Protein AF-A0A5C3R2Y9-F1 (afdb_monomer_lite)

Organism: NCBI:txid1884261

Foldseek 3Di:
DADDDQFKKKKKKKADLLCLLQVQLCCVPVVVHGLLVVPDDADPVSQVVRPGDIDIDIGTHPDDDDHDPSMRMDMDMDRGDDDDDDDDDDDLLCLLLCLQFVLLLLQLFLPADQPLSLVVLLVLLLVLLVLLVCVVVVVDDDDDDPPSVVSLVSNLSSLVSLVLVLQQQPAAQDPVRHGDDAAEDPDPDQDFWAAQQWRNHTAPWKWWWDQVLQCVPDVDPDRDDPQSTHIHHLLCLLLVKFFPLNQTGMYTHDDSVVSVVSSVSSVVSSVVVLVPPPPPSCVVVCVSPVPPVPQSFRSNHLSVLLNVCCVVFVPDWDWQDQDPVPPPDDIDIDGPSQWQAQPVVRGIHGQLRLLVQQLFHSSRLSVQRPPDPNSVSVVVRSVVSNVCVVPPPDGSCLSSPDRPDDRRSSRNNSSVSLQSNQEHDTNAPSMDHGSSHDHPDPDPHDDDPVPPRPDDDPPPPPPPPDPDDDDDDDDDDDDDDDDDDDDDDDDPPPVVVVVVVVVVVVVVVVPPPDDDDDDDDDDDDDDD

Radius of gyration: 27.97 Å; chains: 1; bounding box: 88×75×66 Å

InterPro domains:
  IPR003347 JmjC domain [PF02373] (6-86)
  IPR003347 JmjC domain [PS51184] (1-106)

Secondary structure (DSSP, 8-state):
--EESTT-EEEEEEE-GGGHHHHHHHIIIII-S-GGG---PPPHHHHHT-SS-EEEEEE-TT----PPTT--EEEEEESS-EE--------GGGHHHIIIIIHHHHHHHTPPPSS-HHHHHH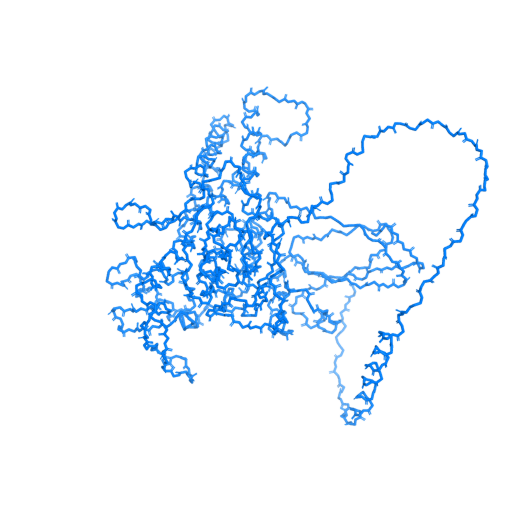HHHHHHHHHHHHHHTT---SS-PPPHHHHHHHHHHHHHHHHHHHHHTPPPBPTTSSBP--EEP--SSPPS--B-TTT--B--SEEEEESHHHHTT---SSPPPTTTSEEE-HHHHHTT-B-TT--PEEEESS-HHHHHHHHHHHHHHHHHHHHHS-S-HHHHHHHHHHS--TT---HHHHHHHHHHHHHHHTT-EEEE---TTSTT---EEEEGGGEEEETTTTEEEEHHHHHHHH---HHHHHHHHSS-TT-HHHHHHHHHHHHHTTT----GGGTS--TTS----HHHHHHHHHHH--EE--S-SSSBPPTT-EESS-----PPPTT--TT-PPP---------PPP--------------------HHHHHHHHHHHHHHHHHHHTS----------------

Structure (mmCIF, N/CA/C/O backbone):
data_AF-A0A5C3R2Y9-F1
#
_entry.id   AF-A0A5C3R2Y9-F1
#
loop_
_atom_site.group_PDB
_atom_site.id
_atom_site.type_symbol
_atom_site.label_atom_id
_atom_site.label_alt_id
_atom_site.label_comp_id
_atom_site.label_asym_id
_atom_site.label_entity_id
_atom_site.label_seq_id
_atom_site.pdbx_PDB_ins_code
_atom_site.Cartn_x
_atom_site.Cartn_y
_atom_site.Cartn_z
_atom_site.occupancy
_atom_site.B_iso_or_equiv
_atom_site.auth_seq_id
_atom_site.auth_comp_id
_atom_site.auth_asym_id
_atom_site.auth_atom_id
_atom_site.pdbx_PDB_model_num
ATOM 1 N N . MET A 1 1 ? -30.801 -4.956 11.508 1.00 92.75 1 MET A N 1
ATOM 2 C CA . MET A 1 1 ? -31.879 -4.554 10.577 1.00 92.75 1 MET A CA 1
ATOM 3 C C . MET A 1 1 ? -32.874 -3.706 11.344 1.00 92.75 1 MET A C 1
ATOM 5 O O . MET A 1 1 ? -33.264 -4.119 12.429 1.00 92.75 1 MET A O 1
ATOM 9 N N . VAL A 1 2 ? -33.223 -2.524 10.831 1.00 96.44 2 VAL A N 1
ATOM 10 C CA . VAL A 1 2 ? -34.064 -1.551 11.561 1.00 96.44 2 VAL A CA 1
ATOM 11 C C . VAL A 1 2 ? -35.502 -1.498 11.051 1.00 96.44 2 VAL A C 1
ATOM 13 O O . VAL A 1 2 ? -36.382 -1.053 11.775 1.00 96.44 2 VAL A O 1
ATOM 16 N N . HIS A 1 3 ? -35.755 -1.986 9.836 1.00 95.38 3 HIS A N 1
ATOM 17 C CA . HIS A 1 3 ? -37.102 -2.111 9.291 1.00 95.38 3 HIS A CA 1
ATOM 18 C C . HIS A 1 3 ? -37.173 -3.253 8.274 1.00 95.38 3 HIS A C 1
ATOM 20 O O . HIS A 1 3 ? -36.178 -3.564 7.610 1.00 95.38 3 HIS A O 1
ATOM 26 N N . THR A 1 4 ? -38.354 -3.855 8.149 1.00 95.50 4 THR A N 1
ATOM 27 C CA . THR A 1 4 ? -38.672 -4.827 7.106 1.00 95.50 4 THR A CA 1
ATOM 28 C C . THR A 1 4 ? -40.167 -4.836 6.792 1.00 95.50 4 THR A C 1
ATOM 30 O O . THR A 1 4 ? -40.994 -4.721 7.696 1.00 95.50 4 THR A O 1
ATOM 33 N N . GLU A 1 5 ? -40.501 -5.026 5.518 1.00 95.00 5 GLU A N 1
ATOM 34 C CA . GLU A 1 5 ? -41.835 -5.401 5.053 1.00 95.00 5 GLU A CA 1
ATOM 35 C C . GLU A 1 5 ? -41.946 -6.919 4.899 1.00 95.00 5 GLU A C 1
ATOM 37 O O . GLU A 1 5 ? -40.954 -7.581 4.615 1.00 95.00 5 GLU A O 1
ATOM 42 N N . GLN A 1 6 ? -43.156 -7.469 5.054 1.00 89.06 6 GLN A N 1
ATOM 43 C CA . GLN A 1 6 ? -43.477 -8.874 4.738 1.00 89.06 6 GLN A CA 1
ATOM 44 C C . GLN A 1 6 ? -42.532 -9.920 5.369 1.00 89.06 6 GLN A C 1
ATOM 46 O O . GLN A 1 6 ? -42.359 -11.014 4.838 1.00 89.06 6 GLN A O 1
ATOM 51 N N . ALA A 1 7 ? -41.959 -9.602 6.537 1.00 89.19 7 ALA A N 1
ATOM 52 C CA . ALA A 1 7 ? -40.946 -10.417 7.211 1.00 89.19 7 ALA A CA 1
ATOM 53 C C . ALA A 1 7 ? -39.693 -10.689 6.354 1.00 89.19 7 ALA A C 1
ATOM 55 O O . ALA A 1 7 ? -39.070 -11.746 6.469 1.00 89.19 7 ALA A O 1
ATOM 56 N N . GLY A 1 8 ? -39.317 -9.722 5.520 1.00 95.00 8 GLY A N 1
ATOM 57 C CA . GLY A 1 8 ? -38.067 -9.721 4.786 1.00 95.00 8 GLY A CA 1
ATOM 58 C C . GLY A 1 8 ? -36.844 -9.917 5.683 1.00 95.00 8 GLY A C 1
ATOM 59 O O . GLY A 1 8 ? -36.790 -9.535 6.856 1.00 95.00 8 GLY A O 1
ATOM 60 N N . SER A 1 9 ? -35.838 -10.559 5.109 1.00 96.25 9 SER A N 1
ATOM 61 C CA . SER A 1 9 ? -34.624 -10.960 5.806 1.00 96.25 9 SER A CA 1
ATOM 62 C C . SER A 1 9 ? -33.403 -10.770 4.915 1.00 96.25 9 SER A C 1
ATOM 64 O O . SER A 1 9 ? -33.483 -10.306 3.771 1.00 96.25 9 SER A O 1
ATOM 66 N N . SER A 1 10 ? -32.219 -11.043 5.453 1.00 96.50 10 SER A N 1
ATOM 67 C CA . SER A 1 10 ? -30.992 -10.986 4.665 1.00 96.50 10 SER A CA 1
ATOM 68 C C . SER A 1 10 ? -30.064 -12.137 4.979 1.00 96.50 10 SER A C 1
ATOM 70 O O . SER A 1 10 ? -29.660 -12.313 6.122 1.00 96.50 10 SER A O 1
ATOM 72 N N . SER A 1 11 ? -29.681 -12.879 3.953 1.00 95.88 11 SER A N 1
ATOM 73 C CA . SER A 1 11 ? -28.699 -13.948 4.032 1.00 95.88 11 SER A CA 1
ATOM 74 C C . SER A 1 11 ? -27.294 -13.371 3.909 1.00 95.88 11 SER A C 1
ATOM 76 O O . SER A 1 11 ? -26.939 -12.787 2.885 1.00 95.88 11 SER A O 1
ATOM 78 N N . TRP A 1 12 ? -26.503 -13.533 4.962 1.00 96.62 12 TRP A N 1
ATOM 79 C CA . TRP A 1 12 ? -25.105 -13.133 5.038 1.00 96.62 12 TRP A CA 1
ATOM 80 C C . TRP A 1 12 ? -24.207 -14.348 4.856 1.00 96.62 12 TRP A C 1
ATOM 82 O O . TRP A 1 12 ? -24.377 -15.352 5.545 1.00 96.62 12 TRP A O 1
ATOM 92 N N . PHE A 1 13 ? -23.226 -14.222 3.970 1.00 96.12 13 PHE A N 1
ATOM 93 C CA . PHE A 1 13 ? -22.142 -15.179 3.777 1.00 96.12 13 PHE A CA 1
ATOM 94 C C . PHE A 1 13 ? -20.841 -14.481 4.133 1.00 96.12 13 PHE A C 1
ATOM 96 O O . PHE A 1 13 ? -20.568 -13.412 3.592 1.00 96.12 13 PHE A O 1
ATOM 103 N N . MET A 1 14 ? -20.065 -15.036 5.058 1.00 96.19 14 MET A N 1
ATOM 104 C CA . MET A 1 14 ? -18.898 -14.368 5.634 1.00 96.19 14 MET A CA 1
ATOM 105 C C . MET A 1 14 ? -17.716 -15.321 5.757 1.00 96.19 14 MET A C 1
ATOM 107 O O . MET A 1 14 ? -17.894 -16.519 5.959 1.00 96.19 14 MET A O 1
ATOM 111 N N . THR A 1 15 ? -16.499 -14.796 5.693 1.00 95.25 15 THR A N 1
ATOM 112 C CA . THR A 1 15 ? -15.282 -15.555 6.010 1.00 95.25 15 THR A CA 1
ATOM 113 C C . THR A 1 15 ? -14.798 -15.229 7.418 1.00 95.25 15 THR A C 1
ATOM 115 O O . THR A 1 15 ? -15.079 -14.152 7.946 1.00 95.25 15 THR A O 1
ATOM 118 N N . SER A 1 16 ? -13.998 -16.105 8.026 1.00 92.62 16 SER A N 1
ATOM 119 C CA . SER A 1 16 ? -13.211 -15.692 9.195 1.00 92.62 16 SER A CA 1
ATOM 120 C C . SER A 1 16 ? -12.124 -14.682 8.787 1.00 92.62 16 SER A C 1
ATOM 122 O O . SER A 1 16 ? -11.743 -14.612 7.610 1.00 92.62 16 SER A O 1
ATOM 124 N N . THR A 1 17 ? -11.589 -13.917 9.743 1.00 89.06 17 THR A N 1
ATOM 125 C CA . THR A 1 17 ? -10.471 -12.984 9.503 1.00 89.06 17 THR A CA 1
ATOM 126 C C . THR A 1 17 ? -9.225 -13.719 8.994 1.00 89.06 17 THR A C 1
ATOM 128 O O . THR A 1 17 ? -8.525 -13.234 8.102 1.00 89.06 17 THR A O 1
ATOM 131 N N . GLU A 1 18 ? -8.965 -14.923 9.502 1.00 86.19 18 GLU A N 1
ATOM 132 C CA . GLU A 1 18 ? -7.837 -15.782 9.119 1.00 86.19 18 GLU A CA 1
ATOM 133 C C . GLU A 1 18 ? -7.965 -16.291 7.677 1.00 86.19 18 GLU A C 1
ATOM 135 O O . GLU A 1 18 ? -6.965 -16.554 7.007 1.00 86.19 18 GLU A O 1
ATOM 140 N N . SER A 1 19 ? -9.197 -16.396 7.177 1.00 90.12 19 SER A N 1
ATOM 141 C CA . SER A 1 19 ? -9.489 -16.869 5.823 1.00 90.12 19 SER A CA 1
ATOM 142 C C . SER A 1 19 ? -9.381 -15.768 4.759 1.00 90.12 19 SER A C 1
ATOM 144 O O . SER A 1 19 ? -9.436 -16.081 3.574 1.00 90.12 19 SER A O 1
ATOM 146 N N . SER A 1 20 ? -9.165 -14.503 5.145 1.00 87.50 20 SER A N 1
ATOM 147 C CA . SER A 1 20 ? -9.066 -13.351 4.225 1.00 87.50 20 SER A CA 1
ATOM 148 C C . SER A 1 20 ? -8.053 -13.560 3.089 1.00 87.50 20 SER A C 1
ATOM 150 O O . SER A 1 20 ? -8.364 -13.341 1.921 1.00 87.50 20 SER A O 1
ATOM 152 N N . ALA A 1 21 ? -6.860 -14.076 3.403 1.00 82.44 21 ALA A N 1
ATOM 153 C CA . ALA A 1 21 ? -5.825 -14.408 2.415 1.00 82.44 21 ALA A CA 1
ATOM 154 C C . ALA A 1 21 ? -6.307 -15.423 1.376 1.00 82.44 21 ALA A C 1
ATOM 156 O O . ALA A 1 21 ? -6.102 -15.253 0.172 1.00 82.44 21 ALA A O 1
ATOM 157 N N . HIS A 1 22 ? -6.925 -16.494 1.875 1.00 87.50 22 HIS A N 1
ATOM 158 C CA . HIS A 1 22 ? -7.423 -17.594 1.066 1.00 87.50 22 HIS A CA 1
ATOM 159 C C . HIS A 1 22 ? -8.583 -17.131 0.187 1.00 87.50 22 HIS A C 1
ATOM 161 O O . HIS A 1 22 ? -8.636 -17.508 -0.980 1.00 87.50 22 HIS A O 1
ATOM 167 N N . ALA A 1 23 ? -9.447 -16.252 0.702 1.00 91.31 23 ALA A N 1
ATOM 168 C CA . ALA A 1 23 ? -10.510 -15.621 -0.065 1.00 91.31 23 ALA A CA 1
ATOM 169 C C . ALA A 1 23 ? -9.950 -14.766 -1.210 1.00 91.31 23 ALA A C 1
ATOM 171 O O . ALA A 1 23 ? -10.300 -15.001 -2.366 1.00 91.31 23 ALA A O 1
ATOM 172 N N . SER A 1 24 ? -9.011 -13.853 -0.940 1.00 89.19 24 SER A N 1
ATOM 173 C CA . SER A 1 24 ? -8.390 -13.032 -1.992 1.00 89.19 24 SER A CA 1
ATOM 174 C C . SER A 1 24 ? -7.684 -13.881 -3.056 1.00 89.19 24 SER A C 1
ATOM 176 O O . SER A 1 24 ? -7.775 -13.593 -4.251 1.00 89.19 24 SER A O 1
ATOM 178 N N . GLU A 1 25 ? -7.002 -14.955 -2.650 1.00 86.94 25 GLU A N 1
ATOM 179 C CA . GLU A 1 25 ? -6.348 -15.890 -3.568 1.00 86.94 25 GLU A CA 1
ATOM 180 C C . GLU A 1 25 ? -7.354 -16.715 -4.386 1.00 86.94 25 GLU A C 1
ATOM 182 O O . GLU A 1 25 ? -7.151 -16.907 -5.588 1.00 86.94 25 GLU A O 1
ATOM 187 N N . TYR A 1 26 ? -8.445 -17.168 -3.768 1.00 91.75 26 TYR A N 1
ATOM 188 C CA . TYR A 1 26 ? -9.530 -17.890 -4.429 1.00 91.75 26 TYR A CA 1
ATOM 189 C C . TYR A 1 26 ? -10.209 -17.023 -5.489 1.00 91.75 26 TYR A C 1
ATOM 191 O O . TYR A 1 26 ? -10.329 -17.450 -6.639 1.00 91.75 26 TYR A O 1
ATOM 199 N N . PHE A 1 27 ? -10.531 -15.770 -5.156 1.00 92.19 27 PHE A N 1
ATOM 200 C CA . PHE A 1 27 ? -11.038 -14.799 -6.122 1.00 92.19 27 PHE A CA 1
ATOM 201 C C . PHE A 1 27 ? -10.054 -14.606 -7.278 1.00 92.19 27 PHE A C 1
ATOM 203 O O . PHE A 1 27 ? -10.425 -14.758 -8.443 1.00 92.19 27 PHE A O 1
ATOM 210 N N . ALA A 1 28 ? -8.778 -14.352 -6.972 1.00 86.38 28 ALA A N 1
ATOM 211 C CA . ALA A 1 28 ? -7.774 -14.068 -7.992 1.00 86.38 28 ALA A CA 1
ATOM 212 C C . ALA A 1 28 ? -7.513 -15.259 -8.931 1.00 86.38 28 ALA A C 1
ATOM 214 O O . ALA A 1 28 ? -7.360 -15.070 -10.141 1.00 86.38 28 ALA A O 1
ATOM 215 N N . LYS A 1 29 ? -7.435 -16.482 -8.389 1.00 87.56 29 LYS A N 1
ATOM 216 C CA . LYS A 1 29 ? -7.019 -17.681 -9.134 1.00 87.56 29 LYS A CA 1
ATOM 217 C C . LYS A 1 29 ? -8.178 -18.486 -9.706 1.00 87.56 29 LYS A C 1
ATOM 219 O O . LYS A 1 29 ? -8.086 -18.897 -10.861 1.00 87.56 29 LYS A O 1
ATOM 224 N N . GLN A 1 30 ? -9.212 -18.738 -8.905 1.00 91.25 30 GLN A N 1
ATOM 225 C CA . GLN A 1 30 ? -10.328 -19.608 -9.283 1.00 91.25 30 GLN A CA 1
ATOM 226 C C . GLN A 1 30 ? -11.414 -18.806 -9.986 1.00 91.25 30 GLN A C 1
ATOM 228 O O . GLN A 1 30 ? -11.724 -19.084 -11.142 1.00 91.25 30 GLN A O 1
ATOM 233 N N . LEU A 1 31 ? -11.904 -17.743 -9.343 1.00 91.19 31 LEU A N 1
ATOM 234 C CA . LEU A 1 31 ? -12.972 -16.918 -9.915 1.00 91.19 31 LEU A CA 1
ATOM 235 C C . LEU A 1 31 ? -12.459 -15.972 -11.005 1.00 91.19 31 LEU A C 1
ATOM 237 O O . LEU A 1 31 ? -13.233 -15.463 -11.806 1.00 91.19 31 LEU A O 1
ATOM 241 N N . ARG A 1 32 ? -11.141 -15.740 -11.072 1.00 89.62 32 ARG A N 1
ATOM 242 C CA . ARG A 1 32 ? -10.525 -14.743 -11.960 1.00 89.62 32 ARG A CA 1
ATOM 243 C C . ARG A 1 32 ? -11.159 -13.362 -11.752 1.00 89.62 32 ARG A C 1
ATOM 245 O O . ARG A 1 32 ? -11.389 -12.637 -12.717 1.00 89.62 32 ARG A O 1
ATOM 252 N N . HIS A 1 33 ? -11.386 -12.981 -10.503 1.00 90.06 33 HIS A N 1
ATOM 253 C CA . HIS A 1 33 ? -11.830 -11.654 -10.086 1.00 90.06 33 HIS A CA 1
ATOM 254 C C . HIS A 1 33 ? -10.875 -11.094 -9.030 1.00 90.06 33 HIS A C 1
ATOM 256 O O . HIS A 1 33 ? -10.140 -11.829 -8.379 1.00 90.06 33 HIS A O 1
ATOM 262 N N . VAL A 1 34 ? -10.847 -9.775 -8.873 1.00 89.38 34 VAL A N 1
ATOM 263 C CA . VAL A 1 34 ? -10.167 -9.145 -7.737 1.00 89.38 34 VAL A CA 1
ATOM 264 C C . VAL A 1 34 ? -11.232 -8.886 -6.685 1.00 89.38 34 VAL A C 1
ATOM 266 O O . VAL A 1 34 ? -12.177 -8.153 -6.964 1.00 89.38 34 VAL A O 1
ATOM 269 N N . LEU A 1 35 ? -11.084 -9.496 -5.509 1.00 91.56 35 LEU A N 1
ATOM 270 C CA . LEU A 1 35 ? -12.049 -9.389 -4.412 1.00 91.56 35 LEU A CA 1
ATOM 271 C C . LEU A 1 35 ? -12.369 -7.922 -4.077 1.00 91.56 35 LEU A C 1
ATOM 273 O O . LEU A 1 35 ? -13.528 -7.524 -4.079 1.00 91.56 35 LEU A O 1
ATOM 277 N N . ASP A 1 36 ? -11.333 -7.103 -3.909 1.00 90.56 36 ASP A N 1
ATOM 278 C CA . ASP A 1 36 ? -11.426 -5.683 -3.546 1.00 90.56 36 ASP A CA 1
ATOM 279 C C . ASP A 1 36 ? -12.051 -4.765 -4.598 1.00 90.56 36 ASP A C 1
ATOM 281 O O . ASP A 1 36 ? -12.245 -3.578 -4.347 1.00 90.56 36 ASP A O 1
ATOM 285 N N . HIS A 1 37 ? -12.335 -5.269 -5.800 1.00 90.00 37 HIS A N 1
ATOM 286 C CA . HIS A 1 37 ? -13.114 -4.497 -6.768 1.00 90.00 37 HIS A CA 1
ATOM 287 C C . HIS A 1 37 ? -14.608 -4.544 -6.466 1.00 90.00 37 HIS A C 1
ATOM 289 O O . HIS A 1 37 ? -15.321 -3.696 -6.991 1.00 90.00 37 HIS A O 1
ATOM 295 N N . GLU A 1 38 ? -15.065 -5.501 -5.650 1.00 89.50 38 GLU A N 1
ATOM 296 C CA . GLU A 1 38 ? -16.471 -5.652 -5.247 1.00 89.50 38 GLU A CA 1
ATOM 297 C C . GLU A 1 38 ? -17.432 -5.725 -6.453 1.00 89.50 38 GLU A C 1
ATOM 299 O O . GLU A 1 38 ? -18.594 -5.345 -6.383 1.00 89.50 38 GLU A O 1
ATOM 304 N N . THR A 1 39 ? -16.941 -6.223 -7.595 1.00 88.56 39 THR A N 1
ATOM 305 C CA . THR A 1 39 ? -17.695 -6.316 -8.859 1.00 88.56 39 THR A CA 1
ATOM 306 C C . THR A 1 39 ? -18.207 -7.717 -9.172 1.00 88.56 39 THR A C 1
ATOM 308 O O . THR A 1 39 ? -18.727 -7.948 -10.262 1.00 88.56 39 THR A O 1
ATOM 311 N N . HIS A 1 40 ? -18.017 -8.676 -8.268 1.00 91.12 40 HIS A N 1
ATOM 312 C CA . HIS A 1 40 ? -18.387 -10.065 -8.497 1.00 91.12 40 HIS A CA 1
ATOM 313 C C . HIS A 1 40 ? -19.256 -10.581 -7.360 1.00 91.12 40 HIS A C 1
ATOM 315 O O . HIS A 1 40 ? -18.851 -10.544 -6.200 1.00 91.12 40 HIS A O 1
ATOM 321 N N . PHE A 1 41 ? -20.427 -11.088 -7.729 1.00 91.94 41 PHE A N 1
ATOM 322 C CA . PHE A 1 41 ? -21.320 -11.792 -6.828 1.00 91.94 41 PHE A CA 1
ATOM 323 C C . PHE A 1 41 ? -21.021 -13.291 -6.900 1.00 91.94 41 PHE A C 1
ATOM 325 O O . PHE A 1 41 ? -21.138 -13.900 -7.964 1.00 91.94 41 PHE A O 1
ATOM 332 N N . VAL A 1 42 ? -20.622 -13.875 -5.774 1.00 92.81 42 VAL A N 1
ATOM 333 C CA . VAL A 1 42 ? -20.225 -15.281 -5.672 1.00 92.81 42 VAL A CA 1
ATOM 334 C C . VAL A 1 42 ? -21.469 -16.160 -5.648 1.00 92.81 42 VAL A C 1
ATOM 336 O O . VAL A 1 42 ? -22.384 -15.929 -4.851 1.00 92.81 42 VAL A O 1
ATOM 339 N N . SER A 1 43 ? -21.511 -17.179 -6.507 1.00 92.12 43 SER A N 1
ATOM 340 C CA . SER A 1 43 ? -22.625 -18.126 -6.520 1.00 92.12 43 SER A CA 1
ATOM 341 C C . SER A 1 43 ? -22.580 -19.062 -5.300 1.00 92.12 43 SER A C 1
ATOM 343 O O . SER A 1 43 ? -21.503 -19.314 -4.754 1.00 92.12 43 SER A O 1
ATOM 345 N N . PRO A 1 44 ? -23.713 -19.654 -4.879 1.00 89.12 44 PRO A N 1
ATOM 346 C CA . PRO A 1 44 ? -23.706 -20.675 -3.830 1.00 89.12 44 PRO A CA 1
ATOM 347 C C . PRO A 1 44 ? -22.766 -21.852 -4.130 1.00 89.12 44 PRO A C 1
ATOM 349 O O . PRO A 1 44 ? -22.114 -22.355 -3.222 1.00 89.12 44 PRO A O 1
ATOM 352 N N . GLN A 1 45 ? -22.648 -22.250 -5.402 1.00 92.56 45 GLN A N 1
ATOM 353 C CA . GLN A 1 45 ? -21.743 -23.319 -5.827 1.00 92.56 45 GLN A CA 1
ATOM 354 C C . GLN A 1 45 ? -20.270 -22.918 -5.659 1.00 92.56 45 GLN A C 1
ATOM 356 O O . GLN A 1 45 ? -19.450 -23.733 -5.248 1.00 92.56 45 GLN A O 1
ATOM 361 N N . ASP A 1 46 ? -19.919 -21.664 -5.947 1.00 94.81 46 ASP A N 1
ATOM 362 C CA . ASP A 1 46 ? -18.561 -21.158 -5.726 1.00 94.81 46 ASP A CA 1
ATOM 363 C C . ASP A 1 46 ? -18.231 -21.078 -4.230 1.00 94.81 46 ASP A C 1
ATOM 365 O O . ASP A 1 46 ? -17.143 -21.474 -3.817 1.00 94.81 46 ASP A O 1
ATOM 369 N N . LEU A 1 47 ? -19.188 -20.642 -3.401 1.00 91.81 47 LEU A N 1
ATOM 370 C CA . LEU A 1 47 ? -19.037 -20.657 -1.942 1.00 91.81 47 LEU A CA 1
ATOM 371 C C . LEU A 1 47 ? -18.838 -22.083 -1.406 1.00 91.81 47 LEU A C 1
ATOM 373 O O . LEU A 1 47 ? -17.991 -22.289 -0.543 1.00 91.81 47 LEU A O 1
ATOM 377 N N . GLU A 1 48 ? -19.567 -23.070 -1.934 1.00 92.00 48 GLU A N 1
ATOM 378 C CA . GLU A 1 48 ? -19.406 -24.488 -1.578 1.00 92.00 48 GLU A CA 1
ATOM 379 C C . GLU A 1 48 ? -18.047 -25.054 -2.028 1.00 92.00 48 GLU A C 1
ATOM 381 O O . GLU A 1 48 ? -17.443 -25.869 -1.333 1.00 92.00 48 GLU A O 1
ATOM 386 N N . ASN A 1 49 ? -17.528 -24.585 -3.166 1.00 94.06 49 ASN A N 1
ATOM 387 C CA . ASN A 1 49 ? -16.227 -24.984 -3.704 1.00 94.06 49 ASN A CA 1
ATOM 388 C C . ASN A 1 49 ? -15.033 -24.285 -3.027 1.00 94.06 49 ASN A C 1
ATOM 390 O O . ASN A 1 49 ? -13.878 -24.598 -3.346 1.00 94.06 49 ASN A O 1
ATOM 394 N N . ALA A 1 50 ? -15.269 -23.319 -2.138 1.00 93.25 50 ALA A N 1
ATOM 395 C CA . ALA A 1 50 ? -14.204 -22.641 -1.417 1.00 93.25 50 ALA A CA 1
ATOM 396 C C . ALA A 1 50 ? -13.487 -23.624 -0.476 1.00 93.25 50 ALA A C 1
ATOM 398 O O . ALA A 1 50 ? -14.097 -24.325 0.327 1.00 93.25 50 ALA A O 1
ATOM 399 N N . ALA A 1 51 ? -12.154 -23.652 -0.528 1.00 92.56 51 ALA A N 1
ATOM 400 C CA . ALA A 1 51 ? -11.337 -24.529 0.318 1.00 92.56 51 ALA A CA 1
ATOM 401 C C . ALA A 1 51 ? -11.143 -23.989 1.755 1.00 92.56 51 ALA A C 1
ATOM 403 O O . ALA A 1 51 ? -10.153 -24.311 2.411 1.00 92.56 51 ALA A O 1
ATOM 404 N N . PHE A 1 52 ? -12.046 -23.128 2.228 1.00 92.94 52 PHE A N 1
ATOM 405 C CA . PHE A 1 52 ? -12.019 -22.499 3.548 1.00 92.94 52 PHE A CA 1
ATOM 406 C C . PHE A 1 52 ? -13.453 -22.279 4.061 1.00 92.94 52 PHE A C 1
ATOM 408 O O . PHE A 1 52 ? -14.379 -22.216 3.253 1.00 92.94 52 PHE A O 1
ATOM 415 N N . PRO A 1 53 ? -13.661 -22.165 5.387 1.00 93.75 53 PRO A N 1
ATOM 416 C CA . PRO A 1 53 ? -15.000 -22.039 5.952 1.00 93.75 53 PRO A CA 1
ATOM 417 C C . PRO A 1 53 ? -15.728 -20.768 5.495 1.00 93.75 53 PRO A C 1
ATOM 419 O O . PRO A 1 53 ? -15.189 -19.662 5.591 1.00 93.75 53 PRO A O 1
ATOM 422 N N . ILE A 1 54 ? -16.984 -20.942 5.076 1.00 95.69 54 ILE A N 1
ATOM 423 C CA . ILE A 1 54 ? -17.957 -19.868 4.868 1.00 95.69 54 ILE A CA 1
ATOM 424 C C . ILE A 1 54 ? -19.002 -19.957 5.981 1.00 95.69 54 ILE A C 1
ATOM 426 O O . ILE A 1 54 ? -19.622 -20.998 6.189 1.00 95.69 54 ILE A O 1
ATOM 430 N N . TYR A 1 55 ? -19.196 -18.857 6.697 1.00 95.31 55 TYR A N 1
ATOM 431 C CA . TYR A 1 55 ? -20.204 -18.709 7.737 1.00 95.31 55 TYR A CA 1
ATOM 432 C C . TYR A 1 55 ? -21.477 -18.134 7.128 1.00 95.31 55 TYR A C 1
ATOM 434 O O . TYR A 1 55 ? -21.417 -17.185 6.347 1.00 95.31 55 TYR A O 1
ATOM 442 N N . TYR A 1 56 ? -22.621 -18.695 7.508 1.00 95.31 56 TYR A N 1
ATOM 443 C CA . TYR A 1 56 ? -23.937 -18.258 7.059 1.00 95.31 56 TYR A CA 1
ATOM 444 C C . TYR A 1 56 ? -24.759 -17.726 8.233 1.00 95.31 56 TYR A C 1
ATOM 446 O O . TYR A 1 56 ? -24.788 -18.349 9.296 1.00 95.31 56 TYR A O 1
ATOM 454 N N . TYR A 1 57 ? -25.456 -16.608 8.034 1.00 96.31 57 TYR A N 1
ATOM 455 C CA . TYR A 1 57 ? -26.430 -16.099 8.997 1.00 96.31 57 TYR A CA 1
ATOM 456 C C . TYR A 1 57 ? -27.611 -15.422 8.298 1.00 96.31 57 TYR A C 1
ATOM 458 O O . TYR A 1 57 ? -27.423 -14.643 7.365 1.00 96.31 57 TYR A O 1
ATOM 466 N N . GLU A 1 58 ? -28.831 -15.688 8.763 1.00 96.81 58 GLU A N 1
ATOM 467 C CA . GLU A 1 58 ? -30.032 -14.982 8.310 1.00 96.81 58 GLU A CA 1
ATOM 468 C C . GLU A 1 58 ? -30.345 -13.837 9.282 1.00 96.81 58 GLU A C 1
ATOM 470 O O . GLU A 1 58 ? -30.774 -14.072 10.406 1.00 96.81 58 GLU A O 1
ATOM 475 N N . GLN A 1 59 ? -30.148 -12.597 8.836 1.00 97.31 59 GLN A N 1
ATOM 476 C CA . GLN A 1 59 ? -30.496 -11.394 9.584 1.00 97.31 59 GLN A CA 1
ATOM 477 C C . GLN A 1 59 ? -31.993 -11.101 9.496 1.00 97.31 59 GLN A C 1
ATOM 479 O O . GLN A 1 59 ? -32.525 -10.937 8.395 1.00 97.31 59 GLN A O 1
ATOM 484 N N . ARG A 1 60 ? -32.638 -10.920 10.645 1.00 95.94 60 ARG A N 1
ATOM 485 C CA . ARG A 1 60 ? -34.036 -10.504 10.795 1.00 95.94 60 ARG A CA 1
ATOM 486 C C . ARG A 1 60 ? -34.141 -9.144 11.486 1.00 95.94 60 ARG A C 1
ATOM 488 O O . ARG A 1 60 ? -33.143 -8.554 11.912 1.00 95.94 60 ARG A O 1
ATOM 495 N N . LEU A 1 61 ? -35.362 -8.611 11.563 1.00 96.56 61 LEU A N 1
ATOM 496 C CA . LEU A 1 61 ? -35.646 -7.356 12.262 1.00 96.56 61 LEU A CA 1
ATOM 497 C C . LEU A 1 61 ? -35.159 -7.422 13.716 1.00 96.56 61 LEU A C 1
ATOM 499 O O . LEU A 1 61 ? -35.465 -8.371 14.429 1.00 96.56 61 LEU A O 1
ATOM 503 N N . GLY A 1 62 ? -34.422 -6.399 14.150 1.00 96.19 62 GLY A N 1
ATOM 504 C CA . GLY A 1 62 ? -33.822 -6.346 15.486 1.00 96.19 62 GLY A CA 1
ATOM 505 C C . GLY A 1 62 ? -32.408 -6.928 15.568 1.00 96.19 62 GLY A C 1
ATOM 506 O O . GLY A 1 62 ? -31.661 -6.543 16.464 1.00 96.19 62 GLY A O 1
ATOM 507 N N . ASP A 1 63 ? -31.980 -7.752 14.604 1.00 97.38 63 ASP A N 1
ATOM 508 C CA . ASP A 1 63 ? -30.644 -8.350 14.649 1.00 97.38 63 ASP A CA 1
ATOM 509 C C . ASP A 1 63 ? -29.545 -7.321 14.362 1.00 97.38 63 ASP A C 1
ATOM 511 O O . ASP A 1 63 ? -29.593 -6.563 13.378 1.00 97.38 63 ASP A O 1
ATOM 515 N N . CYS A 1 64 ? -28.499 -7.360 15.186 1.00 95.94 64 CYS A N 1
ATOM 516 C CA . CYS A 1 64 ? -27.248 -6.641 14.981 1.00 95.94 64 CYS A CA 1
ATOM 517 C C . CYS A 1 64 ? -26.171 -7.618 14.499 1.00 95.94 64 CYS A C 1
ATOM 519 O O . CYS A 1 64 ? -25.940 -8.646 15.130 1.00 95.94 64 CYS A O 1
ATOM 521 N N . ILE A 1 65 ? -25.507 -7.288 13.389 1.00 95.81 65 ILE A N 1
ATOM 522 C CA . ILE A 1 65 ? -24.394 -8.077 12.853 1.00 95.81 65 ILE A CA 1
ATOM 523 C C . ILE A 1 65 ? -23.111 -7.287 13.050 1.00 95.81 65 ILE A C 1
ATOM 525 O O . ILE A 1 65 ? -23.021 -6.129 12.646 1.00 95.81 65 ILE A O 1
ATOM 529 N N . ILE A 1 66 ? -22.121 -7.936 13.657 1.00 94.88 66 ILE A N 1
ATOM 530 C CA . ILE A 1 66 ? -20.774 -7.400 13.827 1.00 94.88 66 ILE A CA 1
ATOM 531 C C . ILE A 1 66 ? -19.863 -8.161 12.875 1.00 94.88 66 ILE A C 1
ATOM 533 O O . ILE A 1 66 ? -19.715 -9.375 12.993 1.00 94.88 66 ILE A O 1
ATOM 537 N N . ILE A 1 67 ? -19.257 -7.436 11.940 1.00 93.81 67 ILE A N 1
ATOM 538 C CA . ILE A 1 67 ? -18.331 -7.999 10.957 1.00 93.81 67 ILE A CA 1
ATOM 539 C C . ILE A 1 67 ? -16.908 -7.781 11.481 1.00 93.81 67 ILE A C 1
ATOM 541 O O . ILE A 1 67 ? -16.507 -6.627 11.659 1.00 93.81 67 ILE A O 1
ATOM 545 N N . PRO A 1 68 ? -16.140 -8.849 11.756 1.00 91.25 68 PRO A N 1
ATOM 546 C CA . PRO A 1 68 ? -14.754 -8.714 12.187 1.00 91.25 68 PRO A CA 1
ATOM 547 C C . PRO A 1 68 ? -13.880 -8.048 11.113 1.00 91.25 68 PRO A C 1
ATOM 549 O O . PRO A 1 68 ? -14.174 -8.166 9.917 1.00 91.25 68 PRO A O 1
ATOM 552 N N . PRO A 1 69 ? -12.757 -7.412 11.497 1.00 88.75 69 PRO A N 1
ATOM 553 C CA . PRO A 1 69 ? -11.809 -6.863 10.537 1.00 88.75 69 PRO A CA 1
ATOM 554 C C . PRO A 1 69 ? -11.407 -7.895 9.478 1.00 88.75 69 PRO A C 1
ATOM 556 O O . PRO A 1 69 ? -11.085 -9.041 9.802 1.00 88.75 69 PRO A O 1
ATOM 559 N N . ARG A 1 70 ? -11.388 -7.470 8.208 1.00 88.56 70 ARG A N 1
ATOM 560 C CA . ARG A 1 70 ? -10.957 -8.268 7.041 1.00 88.56 70 ARG A CA 1
ATOM 561 C C . ARG A 1 70 ? -11.817 -9.499 6.732 1.00 88.56 70 ARG A C 1
ATOM 563 O O . ARG A 1 70 ? -11.446 -10.299 5.877 1.00 88.56 70 ARG A O 1
ATOM 570 N N . SER A 1 71 ? -12.955 -9.661 7.405 1.00 92.69 71 SER A N 1
ATOM 571 C CA . SER A 1 71 ? -13.956 -10.652 7.019 1.00 92.69 71 SER A CA 1
ATOM 572 C C . SER A 1 71 ? -14.591 -10.236 5.691 1.00 92.69 71 SER A C 1
ATOM 574 O O . SER A 1 71 ? -15.225 -9.181 5.579 1.00 92.69 71 SER A O 1
ATOM 576 N N . CYS A 1 72 ? -14.396 -11.059 4.664 1.00 93.19 72 CYS A N 1
ATOM 577 C CA . CYS A 1 72 ? -15.049 -10.877 3.377 1.00 93.19 72 CYS A CA 1
ATOM 578 C C . CYS A 1 72 ? -16.512 -11.280 3.537 1.00 93.19 72 CYS A C 1
ATOM 580 O O . CYS A 1 72 ? -16.790 -12.317 4.143 1.00 93.19 72 CYS A O 1
ATOM 582 N N . HIS A 1 73 ? -17.438 -10.487 3.004 1.00 94.50 73 HIS A N 1
ATOM 583 C CA . HIS A 1 73 ? -18.859 -10.748 3.180 1.00 94.50 73 HIS A CA 1
ATOM 584 C C . HIS A 1 73 ? -19.680 -10.430 1.932 1.00 94.50 73 HIS A C 1
ATOM 586 O O . HIS A 1 73 ? -19.357 -9.526 1.167 1.00 94.50 73 HIS A O 1
ATOM 592 N N . GLN A 1 74 ? -20.761 -11.185 1.752 1.00 94.88 74 GLN A N 1
ATOM 593 C CA . GLN A 1 74 ? -21.773 -10.984 0.721 1.00 94.88 74 GLN A CA 1
ATOM 594 C C . GLN A 1 74 ? -23.157 -11.077 1.356 1.00 94.88 74 GLN A C 1
ATOM 596 O O . GLN A 1 74 ? -23.378 -11.887 2.259 1.00 94.88 74 GLN A O 1
ATOM 601 N N . VAL A 1 75 ? -24.090 -10.256 0.874 1.00 93.94 75 VAL A N 1
ATOM 602 C CA . VAL A 1 75 ? -25.442 -10.161 1.429 1.00 93.94 75 VAL A CA 1
ATOM 603 C C . VAL A 1 75 ? -26.477 -10.308 0.329 1.00 93.94 75 VAL A C 1
ATOM 605 O O . VAL A 1 75 ? -26.365 -9.676 -0.719 1.00 93.94 75 VAL A O 1
ATOM 608 N N . VAL A 1 76 ? -27.502 -11.112 0.593 1.00 93.25 76 VAL A N 1
ATOM 609 C CA . VAL A 1 76 ? -28.661 -11.303 -0.284 1.00 93.25 76 VAL A CA 1
ATOM 610 C C . VAL A 1 76 ? -29.918 -10.952 0.497 1.00 93.25 76 VAL A C 1
ATOM 612 O O . VAL A 1 76 ? -30.120 -11.471 1.590 1.00 93.25 76 VAL A O 1
ATOM 615 N N . ASN A 1 77 ? -30.746 -10.048 -0.025 1.00 93.00 77 ASN A N 1
ATOM 616 C CA . ASN A 1 77 ? -32.014 -9.679 0.608 1.00 93.00 77 ASN A CA 1
ATOM 617 C C . ASN A 1 77 ? -33.142 -10.588 0.101 1.00 93.00 77 ASN A C 1
ATOM 619 O O . ASN A 1 77 ? -33.190 -10.911 -1.086 1.00 93.00 77 ASN A O 1
ATOM 623 N N . HIS A 1 78 ? -34.061 -10.962 0.989 1.00 92.12 78 HIS A N 1
ATOM 624 C CA . HIS A 1 78 ? -35.209 -11.819 0.696 1.00 92.12 78 HIS A CA 1
ATOM 625 C C . HIS A 1 78 ? -36.494 -11.225 1.285 1.00 92.12 78 HIS A C 1
ATOM 627 O O . HIS A 1 78 ? -36.440 -10.513 2.282 1.00 92.12 78 HIS A O 1
ATOM 633 N N . GLY A 1 79 ? -37.650 -11.567 0.707 1.00 88.06 79 GLY A N 1
ATOM 634 C CA . GLY A 1 79 ? -38.951 -11.393 1.368 1.00 88.06 79 GLY A CA 1
ATOM 635 C C . GLY A 1 79 ? -39.488 -9.960 1.473 1.00 88.06 79 GLY A C 1
ATOM 636 O O . GLY A 1 79 ? -40.278 -9.700 2.367 1.00 88.06 79 GLY A O 1
ATOM 637 N N . GLY A 1 80 ? -39.083 -9.048 0.583 1.00 89.25 80 GLY A N 1
ATOM 638 C CA . GLY A 1 80 ? -39.610 -7.676 0.516 1.00 89.25 80 GLY A CA 1
ATOM 639 C C . GLY A 1 80 ? -38.557 -6.602 0.789 1.00 89.25 80 GLY A C 1
ATOM 640 O O . GLY A 1 80 ? -37.351 -6.853 0.696 1.00 89.25 80 GLY A O 1
ATOM 641 N N . ILE A 1 81 ? -39.011 -5.385 1.105 1.00 92.75 81 ILE A N 1
ATOM 642 C CA . ILE A 1 81 ? -38.126 -4.261 1.426 1.00 92.75 81 ILE A CA 1
ATOM 643 C C . ILE A 1 81 ? -37.516 -4.469 2.818 1.00 92.75 81 ILE A C 1
ATOM 645 O O . ILE A 1 81 ? -38.195 -4.823 3.784 1.00 92.75 81 ILE A O 1
ATOM 649 N N . THR A 1 82 ? -36.210 -4.223 2.934 1.00 94.75 82 THR A N 1
ATOM 650 C CA . THR A 1 82 ? -35.491 -4.211 4.215 1.00 94.75 82 THR A CA 1
ATOM 651 C C . THR A 1 82 ? -34.672 -2.931 4.324 1.00 94.75 82 THR A C 1
ATOM 653 O O . THR A 1 82 ? -34.104 -2.472 3.334 1.00 94.75 82 THR A O 1
ATOM 656 N N . ILE A 1 83 ? -34.583 -2.360 5.527 1.00 95.44 83 ILE A N 1
ATOM 657 C CA . ILE A 1 83 ? -33.736 -1.194 5.810 1.00 95.44 83 ILE A CA 1
ATOM 658 C C . ILE A 1 83 ? -32.727 -1.570 6.893 1.00 95.44 83 ILE A C 1
ATOM 660 O O . ILE A 1 83 ? -33.057 -2.152 7.937 1.00 95.44 83 ILE A O 1
ATOM 664 N N . LYS A 1 84 ? -31.463 -1.230 6.644 1.00 95.12 84 LYS A N 1
ATOM 665 C CA . LYS A 1 84 ? -30.328 -1.504 7.526 1.00 95.12 84 LYS A CA 1
ATOM 666 C C . LYS A 1 84 ? -29.583 -0.206 7.798 1.00 95.12 84 LYS A C 1
ATOM 668 O O . LYS A 1 84 ? -29.429 0.618 6.906 1.00 95.12 84 LYS A O 1
ATOM 673 N N . MET A 1 85 ? -29.099 -0.065 9.026 1.00 95.75 85 MET A N 1
ATOM 674 C CA . MET A 1 85 ? -28.175 0.991 9.419 1.00 95.75 85 MET A CA 1
ATOM 675 C C . MET A 1 85 ? -26.819 0.351 9.701 1.00 95.75 85 MET A C 1
ATOM 677 O O . MET A 1 85 ? -26.756 -0.666 10.395 1.00 95.75 85 MET A O 1
ATOM 681 N N . SER A 1 86 ? -25.756 0.930 9.152 1.00 94.56 86 SER A N 1
ATOM 682 C CA . SER A 1 86 ? -24.387 0.432 9.286 1.00 94.56 86 SER A CA 1
ATOM 683 C C . SER A 1 86 ? -23.412 1.587 9.463 1.00 94.56 86 SER A C 1
ATOM 685 O O . SER A 1 86 ? -23.552 2.619 8.811 1.00 94.56 86 SER A O 1
ATOM 687 N N . TRP A 1 87 ? -22.401 1.389 10.301 1.00 94.62 87 TRP A N 1
ATOM 688 C CA . TRP A 1 87 ? -21.279 2.307 10.464 1.00 94.62 87 TRP A CA 1
ATOM 689 C C . TRP A 1 87 ? -19.996 1.514 10.710 1.00 94.62 87 TRP A C 1
ATOM 691 O O . TRP A 1 87 ? -20.028 0.409 11.255 1.00 94.62 87 TRP A O 1
ATOM 701 N N . SER A 1 88 ? -18.865 2.090 10.315 1.00 91.38 88 SER A N 1
ATOM 702 C CA . SER A 1 88 ? -17.546 1.482 10.490 1.00 91.38 88 SER A CA 1
ATOM 703 C C . SER A 1 88 ? -16.876 1.984 11.765 1.00 91.38 88 SER A C 1
ATOM 705 O O . SER A 1 88 ? -17.092 3.118 12.194 1.00 91.38 88 SER A O 1
ATOM 707 N N . ARG A 1 89 ? -16.021 1.149 12.358 1.00 91.44 89 ARG A N 1
ATOM 708 C CA . ARG A 1 89 ? -15.133 1.524 13.464 1.00 91.44 89 ARG A CA 1
ATOM 709 C C . ARG A 1 89 ? -13.722 1.060 13.133 1.00 91.44 89 ARG A C 1
ATOM 711 O O . ARG A 1 89 ? -13.546 -0.076 12.707 1.00 91.44 89 ARG A O 1
ATOM 718 N N . LEU A 1 90 ? -12.745 1.932 13.350 1.00 90.75 90 LEU A N 1
ATOM 719 C CA . LEU A 1 90 ? -11.323 1.627 13.231 1.00 90.75 90 LEU A CA 1
ATOM 720 C C . LEU A 1 90 ? -10.677 1.886 14.592 1.00 90.75 90 LEU A C 1
ATOM 722 O O . LEU A 1 90 ? -10.707 3.016 15.076 1.00 90.75 90 LEU A O 1
ATOM 726 N N . LEU A 1 91 ? -10.150 0.845 15.234 1.00 91.12 91 LEU A N 1
ATOM 727 C CA . LEU A 1 91 ? -9.474 0.958 16.526 1.00 91.12 91 LEU A CA 1
ATOM 728 C C . LEU A 1 91 ? -7.954 1.061 16.325 1.00 91.12 91 LEU A C 1
ATOM 730 O O . LEU A 1 91 ? -7.422 0.637 15.300 1.00 91.12 91 LEU A O 1
ATOM 734 N N . VAL A 1 92 ? -7.226 1.569 17.327 1.00 90.94 92 VAL A N 1
ATOM 735 C CA . VAL A 1 92 ? -5.752 1.696 17.273 1.00 90.94 92 VAL A CA 1
ATOM 736 C C . VAL A 1 92 ? -5.083 0.345 16.981 1.00 90.94 92 VAL A C 1
ATOM 738 O O . VAL A 1 92 ? -4.157 0.259 16.176 1.00 90.94 92 VAL A O 1
ATOM 741 N N . GLN A 1 93 ? -5.607 -0.729 17.571 1.00 88.00 93 GLN A N 1
ATOM 742 C CA . GLN A 1 93 ? -5.146 -2.106 17.363 1.00 88.00 93 GLN A CA 1
ATOM 743 C C . GLN A 1 93 ? -5.383 -2.657 15.943 1.00 88.00 93 GLN A C 1
ATOM 745 O O . GLN A 1 93 ? -4.735 -3.631 15.562 1.00 88.00 93 GLN A O 1
ATOM 750 N N . ASP A 1 94 ? -6.265 -2.035 15.151 1.00 88.88 94 ASP A N 1
ATOM 751 C CA . ASP A 1 94 ? -6.562 -2.436 13.768 1.00 88.88 94 ASP A CA 1
ATOM 752 C C . ASP A 1 94 ? -5.624 -1.757 12.750 1.00 88.88 94 ASP A C 1
ATOM 754 O O . ASP A 1 94 ? -5.440 -2.250 11.632 1.00 88.88 94 ASP A O 1
ATOM 758 N N . LEU A 1 95 ? -4.977 -0.648 13.136 1.00 92.12 95 LEU A N 1
ATOM 759 C CA . LEU A 1 95 ? -4.074 0.124 12.274 1.00 92.12 95 LEU A CA 1
ATOM 760 C C . LEU A 1 95 ? -2.906 -0.686 11.681 1.00 92.12 95 LEU A C 1
ATOM 762 O O . LEU A 1 95 ? -2.573 -0.442 10.519 1.00 92.12 95 LEU A O 1
ATOM 766 N N . PRO A 1 96 ? -2.287 -1.664 12.377 1.00 89.50 96 PRO A N 1
ATOM 767 C CA . PRO A 1 96 ? -1.261 -2.507 11.767 1.00 89.50 96 PRO A CA 1
ATOM 768 C C . PRO A 1 96 ? -1.777 -3.283 10.553 1.00 89.50 96 PRO A C 1
ATOM 770 O O . PRO A 1 96 ? -1.110 -3.331 9.520 1.00 89.50 96 PRO A O 1
ATOM 773 N N . ALA A 1 97 ? -2.972 -3.872 10.646 1.00 85.56 97 ALA A N 1
ATOM 774 C CA . ALA A 1 97 ? -3.557 -4.612 9.534 1.00 85.56 97 ALA A CA 1
ATOM 775 C C . ALA A 1 97 ? -3.899 -3.672 8.370 1.00 85.56 97 ALA A C 1
ATOM 777 O O . ALA A 1 97 ? -3.584 -3.979 7.217 1.00 85.56 97 ALA A O 1
ATOM 778 N N . ALA A 1 98 ? -4.453 -2.496 8.679 1.00 90.88 98 ALA A N 1
ATOM 779 C CA . ALA A 1 98 ? -4.744 -1.474 7.683 1.00 90.88 98 ALA A CA 1
ATOM 780 C C . ALA A 1 98 ? -3.474 -1.004 6.946 1.00 90.88 98 ALA A C 1
ATOM 782 O O . ALA A 1 98 ? -3.463 -0.951 5.718 1.00 90.88 98 ALA A O 1
ATOM 783 N N . LEU A 1 99 ? -2.385 -0.726 7.674 1.00 91.00 99 LEU A N 1
ATOM 784 C CA . LEU A 1 99 ? -1.131 -0.218 7.107 1.00 91.00 99 LEU A CA 1
ATOM 785 C C . LEU A 1 99 ? -0.358 -1.281 6.313 1.00 91.00 99 LEU A C 1
ATOM 787 O O . LEU A 1 99 ? 0.183 -0.981 5.250 1.00 91.00 99 LEU A O 1
ATOM 791 N N . TYR A 1 100 ? -0.265 -2.511 6.828 1.00 86.25 100 TYR A N 1
ATOM 792 C CA . TYR A 1 100 ? 0.624 -3.537 6.267 1.00 86.25 100 TYR A CA 1
ATOM 793 C C . TYR A 1 100 ? -0.047 -4.503 5.294 1.00 86.25 100 TYR A C 1
ATOM 795 O O . TYR A 1 100 ? 0.653 -5.091 4.468 1.00 86.25 100 TYR A O 1
ATOM 803 N N . SER A 1 101 ? -1.366 -4.684 5.393 1.00 83.62 101 SER A N 1
ATOM 804 C CA . SER A 1 101 ? -2.109 -5.646 4.568 1.00 83.62 101 SER A CA 1
ATOM 805 C C . SER A 1 101 ? -3.015 -4.938 3.564 1.00 83.62 101 SER A C 1
ATOM 807 O O . SER A 1 101 ? -2.841 -5.105 2.358 1.00 83.62 101 SER A O 1
ATOM 809 N N . GLU A 1 102 ? -3.938 -4.108 4.054 1.00 88.62 102 GLU A N 1
ATOM 810 C CA . GLU A 1 102 ? -5.023 -3.559 3.230 1.00 88.62 102 GLU A CA 1
ATOM 811 C C . GLU A 1 102 ? -4.552 -2.413 2.331 1.00 88.62 102 GLU A C 1
ATOM 813 O O . GLU A 1 102 ? -4.731 -2.466 1.115 1.00 88.62 102 GLU A O 1
ATOM 818 N N . LEU A 1 103 ? -3.865 -1.407 2.883 1.00 91.81 103 LEU A N 1
ATOM 819 C CA . LEU A 1 103 ? -3.392 -0.259 2.105 1.00 91.81 103 LEU A CA 1
ATOM 820 C C . LEU A 1 103 ? -2.482 -0.668 0.920 1.00 91.81 103 LEU A C 1
ATOM 822 O O . LEU A 1 103 ? -2.732 -0.217 -0.204 1.00 91.81 103 LEU A O 1
ATOM 826 N N . PRO A 1 104 ? -1.478 -1.558 1.092 1.00 90.31 104 PRO A N 1
ATOM 827 C CA . PRO A 1 104 ? -0.681 -2.075 -0.019 1.00 90.31 104 PRO A CA 1
ATOM 828 C C . PRO A 1 104 ? -1.507 -2.781 -1.096 1.00 90.31 104 PRO A C 1
ATOM 830 O O . PRO A 1 104 ? -1.223 -2.624 -2.286 1.00 90.31 104 PRO A O 1
ATOM 833 N N . LEU A 1 105 ? -2.511 -3.563 -0.690 1.00 89.44 105 LEU A N 1
ATOM 834 C CA . LEU A 1 105 ? -3.398 -4.265 -1.609 1.00 89.44 105 LEU A CA 1
ATOM 835 C C . LEU A 1 105 ? -4.239 -3.265 -2.405 1.00 89.44 105 LEU A C 1
ATOM 837 O O . LEU A 1 105 ? -4.261 -3.332 -3.634 1.00 89.44 105 LEU A O 1
ATOM 841 N N . TYR A 1 106 ? -4.835 -2.283 -1.728 1.00 93.19 106 TYR A N 1
ATOM 842 C CA . TYR A 1 106 ? -5.667 -1.247 -2.337 1.00 93.19 106 TYR A CA 1
ATOM 843 C C . TYR A 1 106 ? -4.884 -0.453 -3.382 1.00 93.19 106 TYR A C 1
ATOM 845 O O . TYR A 1 106 ? -5.323 -0.318 -4.525 1.00 93.19 106 TYR A O 1
ATOM 853 N N . GLN A 1 107 ? -3.663 -0.034 -3.049 1.00 94.31 107 GLN A N 1
ATOM 854 C CA . GLN A 1 107 ? -2.753 0.626 -3.987 1.00 94.31 107 GLN A CA 1
ATOM 855 C C . GLN A 1 107 ? -2.418 -0.260 -5.192 1.00 94.31 107 GLN A C 1
ATOM 857 O O . GLN A 1 107 ? -2.369 0.215 -6.333 1.00 94.31 107 GLN A O 1
ATOM 862 N N . ARG A 1 108 ? -2.201 -1.563 -4.967 1.00 93.81 108 ARG A N 1
ATOM 863 C CA . ARG A 1 108 ? -1.870 -2.514 -6.030 1.00 93.81 108 ARG A CA 1
ATOM 864 C C . ARG A 1 108 ? -3.030 -2.693 -7.007 1.00 93.81 108 ARG A C 1
ATOM 866 O O . ARG A 1 108 ? -2.782 -2.674 -8.215 1.00 93.81 108 ARG A O 1
ATOM 873 N N . VAL A 1 109 ? -4.258 -2.839 -6.510 1.00 93.38 109 VAL A N 1
ATOM 874 C CA . VAL A 1 109 ? -5.453 -3.100 -7.333 1.00 93.38 109 VAL A CA 1
ATOM 875 C C . VAL A 1 109 ? -6.207 -1.839 -7.766 1.00 93.38 109 VAL A C 1
ATOM 877 O O . VAL A 1 109 ? -7.126 -1.944 -8.581 1.00 93.38 109 VAL A O 1
ATOM 880 N N . CYS A 1 110 ? -5.783 -0.668 -7.287 1.00 95.19 110 CYS A N 1
ATOM 881 C CA . CYS A 1 110 ? -6.412 0.641 -7.492 1.00 95.19 110 CYS A CA 1
ATOM 882 C C . CYS A 1 110 ? -7.807 0.759 -6.860 1.00 95.19 110 CYS A C 1
ATOM 884 O O . CYS A 1 110 ? -8.749 1.249 -7.481 1.00 95.19 110 CYS A O 1
ATOM 886 N N . ARG A 1 111 ? -7.935 0.296 -5.615 1.00 92.81 111 ARG A N 1
ATOM 887 C CA . ARG A 1 111 ? -9.077 0.615 -4.757 1.00 92.81 111 ARG A CA 1
ATOM 888 C C . ARG A 1 111 ? -8.782 1.933 -4.044 1.00 92.81 111 ARG A C 1
ATOM 890 O O . ARG A 1 111 ? -7.738 2.060 -3.408 1.00 92.81 111 ARG A O 1
ATOM 897 N N . ARG A 1 112 ? -9.698 2.900 -4.157 1.00 92.31 112 ARG A N 1
ATOM 898 C CA . ARG A 1 112 ? -9.559 4.208 -3.505 1.00 92.31 112 ARG A CA 1
ATOM 899 C C . ARG A 1 112 ? -9.480 4.030 -1.990 1.00 92.31 112 ARG A C 1
ATOM 901 O O . ARG A 1 112 ? -10.265 3.283 -1.407 1.00 92.31 112 ARG A O 1
ATOM 908 N N . GLU A 1 113 ? -8.542 4.728 -1.368 1.00 92.62 113 GLU A N 1
ATOM 909 C CA . GLU A 1 113 ? -8.418 4.764 0.082 1.00 92.62 113 GLU A CA 1
ATOM 910 C C . GLU A 1 113 ? -9.475 5.696 0.680 1.00 92.62 113 GLU A C 1
ATOM 912 O O . GLU A 1 113 ? -9.676 6.809 0.199 1.00 92.62 113 GLU A O 1
ATOM 917 N N . THR A 1 114 ? -10.162 5.235 1.725 1.00 89.19 114 THR A N 1
ATOM 918 C CA . THR A 1 114 ? -11.243 6.000 2.370 1.00 89.19 114 THR A CA 1
ATOM 919 C C . THR A 1 114 ? -10.785 6.714 3.638 1.00 89.19 114 THR A C 1
ATOM 921 O O . THR A 1 114 ? -11.243 7.816 3.902 1.00 89.19 114 THR A O 1
ATOM 924 N N . TYR A 1 115 ? -9.893 6.102 4.423 1.00 89.25 115 TYR A N 1
ATOM 925 C CA . TYR A 1 115 ? -9.604 6.543 5.794 1.00 89.25 115 TYR A CA 1
ATOM 926 C C . TYR A 1 115 ? -8.233 7.201 5.988 1.00 89.25 115 TYR A C 1
ATOM 928 O O . TYR A 1 115 ? -7.890 7.474 7.129 1.00 89.25 115 TYR A O 1
ATOM 936 N N . ALA A 1 116 ? -7.446 7.433 4.930 1.00 93.50 116 ALA A N 1
ATOM 937 C CA . ALA A 1 116 ? -6.120 8.066 5.015 1.00 93.50 116 ALA A CA 1
ATOM 938 C C . ALA A 1 116 ? -5.266 7.504 6.178 1.00 93.50 116 ALA A C 1
ATOM 940 O O . ALA A 1 116 ? -4.917 8.205 7.129 1.00 93.50 116 ALA A O 1
ATOM 941 N N . ILE A 1 117 ? -4.970 6.201 6.144 1.00 95.25 117 ILE A N 1
ATOM 942 C CA . ILE A 1 117 ? -4.474 5.414 7.287 1.00 95.25 117 ILE A CA 1
ATOM 943 C C . ILE A 1 117 ? -3.204 6.013 7.899 1.00 95.25 117 ILE A C 1
ATOM 945 O O . ILE A 1 117 ? -3.059 6.052 9.121 1.00 95.25 117 ILE A O 1
ATOM 949 N N . LYS A 1 118 ? -2.289 6.518 7.066 1.00 95.38 118 LYS A N 1
ATOM 950 C CA . LYS A 1 118 ? -1.052 7.172 7.522 1.00 95.38 118 LYS A CA 1
ATOM 951 C C . LYS A 1 118 ? -1.332 8.470 8.293 1.00 95.38 118 LYS A C 1
ATOM 953 O O . LYS A 1 118 ? -0.701 8.712 9.323 1.00 95.38 118 LYS A O 1
ATOM 958 N N . SER A 1 119 ? -2.307 9.256 7.841 1.00 93.69 119 SER A N 1
ATOM 959 C CA . SER A 1 119 ? -2.771 10.472 8.518 1.00 93.69 119 SER A CA 1
ATOM 960 C C . SER A 1 119 ? -3.482 10.137 9.833 1.00 93.69 119 SER A C 1
ATOM 962 O O . SER A 1 119 ? -3.154 10.722 10.861 1.00 93.69 119 SER A O 1
ATOM 964 N N . VAL A 1 120 ? -4.348 9.115 9.854 1.00 95.69 120 VAL A N 1
ATOM 965 C CA . VAL A 1 120 ? -4.989 8.623 11.091 1.00 95.69 120 VAL A CA 1
ATOM 966 C C . VAL A 1 120 ? -3.955 8.174 12.124 1.00 95.69 120 VAL A C 1
ATOM 968 O O . VAL A 1 120 ? -4.098 8.498 13.302 1.00 95.69 120 VAL A O 1
ATOM 971 N N . ILE A 1 121 ? -2.892 7.476 11.706 1.00 96.88 121 ILE A N 1
ATOM 972 C CA . ILE A 1 121 ? -1.784 7.093 12.597 1.00 96.88 121 ILE A CA 1
ATOM 973 C C . ILE A 1 121 ? -1.118 8.335 13.206 1.00 96.88 121 ILE A C 1
ATOM 975 O O . ILE A 1 121 ? -0.900 8.364 14.416 1.00 96.88 121 ILE A O 1
ATOM 979 N N . ARG A 1 122 ? -0.796 9.356 12.396 1.00 95.50 122 ARG A N 1
ATOM 980 C CA . ARG A 1 122 ? -0.161 10.600 12.872 1.00 95.50 122 ARG A CA 1
ATOM 981 C C . ARG A 1 122 ? -1.054 11.349 13.860 1.00 95.50 122 ARG A C 1
ATOM 983 O O . ARG A 1 122 ? -0.587 11.725 14.932 1.00 95.50 122 ARG A O 1
ATOM 990 N N . GLU A 1 123 ? -2.321 11.560 13.526 1.00 95.44 123 GLU A N 1
ATOM 991 C CA . GLU A 1 123 ? -3.218 12.323 14.400 1.00 95.44 123 GLU A CA 1
ATOM 992 C C . GLU A 1 123 ? -3.518 11.555 15.694 1.00 95.44 123 GLU A C 1
ATOM 994 O O . GLU A 1 123 ? -3.419 12.122 16.781 1.00 95.44 123 GLU A O 1
ATOM 999 N N . SER A 1 124 ? -3.706 10.233 15.615 1.00 96.62 124 SER A N 1
ATOM 1000 C CA . SER A 1 124 ? -3.834 9.384 16.809 1.00 96.62 124 SER A CA 1
ATOM 1001 C C . SER A 1 124 ? -2.578 9.441 17.686 1.00 96.62 124 SER A C 1
ATOM 1003 O O . SER A 1 124 ? -2.686 9.508 18.910 1.00 96.62 124 SER A O 1
ATOM 1005 N N . LEU A 1 125 ? -1.375 9.438 17.091 1.00 97.31 125 LEU A N 1
ATOM 1006 C CA . LEU A 1 125 ? -0.108 9.585 17.819 1.00 97.31 125 LEU A CA 1
ATOM 1007 C C . LEU A 1 125 ? -0.088 10.896 18.615 1.00 97.31 125 LEU A C 1
ATOM 1009 O O . LEU A 1 125 ? 0.235 10.884 19.806 1.00 97.31 125 LEU A O 1
ATOM 1013 N N . LYS A 1 126 ? -0.448 12.015 17.976 1.00 96.44 126 LYS A N 1
ATOM 1014 C CA . LYS A 1 126 ? -0.488 13.344 18.604 1.00 96.44 126 LYS A CA 1
ATOM 1015 C C . LYS A 1 126 ? -1.491 13.382 19.754 1.00 96.44 126 LYS A C 1
ATOM 1017 O O . LYS A 1 126 ? -1.126 13.768 20.863 1.00 96.44 126 LYS A O 1
ATOM 1022 N N . GLU A 1 127 ? -2.714 12.912 19.523 1.00 95.94 127 GLU A N 1
ATOM 1023 C CA . GLU A 1 127 ? -3.758 12.852 20.549 1.00 95.94 127 GLU A CA 1
ATOM 1024 C C . GLU A 1 127 ? -3.340 12.007 21.755 1.00 95.94 127 GLU A C 1
ATOM 1026 O O . GLU A 1 127 ? -3.470 12.449 22.896 1.00 95.94 127 GLU A O 1
ATOM 1031 N N . ARG A 1 128 ? -2.801 10.800 21.529 1.00 95.12 128 ARG A N 1
ATOM 1032 C CA . ARG A 1 128 ? -2.359 9.916 22.621 1.00 95.12 128 ARG A CA 1
ATOM 1033 C C . ARG A 1 128 ? -1.145 10.463 23.362 1.00 95.12 128 ARG A C 1
ATOM 1035 O O . ARG A 1 128 ? -1.061 10.292 24.576 1.00 95.12 128 ARG A O 1
ATOM 1042 N N . THR A 1 129 ? -0.253 11.167 22.666 1.00 95.88 129 THR A N 1
ATOM 1043 C CA . THR A 1 129 ? 0.868 11.887 23.290 1.00 95.88 129 THR A CA 1
ATOM 1044 C C . THR A 1 129 ? 0.354 12.947 24.260 1.00 95.88 129 THR A C 1
ATOM 1046 O O . THR A 1 129 ? 0.766 12.958 25.418 1.00 95.88 129 THR A O 1
ATOM 1049 N N . ILE A 1 130 ? -0.582 13.793 23.815 1.00 95.19 130 ILE A N 1
ATOM 1050 C CA . ILE A 1 130 ? -1.181 14.846 24.647 1.00 95.19 130 ILE A CA 1
ATOM 1051 C C . ILE A 1 130 ? -1.930 14.229 25.832 1.00 95.19 130 ILE A C 1
ATOM 1053 O O . ILE A 1 130 ? -1.691 14.620 26.971 1.00 95.19 130 ILE A O 1
ATOM 1057 N N . ALA A 1 131 ? -2.778 13.227 25.586 1.00 93.12 131 ALA A N 1
ATOM 1058 C CA . ALA A 1 131 ? -3.559 12.573 26.632 1.00 93.12 131 ALA A CA 1
ATOM 1059 C C . ALA A 1 131 ? -2.666 11.975 27.731 1.00 93.12 131 ALA A C 1
ATOM 1061 O O . ALA A 1 131 ? -2.894 12.224 28.914 1.00 93.12 131 ALA A O 1
ATOM 1062 N N . LEU A 1 132 ? -1.618 11.232 27.357 1.00 91.56 132 LEU A N 1
ATOM 1063 C CA . LEU A 1 132 ? -0.698 10.634 28.325 1.00 91.56 132 LEU A CA 1
ATOM 1064 C C . LEU A 1 132 ? 0.110 11.699 29.081 1.00 91.56 132 LEU A C 1
ATOM 1066 O O . LEU A 1 132 ? 0.305 11.580 30.290 1.00 91.56 132 LEU A O 1
ATOM 1070 N N . GLN A 1 133 ? 0.518 12.771 28.401 1.00 92.81 133 GLN A N 1
ATOM 1071 C CA . GLN A 1 133 ? 1.209 13.891 29.033 1.00 92.81 133 GLN A CA 1
ATOM 1072 C C . GLN A 1 133 ? 0.324 14.615 30.062 1.00 92.81 133 GLN A C 1
ATOM 1074 O O . GLN A 1 133 ? 0.784 14.899 31.169 1.00 92.81 133 GLN A O 1
ATOM 1079 N N . SER A 1 134 ? -0.950 14.874 29.749 1.00 91.19 134 SER A N 1
ATOM 1080 C CA . SER A 1 134 ? -1.903 15.501 30.678 1.00 91.19 134 SER A CA 1
ATOM 1081 C C . SER A 1 134 ? -2.146 14.651 31.927 1.00 91.19 134 SER A C 1
ATOM 1083 O O . SER A 1 134 ? -2.299 15.195 33.024 1.00 91.19 134 SER A O 1
ATOM 1085 N N . VAL A 1 135 ? -2.125 13.319 31.787 1.00 88.06 135 VAL A N 1
ATOM 1086 C CA . VAL A 1 135 ? -2.199 12.389 32.922 1.00 88.06 135 VAL A CA 1
ATOM 1087 C C . VAL A 1 135 ? -1.023 12.600 33.879 1.00 88.06 135 VAL A C 1
ATOM 1089 O O . VAL A 1 135 ? -1.243 12.694 35.085 1.00 88.06 135 VAL A O 1
ATOM 1092 N N . HIS A 1 136 ? 0.207 12.732 33.372 1.00 85.81 136 HIS A N 1
ATOM 1093 C CA . HIS A 1 136 ? 1.390 12.965 34.215 1.00 85.81 136 HIS A CA 1
ATOM 1094 C C . HIS A 1 136 ? 1.442 14.356 34.841 1.00 85.81 136 HIS A C 1
ATOM 1096 O O . HIS A 1 136 ? 2.029 14.522 35.905 1.00 85.81 136 HIS A O 1
ATOM 1102 N N . GLN A 1 137 ? 0.824 15.349 34.206 1.00 87.94 137 GLN A N 1
ATOM 1103 C CA . GLN A 1 137 ? 0.753 16.717 34.725 1.00 87.94 137 GLN A CA 1
ATOM 1104 C C . GLN A 1 137 ? -0.346 16.908 35.785 1.00 87.94 137 GLN A C 1
ATOM 1106 O O . GLN A 1 137 ? -0.511 18.015 36.292 1.00 87.94 137 GLN A O 1
ATOM 1111 N N . GLY A 1 138 ? -1.108 15.860 36.124 1.00 80.62 138 GLY A N 1
ATOM 1112 C CA . GLY A 1 138 ? -2.197 15.941 37.103 1.00 80.62 138 GLY A CA 1
ATOM 1113 C C . GLY A 1 138 ? -3.384 16.793 36.641 1.00 80.62 138 GLY A C 1
ATOM 1114 O O . GLY A 1 138 ? -4.204 17.194 37.459 1.00 80.62 138 GLY A O 1
ATOM 1115 N N . GLN A 1 139 ? -3.494 17.068 35.338 1.00 76.44 139 GLN A N 1
ATOM 1116 C CA . GLN A 1 139 ? -4.515 17.943 34.747 1.00 76.44 139 GLN A CA 1
ATOM 1117 C C . GLN A 1 139 ? -5.812 17.194 34.377 1.00 76.44 139 GLN A C 1
ATOM 1119 O O . GLN A 1 139 ? -6.550 17.622 33.492 1.00 76.44 139 GLN A O 1
ATOM 1124 N N . GLN A 1 140 ? -6.099 16.048 35.003 1.00 66.19 140 GLN A N 1
ATOM 1125 C CA . GLN A 1 140 ? -7.237 15.214 34.605 1.00 66.19 140 GLN A CA 1
ATOM 1126 C C . GLN A 1 140 ? -8.584 15.793 35.054 1.00 66.19 140 GLN A C 1
ATOM 1128 O O . GLN A 1 140 ? -8.799 16.070 36.232 1.00 66.19 140 GLN A O 1
ATOM 1133 N N . SER A 1 141 ? -9.519 15.879 34.105 1.00 53.31 141 SER A N 1
ATOM 1134 C CA . SER A 1 141 ? -10.953 16.022 34.368 1.00 53.31 141 SER A CA 1
ATOM 1135 C C . SER A 1 141 ? -11.599 14.640 34.553 1.00 53.31 141 SER A C 1
ATOM 1137 O O . SER A 1 141 ? -11.177 13.656 33.948 1.00 53.31 141 SER A O 1
ATOM 1139 N N . THR A 1 142 ? -12.622 14.557 35.401 1.00 51.47 142 THR A N 1
ATOM 1140 C CA . THR A 1 142 ? -13.210 13.352 36.016 1.00 51.47 142 THR A CA 1
ATOM 1141 C C . THR A 1 142 ? -14.055 12.453 35.090 1.00 51.47 142 THR A C 1
ATOM 1143 O O . THR A 1 142 ? -15.029 11.858 35.546 1.00 51.47 142 THR A O 1
ATOM 1146 N N . THR A 1 143 ? -13.732 12.311 33.800 1.00 52.62 143 THR A N 1
ATOM 1147 C CA . THR A 1 143 ? -14.547 11.510 32.858 1.00 52.62 143 THR A CA 1
ATOM 1148 C C . THR A 1 143 ? -13.727 10.588 31.955 1.00 52.62 143 THR A C 1
ATOM 1150 O O . THR A 1 143 ? -12.897 11.058 31.188 1.00 52.62 143 THR A O 1
ATOM 1153 N N . SER A 1 144 ? -14.019 9.282 32.037 1.00 56.72 144 SER A N 1
ATOM 1154 C CA . SER A 1 144 ? -13.834 8.204 31.037 1.00 56.72 144 SER A CA 1
ATOM 1155 C C . SER A 1 144 ? -12.529 8.104 30.224 1.00 56.72 144 SER A C 1
ATOM 1157 O O . SER A 1 144 ? -12.535 7.464 29.171 1.00 56.72 144 SER A O 1
ATOM 1159 N N . VAL A 1 145 ? -11.417 8.702 30.656 1.00 57.94 145 VAL A N 1
ATOM 1160 C CA . VAL A 1 145 ? -10.120 8.518 29.984 1.00 57.94 145 VAL A CA 1
ATOM 1161 C C . VAL A 1 145 ? -9.610 7.093 30.262 1.00 57.94 145 VAL A C 1
ATOM 1163 O O . VAL A 1 145 ? -9.690 6.644 31.410 1.00 57.94 145 VAL A O 1
ATOM 1166 N N . PRO A 1 146 ? -9.096 6.358 29.252 1.00 65.00 146 PRO A N 1
ATOM 1167 C CA . PRO A 1 146 ? -8.431 5.078 29.480 1.00 65.00 146 PRO A CA 1
ATOM 1168 C C . PRO A 1 146 ? -7.330 5.216 30.540 1.00 65.00 146 PRO A C 1
ATOM 1170 O O . PRO A 1 146 ? -6.683 6.259 30.636 1.00 65.00 146 PRO A O 1
ATOM 1173 N N . ASN A 1 147 ? -7.093 4.161 31.325 1.00 81.94 147 ASN A N 1
ATOM 1174 C CA . ASN A 1 147 ? -5.976 4.135 32.274 1.00 81.94 147 ASN A CA 1
ATOM 1175 C C . ASN A 1 147 ? -4.662 4.510 31.551 1.00 81.94 147 ASN A C 1
ATOM 1177 O O . ASN A 1 147 ? -4.455 4.141 30.393 1.00 81.94 147 ASN A O 1
ATOM 1181 N N . SER A 1 148 ? -3.763 5.212 32.244 1.00 84.44 148 SER A N 1
ATOM 1182 C CA . SER A 1 148 ? -2.455 5.645 31.741 1.00 84.44 148 SER A CA 1
ATOM 1183 C C . SER A 1 148 ? -1.648 4.514 31.097 1.00 84.44 148 SER A C 1
ATOM 1185 O O . SER A 1 148 ? -0.945 4.757 30.121 1.00 84.44 148 SER A O 1
ATOM 1187 N N . HIS A 1 149 ? -1.799 3.280 31.588 1.00 85.31 149 HIS A N 1
ATOM 1188 C CA . HIS A 1 149 ? -1.198 2.088 30.989 1.00 85.31 149 HIS A CA 1
ATOM 1189 C C . HIS A 1 149 ? -1.721 1.813 29.572 1.00 85.31 149 HIS A C 1
ATOM 1191 O O . HIS A 1 149 ? -0.934 1.654 28.647 1.00 85.31 149 HIS A O 1
ATOM 1197 N N . THR A 1 150 ? -3.044 1.818 29.380 1.00 87.38 150 THR A N 1
ATOM 1198 C CA . THR A 1 150 ? -3.673 1.602 28.068 1.00 87.38 150 THR A CA 1
ATOM 1199 C C . THR A 1 150 ? -3.272 2.695 27.082 1.00 87.38 150 THR A C 1
ATOM 1201 O O . THR A 1 150 ? -2.933 2.402 25.940 1.00 87.38 150 THR A O 1
ATOM 1204 N N . LEU A 1 151 ? -3.238 3.955 27.532 1.00 89.81 151 LEU A N 1
ATOM 1205 C CA . LEU A 1 151 ? -2.750 5.067 26.711 1.00 89.81 151 LEU A CA 1
ATOM 1206 C C . LEU A 1 151 ? -1.288 4.872 26.294 1.00 89.81 151 LEU A C 1
ATOM 1208 O O . LEU A 1 151 ? -0.942 5.152 25.148 1.00 89.81 151 LEU A O 1
ATOM 1212 N N . ALA A 1 152 ? -0.433 4.392 27.201 1.00 90.19 152 ALA A N 1
ATOM 1213 C CA . ALA A 1 152 ? 0.962 4.105 26.892 1.00 90.19 152 ALA A CA 1
ATOM 1214 C C . ALA A 1 152 ? 1.097 2.959 25.875 1.00 90.19 152 ALA A C 1
ATOM 1216 O O . ALA A 1 152 ? 1.852 3.104 24.918 1.00 90.19 152 ALA A O 1
ATOM 1217 N N . GLU A 1 153 ? 0.345 1.865 26.020 1.00 87.81 153 GLU A N 1
ATOM 1218 C CA . GLU A 1 153 ? 0.342 0.742 25.067 1.00 87.81 153 GLU A CA 1
ATOM 1219 C C . GLU A 1 153 ? -0.121 1.170 23.665 1.00 87.81 153 GLU A C 1
ATOM 1221 O O . GLU A 1 153 ? 0.530 0.857 22.664 1.00 87.81 153 GLU A O 1
ATOM 1226 N N . GLU A 1 154 ? -1.211 1.939 23.579 1.00 91.50 154 GLU A N 1
ATOM 1227 C CA . GLU A 1 154 ? -1.689 2.506 22.314 1.00 91.50 154 GLU A CA 1
ATOM 1228 C C . GLU A 1 154 ? -0.644 3.441 21.693 1.00 91.50 154 GLU A C 1
ATOM 1230 O O . GLU A 1 154 ? -0.335 3.332 20.503 1.00 91.50 154 GLU A O 1
ATOM 1235 N N . LEU A 1 155 ? -0.055 4.334 22.497 1.00 93.19 155 LEU A N 1
ATOM 1236 C CA . LEU A 1 155 ? 0.961 5.275 22.034 1.00 93.19 155 LEU A CA 1
ATOM 1237 C C . LEU A 1 155 ? 2.217 4.555 21.530 1.00 93.19 155 LEU A C 1
ATOM 1239 O O . LEU A 1 155 ? 2.791 4.960 20.523 1.00 93.19 155 LEU A O 1
ATOM 1243 N N . GLN A 1 156 ? 2.628 3.461 22.171 1.00 90.06 156 GLN A N 1
ATOM 1244 C CA . GLN A 1 156 ? 3.738 2.633 21.699 1.00 90.06 156 GLN A CA 1
ATOM 1245 C C . GLN A 1 156 ? 3.483 2.027 20.325 1.00 90.06 156 GLN A C 1
ATOM 1247 O O . GLN A 1 156 ? 4.368 2.060 19.463 1.00 90.06 156 GLN A O 1
ATOM 1252 N N . LEU A 1 157 ? 2.281 1.489 20.107 1.00 88.62 157 LEU A N 1
ATOM 1253 C CA . LEU A 1 157 ? 1.900 0.956 18.805 1.00 88.62 157 LEU A CA 1
ATOM 1254 C C . LEU A 1 157 ? 1.923 2.061 17.744 1.00 88.62 157 LEU A C 1
ATOM 1256 O O . LEU A 1 157 ? 2.490 1.876 16.667 1.00 88.62 157 LEU A O 1
ATOM 1260 N N . LEU A 1 158 ? 1.371 3.230 18.063 1.00 94.56 158 LEU A N 1
ATOM 1261 C CA . LEU A 1 158 ? 1.344 4.384 17.166 1.00 94.56 158 LEU A CA 1
ATOM 1262 C C . LEU A 1 158 ? 2.750 4.900 16.838 1.00 94.56 158 LEU A C 1
ATOM 1264 O O . LEU A 1 158 ? 3.033 5.162 15.672 1.00 94.56 158 LEU A O 1
ATOM 1268 N N . VAL A 1 159 ? 3.655 4.975 17.821 1.00 92.56 159 VAL A N 1
ATOM 1269 C CA . VAL A 1 159 ? 5.075 5.316 17.618 1.00 92.56 159 VAL A CA 1
ATOM 1270 C C . VAL A 1 159 ? 5.705 4.371 16.601 1.00 92.56 159 VAL A C 1
ATOM 1272 O O . VAL A 1 159 ? 6.351 4.818 15.653 1.00 92.56 159 VAL A O 1
ATOM 1275 N N . PHE A 1 160 ? 5.479 3.068 16.757 1.00 88.25 160 PHE A N 1
ATOM 1276 C CA . PHE A 1 160 ? 6.013 2.052 15.857 1.00 88.25 160 PHE A CA 1
ATOM 1277 C C . PHE A 1 160 ? 5.456 2.170 14.423 1.00 88.25 160 PHE A C 1
ATOM 1279 O O . PHE A 1 160 ? 6.207 2.118 13.440 1.00 88.25 160 PHE A O 1
ATOM 1286 N N . LEU A 1 161 ? 4.143 2.362 14.276 1.00 90.94 161 LEU A N 1
ATOM 1287 C CA . LEU A 1 161 ? 3.499 2.530 12.968 1.00 90.94 161 LEU A CA 1
ATOM 1288 C C . LEU A 1 161 ? 3.916 3.841 12.288 1.00 90.94 161 LEU A C 1
ATOM 1290 O O . LEU A 1 161 ? 4.151 3.875 11.076 1.00 90.94 161 LEU A O 1
ATOM 1294 N N . HIS A 1 162 ? 4.066 4.915 13.061 1.00 93.25 162 HIS A N 1
ATOM 1295 C CA . HIS A 1 162 ? 4.508 6.200 12.545 1.00 93.25 162 HIS A CA 1
ATOM 1296 C C . HIS A 1 162 ? 5.979 6.152 12.115 1.00 93.25 162 HIS A C 1
ATOM 1298 O O . HIS A 1 162 ? 6.299 6.582 11.012 1.00 93.25 162 HIS A O 1
ATOM 1304 N N . GLN A 1 163 ? 6.865 5.523 12.896 1.00 89.88 163 GLN A N 1
ATOM 1305 C CA . GLN A 1 163 ? 8.251 5.250 12.482 1.00 89.88 163 GLN A CA 1
ATOM 1306 C C . GLN A 1 163 ? 8.324 4.510 11.147 1.00 89.88 163 GLN A C 1
ATOM 1308 O O . GLN A 1 163 ? 9.125 4.861 10.281 1.00 89.88 163 GLN A O 1
ATOM 1313 N N . THR A 1 164 ? 7.469 3.504 10.970 1.00 87.94 164 THR A N 1
ATOM 1314 C CA . THR A 1 164 ? 7.372 2.754 9.715 1.00 87.94 164 THR A CA 1
ATOM 1315 C C . THR A 1 164 ? 6.931 3.656 8.565 1.00 87.94 164 THR A C 1
ATOM 1317 O O . THR A 1 164 ? 7.553 3.643 7.503 1.00 87.94 164 THR A O 1
ATOM 1320 N N . THR A 1 165 ? 5.922 4.497 8.794 1.00 91.69 165 THR A N 1
ATOM 1321 C CA . THR A 1 165 ? 5.463 5.491 7.816 1.00 91.69 165 THR A CA 1
ATOM 1322 C C . THR A 1 165 ? 6.599 6.437 7.418 1.00 91.69 165 THR A C 1
ATOM 1324 O O . THR A 1 165 ? 6.891 6.571 6.234 1.00 91.69 165 THR A O 1
ATOM 1327 N N . LEU A 1 166 ? 7.321 7.018 8.382 1.00 90.19 166 LEU A N 1
ATOM 1328 C CA . LEU A 1 166 ? 8.456 7.905 8.100 1.00 90.19 166 LEU A CA 1
ATOM 1329 C C . LEU A 1 166 ? 9.588 7.200 7.342 1.00 90.19 166 LEU A C 1
ATOM 1331 O O . LEU A 1 166 ? 10.246 7.818 6.508 1.00 90.19 166 LEU A O 1
ATOM 1335 N N . GLN A 1 167 ? 9.812 5.912 7.606 1.00 87.94 167 GLN A N 1
ATOM 1336 C CA . GLN A 1 167 ? 10.817 5.123 6.899 1.00 87.94 167 GLN A CA 1
ATOM 1337 C C . GLN A 1 167 ? 10.436 4.884 5.429 1.00 87.94 167 GLN A C 1
ATOM 1339 O O . GLN A 1 167 ? 11.317 4.950 4.571 1.00 87.94 167 GLN A O 1
ATOM 1344 N N . GLU A 1 168 ? 9.159 4.632 5.118 1.00 88.69 168 GLU A N 1
ATOM 1345 C CA . GLU A 1 168 ? 8.685 4.489 3.731 1.00 88.69 168 GLU A CA 1
ATOM 1346 C C . GLU A 1 168 ? 8.778 5.799 2.934 1.00 88.69 168 GLU A C 1
ATOM 1348 O O . GLU A 1 168 ? 9.117 5.779 1.748 1.00 88.69 168 GLU A O 1
ATOM 1353 N N . GLU A 1 169 ? 8.471 6.919 3.591 1.00 89.12 169 GLU A N 1
ATOM 1354 C CA . GLU A 1 169 ? 8.411 8.273 3.020 1.00 89.12 169 GLU A CA 1
ATOM 1355 C C . GLU A 1 169 ? 9.789 8.959 2.987 1.00 89.12 169 GLU A C 1
ATOM 1357 O O . GLU A 1 169 ? 9.917 10.103 2.548 1.00 89.12 169 GLU A O 1
ATOM 1362 N N . ARG A 1 170 ? 10.841 8.283 3.469 1.00 85.75 170 ARG A N 1
ATOM 1363 C CA . ARG A 1 170 ? 12.175 8.865 3.634 1.00 85.75 170 ARG A CA 1
ATOM 1364 C C . ARG A 1 170 ? 12.771 9.286 2.283 1.00 85.75 170 ARG A C 1
ATOM 1366 O O . ARG A 1 170 ? 13.012 8.416 1.441 1.00 85.75 170 ARG A O 1
ATOM 1373 N N . PRO A 1 171 ? 13.124 10.569 2.089 1.00 78.12 171 PRO A N 1
ATOM 1374 C CA . PRO A 1 171 ? 13.778 11.021 0.864 1.00 78.12 171 PRO A CA 1
ATOM 1375 C C . PRO A 1 171 ? 15.153 10.380 0.651 1.00 78.12 171 PRO A C 1
ATOM 1377 O O . PRO A 1 171 ? 15.822 9.938 1.594 1.00 78.12 171 PRO A O 1
ATOM 1380 N N . LEU A 1 172 ? 15.585 10.340 -0.611 1.00 75.06 172 LEU A N 1
ATOM 1381 C CA . LEU A 1 172 ? 16.925 9.883 -0.973 1.00 75.06 172 LEU A CA 1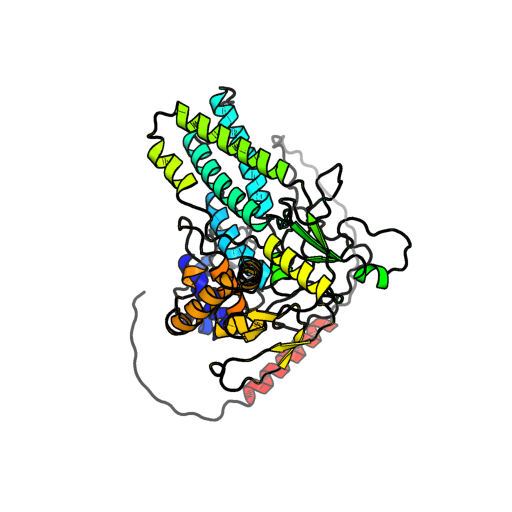
ATOM 1382 C C . LEU A 1 172 ? 17.977 10.826 -0.379 1.00 75.06 172 LEU A C 1
ATOM 1384 O O . LEU A 1 172 ? 17.860 12.042 -0.489 1.00 75.06 172 LEU A O 1
ATOM 1388 N N . MET A 1 173 ? 19.030 10.255 0.202 1.00 67.62 173 MET A N 1
ATOM 1389 C CA . MET A 1 173 ? 20.234 10.997 0.575 1.00 67.62 173 MET A CA 1
ATOM 1390 C C . MET A 1 173 ? 21.242 10.856 -0.565 1.00 67.62 173 MET A C 1
ATOM 1392 O O . MET A 1 173 ? 21.548 9.737 -0.976 1.00 67.62 173 MET A O 1
ATOM 1396 N N . ILE A 1 174 ? 21.735 11.969 -1.103 1.00 62.31 174 ILE A N 1
ATOM 1397 C CA . ILE A 1 174 ? 22.797 11.964 -2.114 1.00 62.31 174 ILE A CA 1
ATOM 1398 C C . ILE A 1 174 ? 24.176 11.864 -1.448 1.00 62.31 174 ILE A C 1
ATOM 1400 O O . ILE A 1 174 ? 24.324 12.087 -0.246 1.00 62.31 174 ILE A O 1
ATOM 1404 N N . SER A 1 175 ? 25.204 11.538 -2.236 1.00 50.25 175 SER A N 1
ATOM 1405 C CA . SER A 1 175 ? 26.577 11.261 -1.774 1.00 50.25 175 SER A CA 1
ATOM 1406 C C . SER A 1 175 ? 27.221 12.379 -0.943 1.00 50.25 175 SER A C 1
ATOM 1408 O O . SER A 1 175 ? 28.141 12.121 -0.174 1.00 50.25 175 SER A O 1
ATOM 1410 N N . THR A 1 176 ? 26.719 13.610 -1.047 1.00 50.38 176 THR A N 1
ATOM 1411 C CA . THR A 1 176 ? 27.167 14.770 -0.261 1.00 50.38 176 THR A CA 1
ATOM 1412 C C . THR A 1 176 ? 26.587 14.818 1.157 1.00 50.38 176 THR A C 1
ATOM 1414 O O . THR A 1 176 ? 26.815 15.790 1.873 1.00 50.38 176 THR A O 1
ATOM 1417 N N . GLY A 1 177 ? 25.798 13.817 1.562 1.00 52.88 177 GLY A N 1
ATOM 1418 C CA . GLY A 1 177 ? 25.067 13.821 2.832 1.00 52.88 177 GLY A CA 1
ATOM 1419 C C . GLY A 1 177 ? 23.871 14.777 2.844 1.00 52.88 177 GLY A C 1
ATOM 1420 O O . GLY A 1 177 ? 23.249 14.963 3.887 1.00 52.88 177 GLY A O 1
ATOM 1421 N N . LYS A 1 178 ? 23.534 15.381 1.697 1.00 50.66 178 LYS A N 1
ATOM 1422 C CA . LYS A 1 178 ? 22.340 16.213 1.514 1.00 50.66 178 LYS A CA 1
ATOM 1423 C C . LYS A 1 178 ? 21.170 15.362 1.029 1.00 50.66 178 LYS A C 1
ATOM 1425 O O . LYS A 1 178 ? 21.364 14.302 0.438 1.00 50.66 178 LYS A O 1
ATOM 1430 N N . MET A 1 179 ? 19.950 15.828 1.260 1.00 57.84 179 MET A N 1
ATOM 1431 C CA . MET A 1 179 ? 18.764 15.218 0.661 1.00 57.84 179 MET A CA 1
ATOM 1432 C C . MET A 1 179 ? 18.764 15.492 -0.849 1.00 57.84 179 MET A C 1
ATOM 1434 O O . MET A 1 179 ? 19.192 16.562 -1.288 1.00 57.84 179 MET A O 1
ATOM 1438 N N . ALA A 1 180 ? 18.327 14.518 -1.646 1.00 58.69 180 ALA A N 1
ATOM 1439 C CA . ALA A 1 180 ? 18.051 14.720 -3.063 1.00 58.69 180 ALA A CA 1
ATOM 1440 C C . ALA A 1 180 ? 17.054 15.880 -3.222 1.00 58.69 180 ALA A C 1
ATOM 1442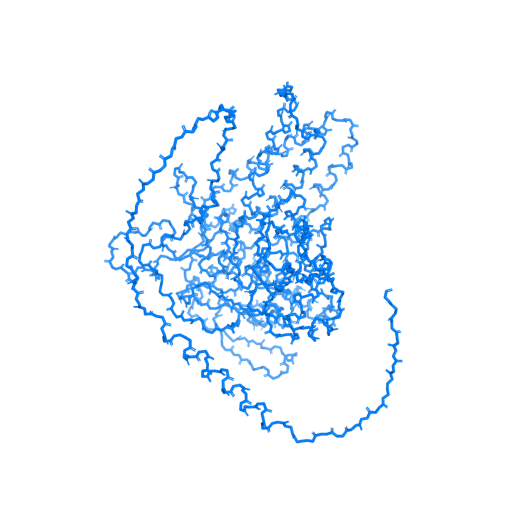 O O . ALA A 1 180 ? 16.221 16.061 -2.333 1.00 58.69 180 ALA A O 1
ATOM 1443 N N . PRO A 1 181 ? 17.129 16.667 -4.309 1.00 55.72 181 PRO A N 1
ATOM 1444 C CA . PRO A 1 181 ? 16.206 17.773 -4.511 1.00 55.72 181 PRO A CA 1
ATOM 1445 C C . PRO A 1 181 ? 14.769 17.243 -4.523 1.00 55.72 181 PRO A C 1
ATOM 1447 O O . PRO A 1 181 ? 14.396 16.460 -5.394 1.00 55.72 181 PRO A O 1
ATOM 1450 N N . PHE A 1 182 ? 13.996 17.665 -3.530 1.00 62.41 182 PHE A N 1
ATOM 1451 C CA . PHE A 1 182 ? 12.548 17.547 -3.472 1.00 62.41 182 PHE A CA 1
ATOM 1452 C C . PHE A 1 182 ? 11.994 18.964 -3.389 1.00 62.41 182 PHE A C 1
ATOM 1454 O O . PHE A 1 182 ? 12.642 19.855 -2.834 1.00 62.41 182 PHE A O 1
ATOM 1461 N N . ILE A 1 183 ? 10.806 19.172 -3.937 1.00 63.25 183 ILE A N 1
ATOM 1462 C CA . ILE A 1 183 ? 10.096 20.434 -3.755 1.00 63.25 183 ILE A CA 1
ATOM 1463 C C . ILE A 1 183 ? 9.168 20.235 -2.562 1.00 63.25 183 ILE A C 1
ATOM 1465 O O . ILE A 1 183 ? 8.322 19.336 -2.572 1.00 63.25 183 ILE A O 1
ATOM 1469 N N . GLN A 1 184 ? 9.394 21.018 -1.509 1.00 66.69 184 GLN A N 1
ATOM 1470 C CA . GLN A 1 184 ? 8.447 21.120 -0.410 1.00 66.69 184 GLN A CA 1
ATOM 1471 C C . GLN A 1 184 ? 7.385 22.137 -0.800 1.00 66.69 184 GLN A C 1
ATOM 1473 O O . GLN A 1 184 ? 7.720 23.211 -1.293 1.00 66.69 184 GLN A O 1
ATOM 1478 N N . ILE A 1 185 ? 6.124 21.809 -0.563 1.00 64.50 185 ILE A N 1
ATOM 1479 C CA . ILE A 1 185 ? 5.048 22.775 -0.742 1.00 64.50 185 ILE A CA 1
ATOM 1480 C C . ILE A 1 185 ? 5.125 23.809 0.385 1.00 64.50 185 ILE A C 1
ATOM 1482 O O . ILE A 1 185 ? 5.147 23.469 1.569 1.00 64.50 185 ILE A O 1
ATOM 1486 N N . GLU A 1 186 ? 5.193 25.079 0.001 1.00 60.62 186 GLU A N 1
ATOM 1487 C CA . GLU A 1 186 ? 5.070 26.221 0.902 1.00 60.62 186 GLU A CA 1
ATOM 1488 C C . GLU A 1 186 ? 3.578 26.558 1.022 1.00 60.62 186 GLU A C 1
ATOM 1490 O O . GLU A 1 186 ? 3.057 27.367 0.264 1.00 60.62 186 GLU A O 1
ATOM 1495 N N . ALA A 1 187 ? 2.863 25.871 1.915 1.00 58.62 187 ALA A N 1
ATOM 1496 C CA . ALA A 1 187 ? 1.466 26.176 2.215 1.00 58.62 187 ALA A CA 1
ATOM 1497 C C . ALA A 1 187 ? 1.343 26.730 3.641 1.00 58.62 187 ALA A C 1
ATOM 1499 O O . ALA A 1 187 ? 1.936 26.184 4.574 1.00 58.62 187 ALA A O 1
ATOM 1500 N N . GLU A 1 188 ? 0.587 27.820 3.794 1.00 54.16 188 GLU A N 1
ATOM 1501 C CA . GLU A 1 188 ? 0.270 28.429 5.096 1.00 54.16 188 GLU A CA 1
ATOM 1502 C C . GLU A 1 188 ? -0.705 27.558 5.909 1.00 54.16 188 GLU A C 1
ATOM 1504 O O . GLU A 1 188 ? -0.651 27.550 7.139 1.00 54.16 188 GLU A O 1
ATOM 1509 N N . GLU A 1 189 ? -1.535 26.764 5.223 1.00 59.97 189 GLU A N 1
ATOM 1510 C CA . GLU A 1 189 ? -2.500 25.821 5.797 1.00 59.97 189 GLU A CA 1
ATOM 1511 C C . GLU A 1 189 ? -2.230 24.394 5.288 1.00 59.97 189 GLU A C 1
ATOM 1513 O O . GLU A 1 189 ? -1.737 24.205 4.172 1.00 59.97 189 GLU A O 1
ATOM 1518 N N . GLU A 1 190 ? -2.518 23.366 6.100 1.00 58.78 190 GLU A N 1
ATOM 1519 C CA . GLU A 1 190 ? -2.361 21.980 5.639 1.00 58.78 190 GLU A CA 1
ATOM 1520 C C . GLU A 1 190 ? -3.365 21.708 4.499 1.00 58.78 190 GLU A C 1
ATOM 1522 O O . GLU A 1 190 ? -4.567 21.870 4.716 1.00 58.78 190 GLU A O 1
ATOM 1527 N N . PRO A 1 191 ? -2.914 21.290 3.300 1.00 64.25 191 PRO A N 1
ATOM 1528 C CA . PRO A 1 191 ? -3.811 21.102 2.166 1.00 64.25 191 PRO A CA 1
ATOM 1529 C C . PRO A 1 191 ? -4.843 20.007 2.454 1.00 64.25 191 PRO A C 1
ATOM 1531 O O . PRO A 1 191 ? -4.500 18.944 2.985 1.00 64.25 191 PRO A O 1
ATOM 1534 N N . GLU A 1 192 ? -6.100 20.256 2.070 1.00 64.88 192 GLU A N 1
ATOM 1535 C CA . GLU A 1 192 ? -7.143 19.229 2.083 1.00 64.88 192 GLU A CA 1
ATOM 1536 C C . GLU A 1 192 ? -6.715 18.065 1.174 1.00 64.88 192 GLU A C 1
ATOM 1538 O O . GLU A 1 192 ? -6.189 18.277 0.084 1.00 64.88 192 GLU A O 1
ATOM 1543 N N . GLY A 1 193 ? -6.872 16.839 1.686 1.00 77.06 193 GLY A N 1
ATOM 1544 C CA . GLY A 1 193 ? -6.254 15.590 1.215 1.00 77.06 193 GLY A CA 1
ATOM 1545 C C . GLY A 1 193 ? -5.808 15.517 -0.254 1.00 77.06 193 GLY A C 1
ATOM 1546 O O . GLY A 1 193 ? -6.608 15.647 -1.177 1.00 77.06 193 GLY A O 1
ATOM 1547 N N . LEU A 1 194 ? -4.534 15.174 -0.468 1.00 87.94 194 LEU A N 1
ATOM 1548 C CA . LEU A 1 194 ? -3.980 14.891 -1.791 1.00 87.94 194 LEU A CA 1
ATOM 1549 C C . LEU A 1 194 ? -4.095 13.392 -2.098 1.00 87.94 194 LEU A C 1
ATOM 1551 O O . LEU A 1 194 ? -3.709 12.555 -1.286 1.00 87.94 194 LEU A O 1
ATOM 1555 N N . PHE A 1 195 ? -4.566 13.032 -3.291 1.00 92.31 195 PHE A N 1
ATOM 1556 C CA . PHE A 1 195 ? -4.744 11.633 -3.691 1.00 92.31 195 PHE A CA 1
ATOM 1557 C C . PHE A 1 195 ? -3.904 11.282 -4.916 1.00 92.31 195 PHE A C 1
ATOM 1559 O O . PHE A 1 195 ? -3.650 12.103 -5.792 1.00 92.31 195 PHE A O 1
ATOM 1566 N N . CYS A 1 196 ? -3.493 10.021 -5.006 1.00 95.38 196 CYS A N 1
ATOM 1567 C CA . CYS A 1 196 ? -2.851 9.502 -6.203 1.00 95.38 196 CYS A CA 1
ATOM 1568 C C . CYS A 1 196 ? -3.868 9.346 -7.341 1.00 95.38 196 CYS A C 1
ATOM 1570 O O . CYS A 1 196 ? -4.768 8.511 -7.250 1.00 95.38 196 CYS A O 1
ATOM 1572 N N . ASP A 1 197 ? -3.643 10.029 -8.461 1.00 94.38 197 ASP A N 1
ATOM 1573 C CA . ASP A 1 197 ? -4.516 9.991 -9.644 1.00 94.38 197 ASP A CA 1
ATOM 1574 C C . ASP A 1 197 ? -4.574 8.611 -10.328 1.00 94.38 197 ASP A C 1
ATOM 1576 O O . ASP A 1 197 ? -5.486 8.325 -11.105 1.00 94.38 197 ASP A O 1
ATOM 1580 N N . PHE A 1 198 ? -3.614 7.724 -10.042 1.00 95.56 198 PHE A N 1
ATOM 1581 C CA . PHE A 1 198 ? -3.608 6.363 -10.581 1.00 95.56 198 PHE A CA 1
ATOM 1582 C C . PHE A 1 198 ? -4.428 5.386 -9.730 1.00 95.56 198 PHE A C 1
ATOM 1584 O O . PHE A 1 198 ? -5.307 4.695 -10.247 1.00 95.56 198 PHE A O 1
ATOM 1591 N N . CYS A 1 199 ? -4.100 5.267 -8.438 1.00 95.75 199 CYS A N 1
ATOM 1592 C CA . CYS A 1 199 ? -4.659 4.226 -7.565 1.00 95.75 199 CYS A CA 1
ATOM 1593 C C . CYS A 1 199 ? -5.708 4.726 -6.569 1.00 95.75 199 CYS A C 1
ATOM 1595 O O . CYS A 1 199 ? -6.401 3.901 -5.983 1.00 95.75 199 CYS A O 1
ATOM 1597 N N . GLY A 1 200 ? -5.821 6.040 -6.363 1.00 94.44 200 GLY A N 1
ATOM 1598 C CA . GLY A 1 200 ? -6.731 6.630 -5.383 1.00 94.44 200 GLY A CA 1
ATOM 1599 C C . GLY A 1 200 ? -6.276 6.534 -3.931 1.00 94.44 200 GLY A C 1
ATOM 1600 O O . GLY A 1 200 ? -7.094 6.754 -3.043 1.00 94.44 200 GLY A O 1
ATOM 1601 N N . ALA A 1 201 ? -5.021 6.164 -3.670 1.00 94.69 201 ALA A N 1
ATOM 1602 C CA . ALA A 1 201 ? -4.473 6.192 -2.317 1.00 94.69 201 ALA A CA 1
ATOM 1603 C C . ALA A 1 201 ? -4.263 7.628 -1.831 1.00 94.69 201 ALA A C 1
ATOM 1605 O O . ALA A 1 201 ? -3.918 8.498 -2.636 1.00 94.69 201 ALA A O 1
ATOM 1606 N N . ASP A 1 202 ? -4.420 7.834 -0.528 1.00 94.62 202 ASP A N 1
ATOM 1607 C CA . ASP A 1 202 ? -4.062 9.076 0.147 1.00 94.62 202 ASP A CA 1
ATOM 1608 C C . ASP A 1 202 ? -2.544 9.287 0.059 1.00 94.62 202 ASP A C 1
ATOM 1610 O O . ASP A 1 202 ? -1.736 8.369 0.264 1.00 94.62 202 ASP A O 1
ATOM 1614 N N . ILE A 1 203 ? -2.143 10.500 -0.305 1.00 93.38 203 ILE A N 1
ATOM 1615 C CA . ILE A 1 203 ? -0.753 10.934 -0.293 1.00 93.38 203 ILE A CA 1
ATOM 1616 C C . ILE A 1 203 ? -0.508 11.594 1.058 1.00 93.38 203 ILE A C 1
ATOM 1618 O O . ILE A 1 203 ? -0.800 12.766 1.270 1.00 93.38 203 ILE A O 1
ATOM 1622 N N . PHE A 1 204 ? 0.091 10.821 1.961 1.00 93.31 204 PHE A N 1
ATOM 1623 C CA . PHE A 1 204 ? 0.436 11.305 3.291 1.00 93.31 204 PHE A CA 1
ATOM 1624 C C . PHE A 1 204 ? 1.487 12.416 3.258 1.00 93.31 204 PHE A C 1
ATOM 1626 O O . PHE A 1 204 ? 1.304 13.449 3.892 1.00 93.31 204 PHE A O 1
ATOM 1633 N N . ASN A 1 205 ? 2.614 12.211 2.567 1.00 91.81 205 ASN A N 1
ATOM 1634 C CA . ASN A 1 205 ? 3.675 13.215 2.523 1.00 91.81 205 ASN A CA 1
ATOM 1635 C C . ASN A 1 205 ? 4.422 13.248 1.191 1.00 91.81 205 ASN A C 1
ATOM 1637 O O . ASN A 1 205 ? 4.480 14.295 0.556 1.00 91.81 205 ASN A O 1
ATOM 1641 N N . ALA A 1 206 ? 5.014 12.131 0.773 1.00 93.00 206 ALA A N 1
ATOM 1642 C CA . ALA A 1 206 ? 5.840 12.073 -0.418 1.00 93.00 206 ALA A CA 1
ATOM 1643 C C . ALA A 1 206 ? 5.051 11.607 -1.639 1.00 93.00 206 ALA A C 1
ATOM 1645 O O . ALA A 1 206 ? 4.222 10.700 -1.558 1.00 93.00 206 ALA A O 1
ATOM 1646 N N . PHE A 1 207 ? 5.345 12.196 -2.795 1.00 94.69 207 PHE A N 1
ATOM 1647 C CA . PHE A 1 207 ? 4.711 11.848 -4.065 1.00 94.69 207 PHE A CA 1
ATOM 1648 C C . PHE A 1 207 ? 5.567 12.259 -5.261 1.00 94.69 207 PHE A C 1
ATOM 1650 O O . PHE A 1 207 ? 6.670 12.783 -5.109 1.00 94.69 207 PHE A O 1
ATOM 1657 N N . PHE A 1 208 ? 5.066 11.967 -6.458 1.00 94.56 208 PHE A N 1
ATOM 1658 C CA . PHE A 1 208 ? 5.654 12.380 -7.722 1.00 94.56 208 PHE A CA 1
ATOM 1659 C C . PHE A 1 208 ? 4.644 13.201 -8.515 1.00 94.56 208 PHE A C 1
ATOM 1661 O O . PHE A 1 208 ? 3.495 12.780 -8.647 1.00 94.56 208 PHE A O 1
ATOM 1668 N N . GLU A 1 209 ? 5.080 14.331 -9.065 1.00 92.44 209 GLU A N 1
ATOM 1669 C CA . GLU A 1 209 ? 4.219 15.302 -9.741 1.00 92.44 209 GLU A CA 1
ATOM 1670 C C . GLU A 1 209 ? 4.674 15.592 -11.175 1.00 92.44 209 GLU A C 1
ATOM 1672 O O . GLU A 1 209 ? 5.868 15.727 -11.443 1.00 92.44 209 GLU A O 1
ATOM 1677 N N . CYS A 1 210 ? 3.732 15.733 -12.107 1.00 91.50 210 CYS A N 1
ATOM 1678 C CA . CYS A 1 210 ? 3.997 16.273 -13.439 1.00 91.50 210 CYS A CA 1
ATOM 1679 C C . CYS A 1 210 ? 2.984 17.354 -13.823 1.00 91.50 210 CYS A C 1
ATOM 1681 O O . CYS A 1 210 ? 1.794 17.077 -13.963 1.00 91.50 210 CYS A O 1
ATOM 1683 N N . GLN A 1 211 ? 3.487 18.561 -14.074 1.00 87.00 211 GLN A N 1
ATOM 1684 C CA . GLN A 1 211 ? 2.699 19.712 -14.530 1.00 87.00 211 GLN A CA 1
ATOM 1685 C C . GLN A 1 211 ? 2.616 19.783 -16.066 1.00 87.00 211 GLN A C 1
ATOM 1687 O O . GLN A 1 211 ? 1.603 20.180 -16.638 1.00 87.00 211 GLN A O 1
ATOM 1692 N N . SER A 1 212 ? 3.659 19.322 -16.765 1.00 85.56 212 SER A N 1
ATOM 1693 C CA . SER A 1 212 ? 3.771 19.457 -18.225 1.00 85.56 212 SER A CA 1
ATOM 1694 C C . SER A 1 212 ? 2.698 18.690 -19.000 1.00 85.56 212 SER A C 1
ATOM 1696 O O . SER A 1 212 ? 2.284 19.131 -20.066 1.00 85.56 212 SER A O 1
ATOM 1698 N N . CYS A 1 213 ? 2.244 17.545 -18.484 1.00 84.56 213 CYS A N 1
ATOM 1699 C CA . CYS A 1 213 ? 1.218 16.734 -19.146 1.00 84.56 213 CYS A CA 1
ATOM 1700 C C . CYS A 1 213 ? -0.207 17.285 -18.992 1.00 84.56 213 CYS A C 1
ATOM 1702 O O . CYS A 1 213 ? -1.115 16.751 -19.620 1.00 84.56 213 CYS A O 1
ATOM 1704 N N . ILE A 1 214 ? -0.411 18.325 -18.180 1.00 73.38 214 ILE A N 1
ATOM 1705 C CA . ILE A 1 214 ? -1.711 18.993 -18.018 1.00 73.38 214 ILE A CA 1
ATOM 1706 C C . ILE A 1 214 ? -1.755 20.307 -18.789 1.00 73.38 214 ILE A C 1
ATOM 1708 O O . ILE A 1 214 ? -2.749 20.577 -19.456 1.00 73.38 214 ILE A O 1
ATOM 1712 N N . ALA A 1 215 ? -0.647 21.053 -18.815 1.00 57.16 215 ALA A N 1
ATOM 1713 C CA . ALA A 1 215 ? -0.513 22.274 -19.615 1.00 57.16 215 ALA A CA 1
ATOM 1714 C C . ALA A 1 215 ? -0.731 22.052 -21.128 1.00 57.16 215 ALA A C 1
ATOM 1716 O O . ALA A 1 215 ? -1.057 22.981 -21.858 1.00 57.16 215 ALA A O 1
ATOM 1717 N N . SER A 1 216 ? -0.590 20.817 -21.626 1.00 53.25 216 SER A N 1
ATOM 1718 C CA . SER A 1 216 ? -0.920 20.471 -23.016 1.00 53.25 216 SER A CA 1
ATOM 1719 C C . SER A 1 216 ? -2.425 20.397 -23.314 1.00 53.25 216 SER A C 1
ATOM 1721 O O . SER A 1 216 ? -2.787 20.183 -24.472 1.00 53.25 216 SER A O 1
ATOM 1723 N N . HIS A 1 217 ? -3.294 20.519 -22.304 1.00 51.78 217 HIS A N 1
ATOM 1724 C CA . HIS A 1 217 ? -4.743 20.347 -22.439 1.00 51.78 217 HIS A CA 1
ATOM 1725 C C . HIS A 1 217 ? -5.567 21.620 -22.217 1.00 51.78 217 HIS A C 1
ATOM 1727 O O . HIS A 1 217 ? -6.569 21.763 -22.912 1.00 51.78 217 HIS A O 1
ATOM 1733 N N . ASP A 1 218 ? -5.132 22.543 -21.355 1.00 51.53 218 ASP A N 1
ATOM 1734 C CA . ASP A 1 218 ? -5.769 23.851 -21.160 1.00 51.53 218 ASP A CA 1
ATOM 1735 C C . ASP A 1 218 ? -4.712 24.960 -21.247 1.00 51.53 218 ASP A C 1
ATOM 1737 O O . ASP A 1 218 ? -3.801 25.063 -20.4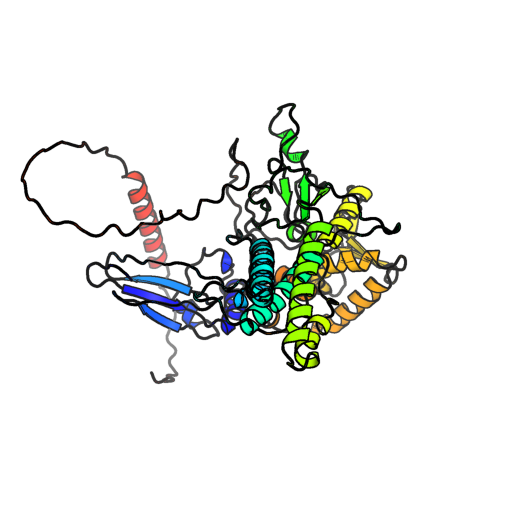29 1.00 51.53 218 ASP A O 1
ATOM 1741 N N . SER A 1 219 ? -4.811 25.777 -22.294 1.00 47.12 219 SER A N 1
ATOM 1742 C CA . SER A 1 219 ? -3.899 26.880 -22.603 1.00 47.12 219 SER A CA 1
ATOM 1743 C C . SER A 1 219 ? -4.207 28.122 -21.758 1.00 47.12 219 SER A C 1
ATOM 1745 O O . SER A 1 219 ? -4.561 29.170 -22.301 1.00 47.12 219 SER A O 1
ATOM 1747 N N . THR A 1 220 ? -4.122 28.012 -20.436 1.00 54.06 220 THR A N 1
ATOM 1748 C CA . THR A 1 220 ? -4.159 29.169 -19.530 1.00 54.06 220 THR A CA 1
ATOM 1749 C C . THR A 1 220 ? -2.750 29.431 -19.007 1.00 54.06 220 THR A C 1
ATOM 1751 O O . THR A 1 220 ? -2.120 28.524 -18.477 1.00 54.06 220 THR A O 1
ATOM 1754 N N . GLU A 1 221 ? -2.245 30.658 -19.168 1.00 52.84 221 GLU A N 1
ATOM 1755 C CA . GLU A 1 221 ? -0.868 31.088 -18.835 1.00 52.84 221 GLU A CA 1
ATOM 1756 C C . GLU A 1 221 ? -0.528 31.074 -17.326 1.00 52.84 221 GLU A C 1
ATOM 1758 O O . GLU A 1 221 ? 0.529 31.550 -16.916 1.00 52.84 221 GLU A O 1
ATOM 1763 N N . THR A 1 222 ? -1.413 30.550 -16.481 1.00 57.34 222 THR A N 1
ATOM 1764 C CA . THR A 1 222 ? -1.216 30.423 -15.036 1.00 57.34 222 THR A CA 1
ATOM 1765 C C . THR A 1 222 ? -0.595 29.074 -14.685 1.00 57.34 222 THR A C 1
ATOM 1767 O O . THR A 1 222 ? -1.107 28.031 -15.088 1.00 57.34 222 THR A O 1
ATOM 1770 N N . GLU A 1 223 ? 0.494 29.099 -13.911 1.00 57.59 223 GLU A N 1
ATOM 1771 C CA . GLU A 1 223 ? 1.093 27.900 -13.313 1.00 57.59 223 GLU A CA 1
ATOM 1772 C C . GLU A 1 223 ? 0.032 27.123 -12.506 1.00 57.59 223 GLU A C 1
ATOM 1774 O O . GLU A 1 223 ? -0.692 27.743 -11.719 1.00 57.59 223 GLU A O 1
ATOM 1779 N N . PRO A 1 224 ? -0.091 25.796 -12.697 1.00 59.50 224 PRO A N 1
ATOM 1780 C CA . PRO A 1 224 ? -1.121 24.997 -12.043 1.00 59.50 224 PRO A CA 1
ATOM 1781 C C . PRO A 1 224 ? -0.939 24.978 -10.522 1.00 59.50 224 PRO A C 1
ATOM 1783 O O . PRO A 1 224 ? 0.174 24.821 -10.012 1.00 59.50 224 PRO A O 1
ATOM 1786 N N . SER A 1 225 ? -2.049 25.112 -9.799 1.00 63.56 225 SER A N 1
ATOM 1787 C CA . SER A 1 225 ? -2.084 25.058 -8.338 1.00 63.56 225 SER A CA 1
ATOM 1788 C C . SER A 1 225 ? -1.874 23.626 -7.812 1.00 63.56 225 SER A C 1
ATOM 1790 O O . SER A 1 225 ? -1.893 22.639 -8.559 1.00 63.56 225 SER A O 1
ATOM 1792 N N . LEU A 1 226 ? -1.626 23.481 -6.505 1.00 63.12 226 LEU A N 1
ATOM 1793 C CA . LEU A 1 226 ? -1.429 22.169 -5.886 1.00 63.12 226 LEU A CA 1
ATOM 1794 C C . LEU A 1 226 ? -2.647 21.260 -6.129 1.00 63.12 226 LEU A C 1
ATOM 1796 O O . LEU A 1 226 ? -3.773 21.619 -5.806 1.00 63.12 226 LEU A O 1
ATOM 1800 N N . GLY A 1 227 ? -2.415 20.057 -6.660 1.00 60.38 227 GLY A N 1
ATOM 1801 C CA . GLY A 1 227 ? -3.483 19.097 -6.979 1.00 60.38 227 GLY A CA 1
ATOM 1802 C C . GLY A 1 227 ? -4.101 19.269 -8.372 1.00 60.38 227 GLY A C 1
ATOM 1803 O O . GLY A 1 227 ? -4.825 18.383 -8.837 1.00 60.38 227 GLY A O 1
ATOM 1804 N N . GLU A 1 228 ? -3.765 20.343 -9.092 1.00 72.81 228 GLU A N 1
ATOM 1805 C CA . GLU A 1 228 ? -4.116 20.477 -10.509 1.00 72.81 228 GLU A CA 1
ATOM 1806 C C . GLU A 1 228 ? -3.186 19.642 -11.390 1.00 72.81 228 GLU A C 1
ATOM 1808 O O . GLU A 1 228 ? -3.650 19.099 -12.391 1.00 72.81 228 GLU A O 1
ATOM 1813 N N . ALA A 1 229 ? -1.928 19.457 -10.968 1.00 84.50 229 ALA A N 1
ATOM 1814 C CA . ALA A 1 229 ? -0.922 18.587 -11.576 1.00 84.50 229 ALA A CA 1
ATOM 1815 C C . ALA A 1 229 ? -1.265 17.081 -11.479 1.00 84.50 229 ALA A C 1
ATOM 1817 O O . ALA A 1 229 ? -2.101 16.668 -10.678 1.00 84.50 229 ALA A O 1
ATOM 1818 N N . TYR A 1 230 ? -0.597 16.238 -12.280 1.00 91.38 230 TYR A N 1
ATOM 1819 C CA . TYR A 1 230 ? -0.727 14.787 -12.158 1.00 91.38 230 TYR A CA 1
ATOM 1820 C C . TYR A 1 230 ? 0.122 14.320 -10.986 1.00 91.38 230 TYR A C 1
ATOM 1822 O O . TYR A 1 230 ? 1.343 14.481 -11.018 1.00 91.38 230 TYR A O 1
ATOM 1830 N N . CYS A 1 231 ? -0.506 13.671 -10.013 1.00 93.12 231 CYS A N 1
ATOM 1831 C CA . CYS A 1 231 ? 0.086 13.246 -8.755 1.00 93.12 231 CYS A CA 1
ATOM 1832 C C . CYS A 1 231 ? 0.040 11.722 -8.613 1.00 93.12 231 CYS A C 1
ATOM 1834 O O . CYS A 1 231 ? -1.005 11.072 -8.698 1.00 93.12 231 CYS A O 1
ATOM 1836 N N . VAL A 1 232 ? 1.196 11.109 -8.364 1.00 96.12 232 VAL A N 1
ATOM 1837 C CA . VAL A 1 232 ? 1.329 9.657 -8.209 1.00 96.12 232 VAL A CA 1
ATOM 1838 C C . VAL A 1 232 ? 2.040 9.330 -6.901 1.00 96.12 232 VAL A C 1
ATOM 1840 O O . VAL A 1 232 ? 3.108 9.867 -6.608 1.00 96.12 232 VAL A O 1
ATOM 1843 N N . CYS A 1 233 ? 1.467 8.420 -6.106 1.00 96.50 233 CYS A N 1
ATOM 1844 C CA . CYS A 1 233 ? 2.091 7.992 -4.856 1.00 96.50 233 CYS A CA 1
ATOM 1845 C C . CYS A 1 233 ? 3.392 7.206 -5.122 1.00 96.50 233 CYS A C 1
ATOM 1847 O O . CYS A 1 233 ? 3.529 6.563 -6.172 1.00 96.50 233 CYS A O 1
ATOM 1849 N N . PRO A 1 234 ? 4.334 7.160 -4.161 1.00 96.00 234 PRO A N 1
ATOM 1850 C CA . PRO A 1 234 ? 5.626 6.509 -4.354 1.00 96.00 234 PRO A CA 1
ATOM 1851 C C . PRO A 1 234 ? 5.514 5.039 -4.754 1.00 96.00 234 PRO A C 1
ATOM 1853 O O . PRO A 1 234 ? 6.274 4.570 -5.597 1.00 96.00 234 PRO A O 1
ATOM 1856 N N . ARG A 1 235 ? 4.527 4.322 -4.202 1.00 95.31 235 ARG A N 1
ATOM 1857 C CA . ARG A 1 235 ? 4.269 2.912 -4.524 1.00 95.31 235 ARG A CA 1
ATOM 1858 C C . ARG A 1 235 ? 3.865 2.717 -5.981 1.00 95.31 235 ARG A C 1
ATOM 1860 O O . ARG A 1 235 ? 4.417 1.850 -6.644 1.00 95.31 235 ARG A O 1
ATOM 1867 N N . CYS A 1 236 ? 2.970 3.553 -6.507 1.00 97.31 236 CYS A N 1
ATOM 1868 C CA . CYS A 1 236 ? 2.629 3.496 -7.925 1.00 97.31 236 CYS A CA 1
ATOM 1869 C C . CYS A 1 236 ? 3.838 3.820 -8.808 1.00 97.31 236 CYS A C 1
ATOM 1871 O O . CYS A 1 236 ? 4.092 3.116 -9.786 1.00 97.31 236 CYS A O 1
ATOM 1873 N N . TYR A 1 237 ? 4.610 4.843 -8.436 1.00 97.50 237 TYR A N 1
ATOM 1874 C CA . TYR A 1 237 ? 5.769 5.266 -9.214 1.00 97.50 237 TYR A CA 1
ATOM 1875 C C . TYR A 1 237 ? 6.831 4.160 -9.321 1.00 97.50 237 TYR A C 1
ATOM 1877 O O . TYR A 1 237 ? 7.319 3.884 -10.417 1.00 97.50 237 TYR A O 1
ATOM 1885 N N . ILE A 1 238 ? 7.136 3.458 -8.219 1.00 96.38 238 ILE A N 1
ATOM 1886 C CA . ILE A 1 238 ? 8.095 2.336 -8.224 1.00 96.38 238 ILE A CA 1
ATOM 1887 C C . ILE A 1 238 ? 7.564 1.054 -8.873 1.00 96.38 238 ILE A C 1
ATOM 1889 O O . ILE A 1 238 ? 8.351 0.138 -9.097 1.00 96.38 238 ILE A O 1
ATOM 1893 N N . ASP A 1 239 ? 6.270 0.973 -9.177 1.00 96.94 239 ASP A N 1
ATOM 1894 C CA . ASP A 1 239 ? 5.696 -0.083 -10.021 1.00 96.94 239 ASP A CA 1
ATOM 1895 C C . ASP A 1 239 ? 5.821 0.261 -11.513 1.00 96.94 239 ASP A C 1
ATOM 1897 O O . ASP A 1 239 ? 5.447 -0.537 -12.373 1.00 96.94 239 ASP A O 1
ATOM 1901 N N . GLY A 1 240 ? 6.369 1.438 -11.830 1.00 96.38 240 GLY A N 1
ATOM 1902 C CA . GLY A 1 240 ? 6.546 1.956 -13.181 1.00 96.38 240 GLY A CA 1
ATOM 1903 C C . GLY A 1 240 ? 5.384 2.824 -13.658 1.00 96.38 240 GLY A C 1
ATOM 1904 O O . GLY A 1 240 ? 5.498 3.429 -14.723 1.00 96.38 240 GLY A O 1
ATOM 1905 N N . ARG A 1 241 ? 4.302 2.938 -12.874 1.00 96.88 241 ARG A N 1
ATOM 1906 C CA . ARG A 1 241 ? 3.128 3.754 -13.216 1.00 96.88 241 ARG A CA 1
ATOM 1907 C C . ARG A 1 241 ? 3.523 5.224 -13.228 1.00 96.88 241 ARG A C 1
ATOM 1909 O O . ARG A 1 241 ? 4.183 5.706 -12.307 1.00 96.88 241 ARG A O 1
ATOM 1916 N N . SER A 1 242 ? 3.148 5.941 -14.277 1.00 95.25 242 SER A N 1
ATOM 1917 C CA . SER A 1 242 ? 3.564 7.331 -14.458 1.00 95.25 242 SER A CA 1
ATOM 1918 C C . SER A 1 242 ? 2.644 8.065 -15.424 1.00 95.25 242 SER A C 1
ATOM 1920 O O . SER A 1 242 ? 1.825 7.440 -16.098 1.00 95.25 242 SER A O 1
ATOM 1922 N N . CYS A 1 243 ? 2.779 9.388 -15.500 1.00 93.00 243 CYS A N 1
ATOM 1923 C CA . CYS A 1 243 ? 2.202 10.155 -16.598 1.00 93.00 243 CYS A CA 1
ATOM 1924 C C . CYS A 1 243 ? 2.837 9.734 -17.947 1.00 93.00 243 CYS A C 1
ATOM 1926 O O . CYS A 1 243 ? 3.892 9.086 -17.956 1.00 93.00 243 CYS A O 1
ATOM 1928 N N . PRO A 1 244 ? 2.257 10.123 -19.097 1.00 90.06 244 PRO A N 1
ATOM 1929 C CA . PRO A 1 244 ? 2.751 9.703 -20.410 1.00 90.06 244 PRO A CA 1
ATOM 1930 C C . PRO A 1 244 ? 4.196 10.113 -20.710 1.00 90.06 244 PRO A C 1
ATOM 1932 O O . PRO A 1 244 ? 4.892 9.400 -21.426 1.00 90.06 244 PRO A O 1
ATOM 1935 N N . CYS A 1 245 ? 4.667 11.246 -20.172 1.00 89.94 245 CYS A N 1
ATOM 1936 C CA . CYS A 1 245 ? 6.035 11.712 -20.411 1.00 89.94 245 CYS A CA 1
ATOM 1937 C C . CYS A 1 245 ? 7.079 11.066 -19.484 1.00 89.94 245 CYS A C 1
ATOM 1939 O O . CYS A 1 245 ? 8.270 11.291 -19.680 1.00 89.94 245 CYS A O 1
ATOM 1941 N N . GLU A 1 246 ? 6.651 10.308 -18.467 1.00 90.62 246 GLU A N 1
ATOM 1942 C CA . GLU A 1 246 ? 7.474 9.680 -17.420 1.00 90.62 246 GLU A CA 1
ATOM 1943 C C . GLU A 1 246 ? 8.327 10.628 -16.547 1.00 90.62 246 GLU A C 1
ATOM 1945 O O . GLU A 1 246 ? 9.017 10.182 -15.626 1.00 90.62 246 GLU A O 1
ATOM 1950 N N . ARG A 1 247 ? 8.262 11.944 -16.769 1.00 88.38 247 ARG A N 1
ATOM 1951 C CA . ARG A 1 247 ? 9.071 12.960 -16.075 1.00 88.38 247 ARG A CA 1
ATOM 1952 C C . ARG A 1 247 ? 8.309 13.577 -14.905 1.00 88.38 247 ARG A C 1
ATOM 1954 O O . ARG A 1 247 ? 7.997 14.765 -14.902 1.00 88.38 247 ARG A O 1
ATOM 1961 N N . MET A 1 248 ? 7.975 12.744 -13.921 1.00 92.25 248 MET A N 1
ATOM 1962 C CA . MET A 1 248 ? 7.351 13.200 -12.675 1.00 92.25 248 MET A CA 1
ATOM 1963 C C . MET A 1 248 ? 8.419 13.516 -11.621 1.00 92.25 248 MET A C 1
ATOM 1965 O O . MET A 1 248 ? 9.222 12.642 -11.296 1.00 92.25 248 MET A O 1
ATOM 1969 N N . LYS A 1 249 ? 8.425 14.738 -11.085 1.00 91.88 249 LYS A N 1
ATOM 1970 C CA . LYS A 1 249 ? 9.387 15.215 -10.082 1.00 91.88 249 LYS A CA 1
ATOM 1971 C C . LYS A 1 249 ? 9.011 14.725 -8.679 1.00 91.88 249 LYS A C 1
ATOM 1973 O O . LYS A 1 249 ? 7.823 14.667 -8.380 1.00 91.88 249 LYS A O 1
ATOM 1978 N N . PRO A 1 250 ? 9.978 14.391 -7.810 1.00 93.38 250 PRO A N 1
ATOM 1979 C CA . PRO A 1 250 ? 9.708 14.038 -6.418 1.00 93.38 250 PRO A CA 1
ATOM 1980 C C . PRO A 1 250 ? 9.304 15.268 -5.586 1.00 93.38 250 PRO A C 1
ATOM 1982 O O . PRO A 1 250 ? 9.981 16.297 -5.608 1.00 93.38 250 PRO A O 1
ATOM 1985 N N . MET A 1 251 ? 8.239 15.127 -4.801 1.00 89.69 251 MET A N 1
ATOM 1986 C CA . MET A 1 251 ? 7.620 16.197 -4.012 1.00 89.69 251 MET A CA 1
ATOM 1987 C C . MET A 1 251 ? 7.395 15.757 -2.561 1.00 89.69 251 MET A C 1
ATOM 1989 O O . MET A 1 251 ? 7.216 14.563 -2.301 1.00 89.69 251 MET A O 1
ATOM 1993 N N . LEU A 1 252 ? 7.365 16.718 -1.632 1.00 88.38 252 LEU A N 1
ATOM 1994 C CA . LEU A 1 252 ? 6.942 16.524 -0.241 1.00 88.38 252 LEU A CA 1
ATOM 1995 C C . LEU A 1 252 ? 5.881 17.562 0.149 1.00 88.38 252 LEU A C 1
ATOM 1997 O O . LEU A 1 252 ? 6.081 18.759 -0.041 1.00 88.38 252 LEU A O 1
ATOM 2001 N N . LEU A 1 253 ? 4.788 17.108 0.760 1.00 85.69 253 LEU A N 1
ATOM 2002 C CA . LEU A 1 253 ? 3.754 17.985 1.318 1.00 85.69 253 LEU A CA 1
ATOM 2003 C C . LEU A 1 253 ? 4.250 18.745 2.551 1.00 85.69 253 LEU A C 1
ATOM 2005 O O . LEU A 1 253 ? 3.971 19.925 2.712 1.00 85.69 253 LEU A O 1
ATOM 2009 N N . ARG A 1 254 ? 4.981 18.062 3.436 1.00 83.50 254 ARG A N 1
ATOM 2010 C CA . ARG A 1 254 ? 5.394 18.560 4.751 1.00 83.50 254 ARG A CA 1
ATOM 2011 C C . ARG A 1 254 ? 6.894 18.406 4.945 1.00 83.50 254 ARG A C 1
ATOM 2013 O O . ARG A 1 254 ? 7.527 17.480 4.429 1.00 83.50 254 ARG A O 1
ATOM 2020 N N . ASN A 1 255 ? 7.445 19.278 5.783 1.00 82.94 255 ASN A N 1
ATOM 2021 C CA . ASN A 1 255 ? 8.828 19.181 6.228 1.00 82.94 255 ASN A CA 1
ATOM 2022 C C . ASN A 1 255 ? 9.037 17.890 7.051 1.00 82.94 255 ASN A C 1
ATOM 2024 O O . ASN A 1 255 ? 8.438 17.748 8.123 1.00 82.94 255 ASN A O 1
ATOM 2028 N N . PRO A 1 256 ? 9.922 16.967 6.627 1.00 83.75 256 PRO A N 1
ATOM 2029 C CA . PRO A 1 256 ? 10.201 15.738 7.371 1.00 83.75 256 PRO A CA 1
ATOM 2030 C C . PRO A 1 256 ? 10.693 15.965 8.805 1.00 83.75 256 PRO A C 1
ATOM 2032 O O . PRO A 1 256 ? 10.483 15.111 9.664 1.00 83.75 256 PRO A O 1
ATOM 2035 N N . ALA A 1 257 ? 11.332 17.106 9.085 1.00 84.62 257 ALA A N 1
ATOM 2036 C CA . ALA A 1 257 ? 11.784 17.454 10.428 1.00 84.62 257 ALA A CA 1
ATOM 2037 C C . ALA A 1 257 ? 10.613 17.685 11.395 1.00 84.62 257 ALA A C 1
ATOM 2039 O O . ALA A 1 257 ? 10.723 17.326 12.564 1.00 84.62 257 ALA A O 1
ATOM 2040 N N . LEU A 1 258 ? 9.485 18.223 10.915 1.00 86.25 258 LEU A N 1
ATOM 2041 C CA . LEU A 1 258 ? 8.288 18.417 11.740 1.00 86.25 258 LEU A CA 1
ATOM 2042 C C . LEU A 1 258 ? 7.662 17.073 12.115 1.00 86.25 258 LEU A C 1
ATOM 2044 O O . LEU A 1 258 ? 7.438 16.810 13.292 1.00 86.25 258 LEU A O 1
ATOM 2048 N N . LEU A 1 259 ? 7.493 16.181 11.135 1.00 89.50 259 LEU A N 1
ATOM 2049 C CA . LEU A 1 259 ? 7.003 14.821 11.379 1.00 89.50 259 LEU A CA 1
ATOM 2050 C C . LEU A 1 259 ? 7.925 14.053 12.341 1.00 89.50 259 LEU A C 1
ATOM 2052 O O . LEU A 1 259 ? 7.481 13.307 13.213 1.00 89.50 259 LEU A O 1
ATOM 2056 N N . ARG A 1 260 ? 9.240 14.273 12.231 1.00 88.88 260 ARG A N 1
ATOM 2057 C CA . ARG A 1 260 ? 10.207 13.698 13.167 1.00 88.88 260 ARG A CA 1
ATOM 2058 C C . ARG A 1 260 ? 10.076 14.281 14.577 1.00 88.88 260 ARG A C 1
ATOM 2060 O O . ARG A 1 260 ? 10.175 13.525 15.540 1.00 88.88 260 ARG A O 1
ATOM 2067 N N . ALA A 1 261 ? 9.842 15.583 14.708 1.00 89.75 261 ALA A N 1
ATOM 2068 C CA . ALA A 1 261 ? 9.658 16.230 16.003 1.00 89.75 261 ALA A CA 1
ATOM 2069 C C . ALA A 1 261 ? 8.395 15.731 16.728 1.00 89.75 261 ALA A C 1
ATOM 2071 O O . ALA A 1 261 ? 8.432 15.549 17.947 1.00 89.75 261 ALA A O 1
ATOM 2072 N N . GLU A 1 262 ? 7.312 15.456 15.991 1.00 93.12 262 GLU A N 1
ATOM 2073 C CA . GLU A 1 262 ? 6.093 14.818 16.516 1.00 93.12 262 GLU A CA 1
ATOM 2074 C C . GLU A 1 262 ? 6.410 13.435 17.111 1.00 93.12 262 GLU A C 1
ATOM 2076 O O . GLU A 1 262 ? 6.071 13.157 18.264 1.00 93.12 262 GLU A O 1
ATOM 2081 N N . LEU A 1 263 ? 7.152 12.604 16.370 1.00 92.81 263 LEU A N 1
ATOM 2082 C CA . LEU A 1 263 ? 7.623 11.305 16.852 1.00 92.81 263 LEU A CA 1
ATOM 2083 C C . LEU A 1 263 ? 8.511 11.426 18.099 1.00 92.81 263 LEU A C 1
ATOM 2085 O O . LEU A 1 263 ? 8.335 10.683 19.065 1.00 92.81 263 LEU A O 1
ATOM 2089 N N . ASP A 1 264 ? 9.474 12.348 18.085 1.00 90.94 264 ASP A N 1
ATOM 2090 C CA . ASP A 1 264 ? 10.385 12.555 19.211 1.00 90.94 264 ASP A CA 1
ATOM 2091 C C . ASP A 1 264 ? 9.631 13.040 20.458 1.00 90.94 264 ASP A C 1
ATOM 2093 O O . ASP A 1 264 ? 10.013 12.705 21.578 1.00 90.94 264 ASP A O 1
ATOM 2097 N N . SER A 1 265 ? 8.545 13.798 20.283 1.00 94.44 265 SER A N 1
ATOM 2098 C CA . SER A 1 265 ? 7.657 14.190 21.379 1.00 94.44 265 SER A CA 1
ATOM 2099 C C . SER A 1 265 ? 6.958 12.988 22.009 1.00 94.44 265 SER A C 1
ATOM 2101 O O . SER A 1 265 ? 7.031 12.809 23.225 1.00 94.44 265 SER A O 1
ATOM 2103 N N . ALA A 1 266 ? 6.364 12.121 21.187 1.00 94.75 266 ALA A N 1
ATOM 2104 C CA . ALA A 1 266 ? 5.722 10.891 21.645 1.00 94.75 266 ALA A CA 1
ATOM 2105 C C . ALA A 1 266 ? 6.694 9.984 22.419 1.00 94.75 266 ALA A C 1
ATOM 2107 O O . ALA A 1 266 ? 6.371 9.488 23.499 1.00 94.75 266 ALA A O 1
ATOM 2108 N N . LEU A 1 267 ? 7.915 9.820 21.898 1.00 92.12 267 LEU A N 1
ATOM 2109 C CA . LEU A 1 267 ? 8.972 9.042 22.548 1.00 92.12 267 LEU A CA 1
ATOM 2110 C C . LEU A 1 267 ? 9.347 9.609 23.922 1.00 92.12 267 LEU A C 1
ATOM 2112 O O . LEU A 1 267 ? 9.450 8.844 24.876 1.00 92.12 267 LEU A O 1
ATOM 2116 N N . ARG A 1 268 ? 9.480 10.936 24.057 1.00 92.69 268 ARG A N 1
ATOM 2117 C CA . ARG A 1 268 ? 9.766 11.572 25.357 1.00 92.69 268 ARG A CA 1
ATOM 2118 C C . ARG A 1 268 ? 8.664 11.327 26.387 1.00 92.69 268 ARG A C 1
ATOM 2120 O O . ARG A 1 268 ? 8.974 11.068 27.546 1.00 92.69 268 ARG A O 1
ATOM 2127 N N . VAL A 1 269 ? 7.393 11.407 25.984 1.00 92.69 269 VAL A N 1
ATOM 2128 C CA . VAL A 1 269 ? 6.258 11.157 26.892 1.00 92.69 269 VAL A CA 1
ATOM 2129 C C . VAL A 1 269 ? 6.218 9.690 27.331 1.00 92.69 269 VAL A C 1
ATOM 2131 O O . VAL A 1 269 ? 5.995 9.407 28.508 1.00 92.69 269 VAL A O 1
ATOM 2134 N N . LEU A 1 270 ? 6.505 8.754 26.423 1.00 90.62 270 LEU A N 1
ATOM 2135 C CA . LEU A 1 270 ? 6.657 7.338 26.767 1.00 90.62 270 LEU A CA 1
ATOM 2136 C C . LEU A 1 270 ? 7.825 7.098 27.732 1.00 90.62 270 LEU A C 1
ATOM 2138 O O . LEU A 1 270 ? 7.655 6.413 28.738 1.00 90.62 270 LEU A O 1
ATOM 2142 N N . ASP A 1 271 ? 8.996 7.678 27.464 1.00 88.38 271 ASP A N 1
ATOM 2143 C CA . ASP A 1 271 ? 10.165 7.544 28.340 1.00 88.38 271 ASP A CA 1
ATOM 2144 C C . ASP A 1 271 ? 9.889 8.089 29.750 1.00 88.38 271 ASP A C 1
ATOM 2146 O O . ASP A 1 271 ? 10.294 7.474 30.742 1.00 88.38 271 ASP A O 1
ATOM 2150 N N . LEU A 1 272 ? 9.154 9.202 29.855 1.00 88.81 272 LEU A N 1
ATOM 2151 C CA . LEU A 1 272 ? 8.678 9.737 31.130 1.00 88.81 272 LEU A CA 1
ATOM 2152 C C . LEU A 1 272 ? 7.716 8.766 31.827 1.00 88.81 272 LEU A C 1
ATOM 2154 O O . LEU A 1 272 ? 7.898 8.488 33.011 1.00 88.81 272 LEU A O 1
ATOM 2158 N N . HIS A 1 273 ? 6.739 8.207 31.103 1.00 87.88 273 HIS A N 1
ATOM 2159 C CA . HIS A 1 273 ? 5.800 7.224 31.650 1.00 87.88 273 HIS A CA 1
ATOM 2160 C C . HIS A 1 273 ? 6.522 6.038 32.296 1.00 87.88 273 HIS A C 1
ATOM 2162 O O . HIS A 1 273 ? 6.253 5.704 33.449 1.00 87.88 273 HIS A O 1
ATOM 2168 N N . PHE A 1 274 ? 7.461 5.427 31.569 1.00 84.31 274 PHE A N 1
ATOM 2169 C CA . PHE A 1 274 ? 8.183 4.244 32.044 1.00 84.31 274 PHE A CA 1
ATOM 2170 C C . PHE A 1 274 ? 9.174 4.546 33.161 1.00 84.31 274 PHE A C 1
ATOM 2172 O O . PHE A 1 274 ? 9.500 3.654 33.935 1.00 84.31 274 PHE A O 1
ATOM 2179 N N . SER A 1 275 ? 9.642 5.790 33.264 1.00 83.50 275 SER A N 1
ATOM 2180 C CA . SER A 1 275 ? 10.493 6.214 34.379 1.00 83.50 275 SER A CA 1
ATOM 2181 C C . SER A 1 275 ? 9.709 6.375 35.685 1.00 83.50 275 SER A C 1
ATOM 2183 O O . SER A 1 275 ? 10.294 6.253 36.754 1.00 83.50 275 SER A O 1
ATOM 2185 N N . ILE A 1 276 ? 8.402 6.656 35.609 1.00 81.12 276 ILE A N 1
ATOM 2186 C CA . ILE A 1 276 ? 7.529 6.862 36.778 1.00 81.12 276 ILE A CA 1
ATOM 2187 C C . ILE A 1 276 ? 6.858 5.558 37.230 1.00 81.12 276 ILE A C 1
ATOM 2189 O O . ILE A 1 276 ? 6.593 5.388 38.415 1.00 81.12 276 ILE A O 1
ATOM 2193 N N . SER A 1 277 ? 6.533 4.648 36.306 1.00 71.75 277 SER A N 1
ATOM 2194 C CA . SER A 1 277 ? 5.595 3.553 36.585 1.00 71.75 277 SER A CA 1
ATOM 2195 C C . SER A 1 277 ? 6.159 2.352 37.358 1.00 71.75 277 SER A C 1
ATOM 2197 O O . SER A 1 277 ? 5.398 1.416 37.582 1.00 71.75 277 SER A O 1
ATOM 2199 N N . ASP A 1 278 ? 7.443 2.335 37.750 1.00 59.50 278 ASP A N 1
ATOM 2200 C CA . ASP A 1 278 ? 8.152 1.217 38.432 1.00 59.50 278 ASP A CA 1
ATOM 2201 C C . ASP A 1 278 ? 7.952 -0.180 37.789 1.00 59.50 278 ASP A C 1
ATOM 2203 O O . ASP A 1 278 ? 8.358 -1.218 38.316 1.00 59.50 278 ASP A O 1
ATOM 2207 N N . SER A 1 279 ? 7.346 -0.223 36.601 1.00 55.81 279 SER A N 1
ATOM 2208 C CA . SER A 1 279 ? 7.235 -1.404 35.763 1.00 55.81 279 SER A CA 1
ATOM 2209 C C . SER A 1 279 ? 8.606 -1.653 35.153 1.00 55.81 279 SER A C 1
ATOM 2211 O O . SER A 1 279 ? 9.254 -0.717 34.690 1.00 55.81 279 SER A O 1
ATOM 2213 N N . THR A 1 280 ? 9.080 -2.902 35.180 1.00 51.56 280 THR A N 1
ATOM 2214 C CA . THR A 1 280 ? 10.398 -3.299 34.662 1.00 51.56 280 THR A CA 1
ATOM 2215 C C . THR A 1 280 ? 10.621 -2.717 33.263 1.00 51.56 280 THR A C 1
ATOM 2217 O O . THR A 1 280 ? 10.124 -3.262 32.271 1.00 51.56 280 THR A O 1
ATOM 2220 N N . ALA A 1 281 ? 11.348 -1.599 33.191 1.00 50.22 281 ALA A N 1
ATOM 2221 C CA . ALA A 1 281 ? 11.535 -0.800 31.987 1.00 50.22 281 ALA A CA 1
ATOM 2222 C C . ALA A 1 281 ? 12.126 -1.633 30.834 1.00 50.22 281 ALA A C 1
ATOM 2224 O O . ALA A 1 281 ? 11.885 -1.335 29.665 1.00 50.22 281 ALA A O 1
ATOM 2225 N N . GLU A 1 282 ? 12.827 -2.731 31.140 1.00 48.03 282 GLU A N 1
ATOM 2226 C CA . GLU A 1 282 ? 13.307 -3.723 30.179 1.00 48.03 282 GLU A CA 1
ATOM 2227 C C . GLU A 1 282 ? 12.209 -4.433 29.365 1.00 48.03 282 GLU A C 1
ATOM 2229 O O . GLU A 1 282 ? 12.411 -4.662 28.171 1.00 48.03 282 GLU A O 1
ATOM 2234 N N . ALA A 1 283 ? 11.060 -4.792 29.951 1.00 48.41 283 ALA A N 1
ATOM 2235 C CA . ALA A 1 283 ? 10.028 -5.570 29.248 1.00 48.41 283 ALA A CA 1
ATOM 2236 C C . ALA A 1 283 ? 9.314 -4.745 28.163 1.00 48.41 283 ALA A C 1
ATOM 2238 O O . ALA A 1 283 ? 8.871 -5.290 27.151 1.00 48.41 283 ALA A O 1
ATOM 2239 N N . VAL A 1 284 ? 9.278 -3.422 28.351 1.00 49.72 284 VAL A N 1
ATOM 2240 C CA . VAL A 1 284 ? 8.489 -2.477 27.557 1.00 49.72 284 VAL A CA 1
ATOM 2241 C C . VAL A 1 284 ? 9.361 -1.577 26.656 1.00 49.72 284 VAL A C 1
ATOM 2243 O O . VAL A 1 284 ? 8.926 -1.194 25.570 1.00 49.72 284 VAL A O 1
ATOM 2246 N N . LYS A 1 285 ? 10.639 -1.333 27.000 1.00 48.44 285 LYS A N 1
ATOM 2247 C CA . LYS A 1 285 ? 11.641 -0.768 26.062 1.00 48.44 285 LYS A CA 1
ATOM 2248 C C . LYS A 1 285 ? 12.105 -1.781 25.012 1.00 48.44 285 LYS A C 1
ATOM 2250 O O . LYS A 1 285 ? 12.494 -1.396 23.907 1.00 48.44 285 LYS A O 1
ATOM 2255 N N . ALA A 1 286 ? 12.072 -3.079 25.326 1.00 45.06 286 ALA A N 1
ATOM 2256 C CA . ALA A 1 286 ? 12.545 -4.115 24.413 1.00 45.06 286 ALA A CA 1
ATOM 2257 C C . ALA A 1 286 ? 11.771 -4.180 23.078 1.00 45.06 286 ALA A C 1
ATOM 2259 O O . ALA A 1 286 ? 12.441 -4.324 22.060 1.00 45.06 286 ALA A O 1
ATOM 2260 N N . PRO A 1 287 ? 10.431 -4.050 23.001 1.00 47.22 287 PRO A N 1
ATOM 2261 C CA . PRO A 1 287 ? 9.702 -4.027 21.728 1.00 47.22 287 PRO A CA 1
ATOM 2262 C C . PRO A 1 287 ? 10.067 -2.842 20.819 1.00 47.22 287 PRO A C 1
ATOM 2264 O O . PRO A 1 287 ? 10.327 -3.061 19.636 1.00 47.22 287 PRO A O 1
ATOM 2267 N N . LEU A 1 288 ? 10.187 -1.623 21.369 1.00 44.84 288 LEU A N 1
ATOM 2268 C CA . LEU A 1 288 ? 10.543 -0.404 20.617 1.00 44.84 288 LEU A CA 1
ATOM 2269 C C . LEU A 1 288 ? 11.939 -0.493 19.964 1.00 44.84 288 LEU A C 1
ATOM 2271 O O . LEU A 1 288 ? 12.164 0.073 18.898 1.00 44.84 288 LEU A O 1
ATOM 2275 N N . LEU A 1 289 ? 12.872 -1.238 20.574 1.00 44.06 289 LEU A N 1
ATOM 2276 C CA . LEU A 1 289 ? 14.246 -1.438 20.083 1.00 44.06 289 LEU A CA 1
ATOM 2277 C C . LEU A 1 289 ? 14.471 -2.773 19.343 1.00 44.06 289 LEU A C 1
ATOM 2279 O O . LEU A 1 289 ? 15.423 -2.890 18.562 1.00 44.06 289 LEU A O 1
ATOM 2283 N N . LYS A 1 290 ? 13.640 -3.800 19.581 1.00 43.34 290 LYS A N 1
ATOM 2284 C CA . LYS A 1 290 ? 13.777 -5.131 18.951 1.00 43.34 290 LYS A CA 1
ATOM 2285 C C . LYS A 1 290 ? 13.306 -5.146 17.507 1.00 43.34 290 LYS A C 1
ATOM 2287 O O . LYS A 1 290 ? 13.871 -5.900 16.712 1.00 43.34 290 LYS A O 1
ATOM 2292 N N . TYR A 1 291 ? 12.363 -4.286 17.132 1.00 48.47 291 TYR A N 1
ATOM 2293 C CA . TYR A 1 291 ? 12.036 -4.060 15.729 1.00 48.47 291 TYR A CA 1
ATOM 2294 C C . TYR A 1 291 ? 13.074 -3.140 15.089 1.00 48.47 291 TYR A C 1
ATOM 2296 O O . TYR A 1 291 ? 12.790 -2.021 14.674 1.00 48.47 291 TYR A O 1
ATOM 2304 N N . LYS A 1 292 ? 14.319 -3.623 14.979 1.00 45.91 292 LYS A N 1
ATOM 2305 C CA . LYS A 1 292 ? 15.271 -3.021 14.047 1.00 45.91 292 LYS A CA 1
ATOM 2306 C C . LYS A 1 292 ? 14.602 -3.040 12.675 1.00 45.91 292 LYS A C 1
ATOM 2308 O O . LYS A 1 292 ? 14.391 -4.116 12.120 1.00 45.91 292 LYS A O 1
ATOM 2313 N N . SER A 1 293 ? 14.318 -1.853 12.150 1.00 50.41 293 SER A N 1
ATOM 2314 C CA . SER A 1 293 ? 13.722 -1.498 10.851 1.00 50.41 293 SER A CA 1
ATOM 2315 C C . SER A 1 293 ? 14.444 -2.055 9.611 1.00 50.41 293 SER A C 1
ATOM 2317 O O . SER A 1 293 ? 14.276 -1.553 8.504 1.00 50.41 293 SER A O 1
ATOM 2319 N N . ARG A 1 294 ? 15.252 -3.110 9.767 1.00 49.88 294 ARG A N 1
ATOM 2320 C CA . ARG A 1 294 ? 16.184 -3.659 8.779 1.00 49.88 294 ARG A CA 1
ATOM 2321 C C . ARG A 1 294 ? 15.521 -4.110 7.473 1.00 49.88 294 ARG A C 1
ATOM 2323 O O . ARG A 1 294 ? 16.247 -4.269 6.500 1.00 49.88 294 ARG A O 1
ATOM 2330 N N . ASN A 1 295 ? 14.193 -4.260 7.434 1.00 57.97 295 ASN A N 1
ATOM 2331 C CA . ASN A 1 295 ? 13.458 -4.741 6.261 1.00 57.97 295 ASN A CA 1
ATOM 2332 C C . ASN A 1 295 ? 12.347 -3.790 5.765 1.00 57.97 295 ASN A C 1
ATOM 2334 O O . ASN A 1 295 ? 11.611 -4.159 4.851 1.00 57.97 295 ASN A O 1
ATOM 2338 N N . ILE A 1 296 ? 12.197 -2.582 6.328 1.00 68.38 296 ILE A N 1
ATOM 2339 C CA . ILE A 1 296 ? 11.258 -1.592 5.772 1.00 68.38 296 ILE A CA 1
ATOM 2340 C C . ILE A 1 296 ? 12.009 -0.800 4.704 1.00 68.38 296 ILE A C 1
ATOM 2342 O O . ILE A 1 296 ? 12.894 0.006 5.004 1.00 68.38 296 ILE A O 1
ATOM 2346 N N . ALA A 1 297 ? 11.682 -1.062 3.442 1.00 74.31 297 ALA A N 1
ATOM 2347 C CA . ALA A 1 297 ? 12.250 -0.312 2.337 1.00 74.31 297 ALA A CA 1
ATOM 2348 C C . ALA A 1 297 ? 11.742 1.125 2.329 1.00 74.31 297 ALA A C 1
ATOM 2350 O O . ALA A 1 297 ? 10.540 1.359 2.441 1.00 74.31 297 ALA A O 1
ATOM 2351 N N . SER A 1 298 ? 12.654 2.074 2.108 1.00 87.31 298 SER A N 1
ATOM 2352 C CA . SER A 1 298 ? 12.236 3.419 1.735 1.00 87.31 298 SER A CA 1
ATOM 2353 C C . SER A 1 298 ? 11.717 3.389 0.299 1.00 87.31 298 SER A C 1
ATOM 2355 O O . SER A 1 298 ? 12.472 3.307 -0.674 1.00 87.31 298 SER A O 1
ATOM 2357 N N . ILE A 1 299 ? 10.394 3.397 0.177 1.00 92.56 299 ILE A N 1
ATOM 2358 C CA . ILE A 1 299 ? 9.698 3.375 -1.104 1.00 92.56 299 ILE A CA 1
ATOM 2359 C C . ILE A 1 299 ? 9.931 4.686 -1.842 1.00 92.56 299 ILE A C 1
ATOM 2361 O O . ILE A 1 299 ? 10.185 4.675 -3.048 1.00 92.56 299 ILE A O 1
ATOM 2365 N N . PHE A 1 300 ? 9.896 5.809 -1.127 1.00 93.69 300 PHE A N 1
ATOM 2366 C CA . PHE A 1 300 ? 10.151 7.101 -1.739 1.00 93.69 300 PHE A CA 1
ATOM 2367 C C . PHE A 1 300 ? 11.595 7.225 -2.225 1.00 93.69 300 PHE A C 1
ATOM 2369 O O . PHE A 1 300 ? 11.823 7.702 -3.335 1.00 93.69 300 PHE A O 1
ATOM 2376 N N . GLU A 1 301 ? 12.577 6.717 -1.478 1.00 92.00 301 GLU A N 1
ATOM 2377 C CA . GLU A 1 301 ? 13.963 6.649 -1.946 1.00 92.00 301 GLU A CA 1
ATOM 2378 C C . GLU A 1 301 ? 14.100 5.803 -3.216 1.00 92.00 301 GLU A C 1
ATOM 2380 O O . GLU A 1 301 ? 14.759 6.227 -4.167 1.00 92.00 301 GLU A O 1
ATOM 2385 N N . ALA A 1 302 ? 13.461 4.630 -3.266 1.00 93.44 302 ALA A N 1
ATOM 2386 C CA . ALA A 1 302 ? 13.450 3.801 -4.467 1.00 93.44 302 ALA A CA 1
ATOM 2387 C C . ALA A 1 302 ? 12.851 4.561 -5.665 1.00 93.44 302 ALA A C 1
ATOM 2389 O O . ALA A 1 302 ? 13.397 4.512 -6.769 1.00 93.44 302 ALA A O 1
ATOM 2390 N N . GLY A 1 303 ? 11.774 5.318 -5.435 1.00 95.00 303 GLY A N 1
ATOM 2391 C CA . GLY A 1 303 ? 11.167 6.192 -6.435 1.00 95.00 303 GLY A CA 1
ATOM 2392 C C . GLY A 1 303 ? 12.108 7.306 -6.894 1.00 95.00 303 GLY A C 1
ATOM 2393 O O . GLY A 1 303 ? 12.255 7.524 -8.090 1.00 95.00 303 GLY A O 1
ATOM 2394 N N . ASN A 1 304 ? 12.827 7.954 -5.976 1.00 93.19 304 ASN A N 1
ATOM 2395 C CA . ASN A 1 304 ? 13.833 8.968 -6.307 1.00 93.19 304 ASN A CA 1
ATOM 2396 C C . ASN A 1 304 ? 14.958 8.386 -7.180 1.00 93.19 304 ASN A C 1
ATOM 2398 O O . ASN A 1 304 ? 15.390 9.017 -8.144 1.00 93.19 304 ASN A O 1
ATOM 2402 N N . ARG A 1 305 ? 15.403 7.155 -6.895 1.00 91.62 305 ARG A N 1
ATOM 2403 C CA . ARG A 1 305 ? 16.392 6.448 -7.728 1.00 91.62 305 ARG A CA 1
ATOM 2404 C C . ARG A 1 305 ? 15.836 6.149 -9.125 1.00 91.62 305 ARG A C 1
ATOM 2406 O O . ARG A 1 305 ? 16.558 6.288 -10.111 1.00 91.62 305 ARG A O 1
ATOM 2413 N N . LEU A 1 306 ? 14.560 5.775 -9.241 1.00 94.12 306 LEU A N 1
ATOM 2414 C CA . LEU A 1 306 ? 13.899 5.606 -10.542 1.00 94.12 306 LEU A CA 1
ATOM 2415 C C . LEU A 1 306 ? 13.784 6.931 -11.307 1.00 94.12 306 LEU A C 1
ATOM 2417 O O . LEU A 1 306 ? 14.068 6.961 -12.502 1.00 94.12 306 LEU A O 1
ATOM 2421 N N . TYR A 1 307 ? 13.424 8.017 -10.624 1.00 93.25 307 TYR A N 1
ATOM 2422 C CA . TYR A 1 307 ? 13.373 9.358 -11.201 1.00 93.25 307 TYR A CA 1
ATOM 2423 C C . TYR A 1 307 ? 14.732 9.759 -11.791 1.00 93.25 307 TYR A C 1
ATOM 2425 O O . TYR A 1 307 ? 14.817 10.087 -12.971 1.00 93.25 307 TYR A O 1
ATOM 2433 N N . GLN A 1 308 ? 15.822 9.608 -11.031 1.00 90.38 308 GLN A N 1
ATOM 2434 C CA . GLN A 1 308 ? 17.181 9.880 -11.520 1.00 90.38 308 GLN A CA 1
ATOM 2435 C C . GLN A 1 308 ? 17.545 9.039 -12.752 1.00 90.38 308 GLN A C 1
ATOM 2437 O O . GLN A 1 308 ? 18.165 9.535 -13.694 1.00 90.38 308 GLN A O 1
ATOM 2442 N N . ARG A 1 309 ? 17.148 7.759 -12.782 1.00 90.94 309 ARG A N 1
ATOM 2443 C CA . ARG A 1 309 ? 17.350 6.907 -13.965 1.00 90.94 309 ARG A CA 1
ATOM 2444 C C . ARG A 1 309 ? 16.578 7.419 -15.174 1.00 90.94 309 ARG A C 1
ATOM 2446 O O . ARG A 1 309 ? 17.123 7.391 -16.274 1.00 90.94 309 ARG A O 1
ATOM 2453 N N . ARG A 1 310 ? 15.330 7.851 -14.987 1.00 92.06 310 ARG A N 1
ATOM 2454 C CA . ARG A 1 310 ? 14.506 8.420 -16.058 1.00 92.06 310 ARG A CA 1
ATOM 2455 C C . ARG A 1 310 ? 15.142 9.702 -16.594 1.00 92.06 310 ARG A C 1
ATOM 2457 O O . ARG A 1 310 ? 15.358 9.774 -17.794 1.00 92.06 310 ARG A O 1
ATOM 2464 N N . GLU A 1 311 ? 15.599 10.611 -15.738 1.00 88.69 311 GLU A N 1
ATOM 2465 C CA . GLU A 1 311 ? 16.280 11.844 -16.169 1.00 88.69 311 GLU A CA 1
ATOM 2466 C C . GLU A 1 311 ? 17.565 11.575 -16.973 1.00 88.69 311 GLU A C 1
ATOM 2468 O O . GLU A 1 311 ? 17.795 12.175 -18.021 1.00 88.69 311 GLU A O 1
ATOM 2473 N N . HIS A 1 312 ? 18.406 10.637 -16.530 1.00 84.81 312 HIS A N 1
ATOM 2474 C CA . HIS A 1 312 ? 19.697 10.383 -17.182 1.00 84.81 312 HIS A CA 1
ATOM 2475 C C . HIS A 1 312 ? 19.639 9.407 -18.367 1.00 84.81 312 HIS A C 1
ATOM 2477 O O . HIS A 1 312 ? 20.601 9.313 -19.139 1.00 84.81 312 HIS A O 1
ATOM 2483 N N . GLN A 1 313 ? 18.571 8.613 -18.485 1.00 78.94 313 GLN A N 1
ATOM 2484 C CA . GLN A 1 313 ? 18.514 7.480 -19.414 1.00 78.94 313 GLN A CA 1
ATOM 2485 C C . GLN A 1 313 ? 17.203 7.373 -20.209 1.00 78.94 313 GLN A C 1
ATOM 2487 O O . GLN A 1 313 ? 17.013 6.346 -20.862 1.00 78.94 313 GLN A O 1
ATOM 2492 N N . ALA A 1 314 ? 16.337 8.397 -20.188 1.00 66.94 314 ALA A N 1
ATOM 2493 C CA . ALA A 1 314 ? 14.995 8.387 -20.792 1.00 66.94 314 ALA A CA 1
ATOM 2494 C C . ALA A 1 314 ? 14.931 7.836 -22.226 1.00 66.94 314 ALA A C 1
ATOM 2496 O O . ALA A 1 314 ? 13.954 7.192 -22.583 1.00 66.94 314 ALA A O 1
ATOM 2497 N N . GLU A 1 315 ? 15.964 8.057 -23.041 1.00 75.31 315 GLU A N 1
ATOM 2498 C CA . GLU A 1 315 ? 15.922 7.775 -24.485 1.00 75.31 315 GLU A CA 1
ATOM 2499 C C . GLU A 1 315 ? 16.772 6.569 -24.909 1.00 75.31 315 GLU A C 1
ATOM 2501 O O . GLU A 1 315 ? 16.888 6.259 -26.094 1.00 75.31 315 GLU A O 1
ATOM 2506 N N . LYS A 1 316 ? 17.419 5.884 -23.957 1.00 85.81 316 LYS A N 1
ATOM 2507 C CA . LYS A 1 316 ? 18.338 4.786 -24.278 1.00 85.81 316 LYS A CA 1
ATOM 2508 C C . LYS A 1 316 ? 17.650 3.444 -24.109 1.00 85.81 316 LYS A C 1
ATOM 2510 O O . LYS A 1 316 ? 17.267 3.077 -23.004 1.00 85.81 316 LYS A O 1
ATOM 2515 N N . ASP A 1 317 ? 17.626 2.657 -25.173 1.00 91.31 317 ASP A N 1
ATOM 2516 C CA . ASP A 1 317 ? 17.226 1.256 -25.092 1.00 91.31 317 ASP A CA 1
ATOM 2517 C C . ASP A 1 317 ? 18.356 0.373 -24.556 1.00 91.31 317 ASP A C 1
ATOM 2519 O O . ASP A 1 317 ? 19.534 0.512 -24.906 1.00 91.31 317 ASP A O 1
ATOM 2523 N N . ARG A 1 318 ? 17.982 -0.618 -23.748 1.00 92.56 318 ARG A N 1
ATOM 2524 C CA . ARG A 1 318 ? 18.851 -1.711 -23.305 1.00 92.56 318 ARG A CA 1
ATOM 2525 C C . ARG A 1 318 ? 18.225 -3.050 -23.671 1.00 92.56 318 ARG A C 1
ATOM 2527 O O . ARG A 1 318 ? 17.010 -3.222 -23.664 1.00 92.56 318 ARG A O 1
ATOM 2534 N N . MET A 1 319 ? 19.081 -4.019 -23.981 1.00 94.50 319 MET A N 1
ATOM 2535 C CA . MET A 1 319 ? 18.653 -5.397 -24.193 1.00 94.50 319 MET A CA 1
ATOM 2536 C C . MET A 1 319 ? 18.443 -6.069 -22.835 1.00 94.50 319 MET A C 1
ATOM 2538 O O . MET A 1 319 ? 19.379 -6.159 -22.041 1.00 94.50 319 MET A O 1
ATOM 2542 N N . CYS A 1 320 ? 17.233 -6.552 -22.569 1.00 94.50 320 CYS A N 1
ATOM 2543 C CA . CYS A 1 320 ? 16.970 -7.434 -21.442 1.00 94.50 320 CYS A CA 1
ATOM 2544 C C . CYS A 1 320 ? 17.405 -8.858 -21.804 1.00 94.50 320 CYS A C 1
ATOM 2546 O O . CYS A 1 320 ? 16.812 -9.496 -22.676 1.00 94.50 320 CYS A O 1
ATOM 2548 N N . SER A 1 321 ? 18.407 -9.367 -21.093 1.00 90.69 321 SER A N 1
ATOM 2549 C CA . SER A 1 321 ? 18.880 -10.746 -21.182 1.00 90.69 321 SER A CA 1
ATOM 2550 C C . SER A 1 321 ? 17.971 -11.646 -20.354 1.00 90.69 321 SER A C 1
ATOM 2552 O O . SER A 1 321 ? 18.087 -11.716 -19.128 1.00 90.69 321 SER A O 1
ATOM 2554 N N . VAL A 1 322 ? 17.038 -12.331 -21.012 1.00 82.88 322 VAL A N 1
ATOM 2555 C CA . VAL A 1 322 ? 16.113 -13.227 -20.319 1.00 82.88 322 VAL A CA 1
ATOM 2556 C C . VAL A 1 322 ? 16.841 -14.525 -19.971 1.00 82.88 322 VAL A C 1
ATOM 2558 O O . VAL A 1 322 ? 17.454 -15.172 -20.819 1.00 82.88 322 VAL A O 1
ATOM 2561 N N . SER A 1 323 ? 16.815 -14.903 -18.690 1.00 72.06 323 SER A N 1
ATOM 2562 C CA . SER A 1 323 ? 17.451 -16.140 -18.230 1.00 72.06 323 SER A CA 1
ATOM 2563 C C . SER A 1 323 ? 16.850 -17.357 -18.938 1.00 72.06 323 SER A C 1
ATOM 2565 O O . SER A 1 323 ? 15.628 -17.458 -19.047 1.00 72.06 323 SER A O 1
ATOM 2567 N N . ARG A 1 324 ? 17.687 -18.353 -19.280 1.00 68.19 324 ARG A N 1
ATOM 2568 C CA . ARG A 1 324 ? 17.250 -19.678 -19.780 1.00 68.19 324 ARG A CA 1
ATOM 2569 C C . ARG A 1 324 ? 16.200 -20.358 -18.883 1.00 68.19 324 ARG A C 1
ATOM 2571 O O . ARG A 1 324 ? 15.533 -21.286 -19.326 1.00 68.19 324 ARG A O 1
ATOM 2578 N N . LYS A 1 325 ? 16.057 -19.916 -17.625 1.00 68.62 325 LYS A N 1
ATOM 2579 C CA . LYS A 1 325 ? 15.034 -20.386 -16.679 1.00 68.62 325 LYS A CA 1
ATOM 2580 C C . LYS A 1 325 ? 13.598 -20.084 -17.131 1.00 68.62 325 LYS A C 1
ATOM 2582 O O . LYS A 1 325 ? 12.700 -20.846 -16.785 1.00 68.62 325 LYS A O 1
ATOM 2587 N N . LEU A 1 326 ? 13.368 -19.017 -17.897 1.00 71.88 326 LEU A N 1
ATOM 2588 C CA . LEU A 1 326 ? 12.058 -18.721 -18.479 1.00 71.88 326 LEU A CA 1
ATOM 2589 C C . LEU A 1 326 ? 11.971 -19.378 -19.857 1.00 71.88 326 LEU A C 1
ATOM 2591 O O . LEU A 1 326 ? 12.365 -18.799 -20.869 1.00 71.88 326 LEU A O 1
ATOM 2595 N N . LYS A 1 327 ? 11.472 -20.619 -19.884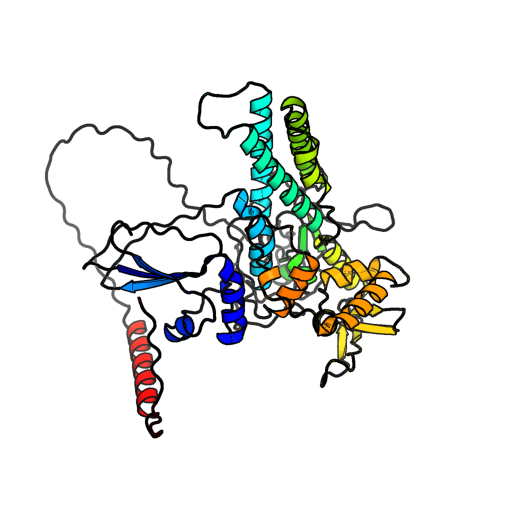 1.00 62.09 327 LYS A N 1
ATOM 2596 C CA . LYS A 1 327 ? 11.181 -21.323 -21.138 1.00 62.09 327 LYS A CA 1
ATOM 2597 C C . LYS A 1 327 ? 10.247 -20.438 -21.982 1.00 62.09 327 LYS A C 1
ATOM 2599 O O . LYS A 1 327 ? 9.229 -19.976 -21.473 1.00 62.09 327 LYS A O 1
ATOM 2604 N N . ASN A 1 328 ? 10.606 -20.206 -23.246 1.00 67.19 328 ASN A N 1
ATOM 2605 C CA . ASN A 1 328 ? 9.829 -19.471 -24.261 1.00 67.19 328 ASN A CA 1
ATOM 2606 C C . ASN A 1 328 ? 9.841 -17.930 -24.206 1.00 67.19 328 ASN A C 1
ATOM 2608 O O . ASN A 1 328 ? 9.024 -17.312 -24.885 1.00 67.19 328 ASN A O 1
ATOM 2612 N N . LYS A 1 329 ? 10.751 -17.280 -23.467 1.00 78.38 329 LYS A N 1
ATOM 2613 C CA . LYS A 1 329 ? 10.906 -15.814 -23.542 1.00 78.38 329 LYS A CA 1
ATOM 2614 C C . LYS A 1 329 ? 12.216 -15.408 -24.218 1.00 78.38 329 LYS A C 1
ATOM 2616 O O . LYS A 1 329 ? 13.291 -15.838 -23.809 1.00 78.38 329 LYS A O 1
ATOM 2621 N N . ALA A 1 330 ? 12.110 -14.573 -25.251 1.00 83.62 330 ALA A N 1
ATOM 2622 C CA . ALA A 1 330 ? 13.248 -14.038 -25.989 1.00 83.62 330 ALA A CA 1
ATOM 2623 C C . ALA A 1 330 ? 13.810 -12.766 -25.334 1.00 83.62 330 ALA A C 1
ATOM 2625 O O . ALA A 1 330 ? 13.111 -12.035 -24.621 1.00 83.62 330 ALA A O 1
ATOM 2626 N N . ASN A 1 331 ? 15.083 -12.483 -25.618 1.00 91.44 331 ASN A N 1
ATOM 2627 C CA . ASN A 1 331 ? 15.662 -11.173 -25.340 1.00 91.44 331 ASN A CA 1
ATOM 2628 C C . ASN A 1 331 ? 14.844 -10.093 -26.062 1.00 91.44 331 ASN A C 1
ATOM 2630 O O . ASN A 1 331 ? 14.407 -10.296 -27.193 1.00 91.44 331 ASN A O 1
ATOM 2634 N N . HIS A 1 332 ? 14.635 -8.956 -25.410 1.00 93.75 332 HIS A N 1
ATOM 2635 C CA . HIS A 1 332 ? 13.842 -7.850 -25.948 1.00 93.75 332 HIS A CA 1
ATOM 2636 C C . HIS A 1 332 ? 14.431 -6.515 -25.494 1.00 93.75 332 HIS A C 1
ATOM 2638 O O . HIS A 1 332 ? 15.155 -6.445 -24.495 1.00 93.75 332 HIS A O 1
ATOM 2644 N N . ARG A 1 333 ? 14.136 -5.458 -26.253 1.00 94.25 333 ARG A N 1
ATOM 2645 C CA . ARG A 1 333 ? 14.531 -4.090 -25.916 1.00 94.25 333 ARG A CA 1
ATOM 2646 C C . ARG A 1 333 ? 13.524 -3.483 -24.951 1.00 94.25 333 ARG A C 1
ATOM 2648 O O . ARG A 1 333 ? 12.323 -3.693 -25.091 1.00 94.25 333 ARG A O 1
ATOM 2655 N N . VAL A 1 334 ? 14.045 -2.760 -23.973 1.00 93.56 334 VAL A N 1
ATOM 2656 C CA . VAL A 1 334 ? 13.290 -1.970 -22.999 1.00 93.56 334 VAL A CA 1
ATOM 2657 C C . VAL A 1 334 ? 14.060 -0.687 -22.714 1.00 93.56 334 VAL A C 1
ATOM 2659 O O . VAL A 1 334 ? 15.275 -0.635 -22.928 1.00 93.56 334 VAL A O 1
ATOM 2662 N N . LEU A 1 335 ? 13.377 0.312 -22.161 1.00 92.19 335 LEU A N 1
ATOM 2663 C CA . LEU A 1 335 ? 14.023 1.527 -21.676 1.00 92.19 335 LEU A CA 1
ATOM 2664 C C . LEU A 1 335 ? 15.098 1.189 -20.637 1.00 92.19 335 LEU A C 1
ATOM 2666 O O . LEU A 1 335 ? 14.894 0.353 -19.752 1.00 92.19 335 LEU A O 1
ATOM 2670 N N . ALA A 1 336 ? 16.240 1.866 -20.716 1.00 92.56 336 ALA A N 1
ATOM 2671 C CA . ALA A 1 336 ? 17.354 1.693 -19.789 1.00 92.56 336 ALA A CA 1
ATOM 2672 C C . ALA A 1 336 ? 16.948 1.940 -18.328 1.00 92.56 336 ALA A C 1
ATOM 2674 O O . ALA A 1 336 ? 17.409 1.226 -17.436 1.00 92.56 336 ALA A O 1
ATOM 2675 N N . SER A 1 337 ? 16.025 2.878 -18.096 1.00 92.62 337 SER A N 1
ATOM 2676 C CA . SER A 1 337 ? 15.434 3.156 -16.781 1.00 92.62 337 SER A CA 1
ATOM 2677 C C . SER A 1 337 ? 14.738 1.939 -16.159 1.00 92.62 337 SER A C 1
ATOM 2679 O O . SER A 1 337 ? 14.692 1.814 -14.938 1.00 92.62 337 SER A O 1
ATOM 2681 N N . SER A 1 338 ? 14.257 1.009 -16.989 1.00 94.56 338 SER A N 1
ATOM 2682 C CA . SER A 1 338 ? 13.541 -0.204 -16.583 1.00 94.56 338 SER A CA 1
ATOM 2683 C C . SER A 1 338 ? 14.452 -1.431 -16.436 1.00 94.56 338 SER A C 1
ATOM 2685 O O . SER A 1 338 ? 13.951 -2.552 -16.332 1.00 94.56 338 SER A O 1
ATOM 2687 N N . VAL A 1 339 ? 15.780 -1.256 -16.455 1.00 94.69 339 VAL A N 1
ATOM 2688 C CA . VAL A 1 339 ? 16.773 -2.341 -16.419 1.00 94.69 339 VAL A CA 1
ATOM 2689 C C . VAL A 1 339 ? 17.753 -2.175 -15.265 1.00 94.69 339 VAL A C 1
ATOM 2691 O O . VAL A 1 339 ? 18.332 -1.107 -15.054 1.00 94.69 339 VAL A O 1
ATOM 2694 N N . ILE A 1 340 ? 18.017 -3.285 -14.572 1.00 93.94 340 ILE A N 1
ATOM 2695 C CA . ILE A 1 340 ? 19.131 -3.404 -13.628 1.00 93.94 340 ILE A CA 1
ATOM 2696 C C . ILE A 1 340 ? 20.253 -4.208 -14.282 1.00 93.94 340 ILE A C 1
ATOM 2698 O O . ILE A 1 340 ? 20.031 -5.314 -14.790 1.00 93.94 340 ILE A O 1
ATOM 2702 N N . HIS A 1 341 ? 21.461 -3.648 -14.272 1.00 92.62 341 HIS A N 1
ATOM 2703 C CA . HIS A 1 341 ? 22.660 -4.281 -14.808 1.00 92.62 341 HIS A CA 1
ATOM 2704 C C . HIS A 1 341 ? 23.553 -4.763 -13.666 1.00 92.62 341 HIS A C 1
ATOM 2706 O O . HIS A 1 341 ? 24.029 -3.973 -12.860 1.00 92.62 341 HIS A O 1
ATOM 2712 N N . CYS A 1 342 ? 23.842 -6.062 -13.627 1.00 92.38 342 CYS A N 1
ATOM 2713 C CA . CYS A 1 342 ? 24.830 -6.597 -12.700 1.00 92.38 342 CYS A CA 1
ATOM 2714 C C . CYS A 1 342 ? 26.214 -6.636 -13.349 1.00 92.38 342 CYS A C 1
ATOM 2716 O O . CYS A 1 342 ? 26.443 -7.437 -14.255 1.00 92.38 342 CYS A O 1
ATOM 2718 N N . SER A 1 343 ? 27.160 -5.858 -12.821 1.00 90.69 343 SER A N 1
ATOM 2719 C CA . SER A 1 343 ? 28.554 -5.845 -13.290 1.00 90.69 343 SER A CA 1
ATOM 2720 C C . SER A 1 343 ? 29.275 -7.187 -13.118 1.00 90.69 343 SER A C 1
ATOM 2722 O O . SER A 1 343 ? 30.137 -7.512 -13.922 1.00 90.69 343 SER A O 1
ATOM 2724 N N . LYS A 1 344 ? 28.909 -7.992 -12.110 1.00 91.44 344 LYS A N 1
ATOM 2725 C CA . LYS A 1 344 ? 29.532 -9.299 -11.827 1.00 91.44 344 LYS A CA 1
ATOM 2726 C C . LYS A 1 344 ? 29.054 -10.416 -12.759 1.00 91.44 344 LYS A C 1
ATOM 2728 O O . LYS A 1 344 ? 29.826 -11.301 -13.100 1.00 91.44 344 LYS A O 1
ATOM 2733 N N . CYS A 1 345 ? 27.777 -10.391 -13.146 1.00 89.38 345 CYS A N 1
ATOM 2734 C CA . CYS A 1 345 ? 27.194 -11.377 -14.066 1.00 89.38 345 CYS A CA 1
ATOM 2735 C C . CYS A 1 345 ? 27.200 -10.906 -15.527 1.00 89.38 345 CYS A C 1
ATOM 2737 O O . CYS A 1 345 ? 26.835 -11.684 -16.403 1.00 89.38 345 CYS A O 1
ATOM 2739 N N . HIS A 1 346 ? 27.503 -9.626 -15.773 1.00 89.69 346 HIS A N 1
ATOM 2740 C CA . HIS A 1 346 ? 27.303 -8.939 -17.055 1.00 89.69 346 HIS A CA 1
ATOM 2741 C C . HIS A 1 346 ? 25.880 -9.108 -17.621 1.00 89.69 346 HIS A C 1
ATOM 2743 O O . HIS A 1 346 ? 25.664 -9.139 -18.832 1.00 89.69 346 HIS A O 1
ATOM 2749 N N . ALA A 1 347 ? 24.892 -9.242 -16.731 1.00 89.62 347 ALA A N 1
ATOM 2750 C CA . ALA A 1 347 ? 23.502 -9.490 -17.086 1.00 89.62 347 ALA A CA 1
ATOM 2751 C C . ALA A 1 347 ? 22.659 -8.236 -16.843 1.00 89.62 347 ALA A C 1
ATOM 2753 O O . ALA A 1 347 ? 22.649 -7.686 -15.740 1.00 89.62 347 ALA A O 1
ATOM 2754 N N . ALA A 1 348 ? 21.925 -7.823 -17.873 1.00 93.44 348 ALA A N 1
ATOM 2755 C CA . ALA A 1 348 ? 20.934 -6.758 -17.830 1.00 93.44 348 ALA A CA 1
ATOM 2756 C C . ALA A 1 348 ? 19.536 -7.387 -17.806 1.00 93.44 348 ALA A C 1
ATOM 2758 O O . ALA A 1 348 ? 19.178 -8.109 -18.730 1.00 93.44 348 ALA A O 1
ATOM 2759 N N . THR A 1 349 ? 18.756 -7.173 -16.747 1.00 95.12 349 THR A N 1
ATOM 2760 C CA . THR A 1 349 ? 17.402 -7.746 -16.611 1.00 95.12 349 THR A CA 1
ATOM 2761 C C . THR A 1 349 ? 16.393 -6.629 -16.373 1.00 95.12 349 THR A C 1
ATOM 2763 O O . THR A 1 349 ? 16.635 -5.757 -15.538 1.00 95.12 349 THR A O 1
ATOM 2766 N N . CYS A 1 350 ? 15.272 -6.635 -17.099 1.00 96.00 350 CYS A N 1
ATOM 2767 C CA . CYS A 1 350 ? 14.206 -5.662 -16.875 1.00 96.00 350 CYS A CA 1
ATOM 2768 C C . CYS A 1 350 ? 13.453 -5.935 -15.566 1.00 96.00 350 CYS A C 1
ATOM 2770 O O . CYS A 1 350 ? 13.426 -7.070 -15.080 1.00 96.00 350 CYS A O 1
ATOM 2772 N N . LEU A 1 351 ? 12.819 -4.908 -15.002 1.00 96.25 351 LEU A N 1
ATOM 2773 C CA . LEU A 1 351 ? 12.151 -4.986 -13.698 1.00 96.25 351 LEU A CA 1
ATOM 2774 C C . LEU A 1 351 ? 11.006 -6.016 -13.671 1.00 96.25 351 LEU A C 1
ATOM 2776 O O . LEU A 1 351 ? 10.881 -6.761 -12.697 1.00 96.25 351 LEU A O 1
ATOM 2780 N N . THR A 1 352 ? 10.270 -6.189 -14.776 1.00 95.50 352 THR A N 1
ATOM 2781 C CA . THR A 1 352 ? 9.293 -7.284 -14.935 1.00 95.50 352 THR A CA 1
ATOM 2782 C C . THR A 1 352 ? 9.946 -8.658 -14.756 1.00 95.50 352 THR A C 1
ATOM 2784 O O . THR A 1 352 ? 9.472 -9.487 -13.978 1.00 95.50 352 THR A O 1
ATOM 2787 N N . HIS A 1 353 ? 11.066 -8.911 -15.439 1.00 94.25 353 HIS A N 1
ATOM 2788 C CA . HIS A 1 353 ? 11.759 -10.197 -15.355 1.00 94.25 353 HIS A CA 1
ATOM 2789 C C . HIS A 1 353 ? 12.493 -10.391 -14.028 1.00 94.25 353 HIS A C 1
ATOM 2791 O O . HIS A 1 353 ? 12.637 -11.527 -13.581 1.00 94.25 353 HIS A O 1
ATOM 2797 N N . ILE A 1 354 ? 12.911 -9.319 -13.357 1.00 94.81 354 ILE A N 1
ATOM 2798 C CA . ILE A 1 354 ? 13.458 -9.408 -12.001 1.00 94.81 354 ILE A CA 1
ATOM 2799 C C . ILE A 1 354 ? 12.406 -9.962 -11.033 1.00 94.81 354 ILE A C 1
ATOM 2801 O O . ILE A 1 354 ? 12.705 -10.895 -10.280 1.00 94.81 354 ILE A O 1
ATOM 2805 N N . LEU A 1 355 ? 11.164 -9.477 -11.111 1.00 93.81 355 LEU A N 1
ATOM 2806 C CA . LEU A 1 355 ? 10.067 -10.014 -10.310 1.00 93.81 355 LEU A CA 1
ATOM 2807 C C . LEU A 1 355 ? 9.763 -11.478 -10.662 1.00 93.81 355 LEU A C 1
ATOM 2809 O O . LEU A 1 355 ? 9.589 -12.319 -9.776 1.00 93.81 355 LEU A O 1
ATOM 2813 N N . GLU A 1 356 ? 9.704 -11.810 -11.950 1.00 90.75 356 GLU A N 1
ATOM 2814 C CA . GLU A 1 356 ? 9.356 -13.161 -12.397 1.00 90.75 356 GLU A CA 1
ATOM 2815 C C . GLU A 1 356 ? 10.423 -14.209 -12.053 1.00 90.75 356 GLU A C 1
ATOM 2817 O O . GLU A 1 356 ? 10.073 -15.290 -11.572 1.00 90.75 356 GLU A O 1
ATOM 2822 N N . ILE A 1 357 ? 11.702 -13.891 -12.284 1.00 89.50 357 ILE A N 1
ATOM 2823 C CA . ILE A 1 357 ? 12.833 -14.818 -12.132 1.00 89.50 357 ILE A CA 1
ATOM 2824 C C . ILE A 1 357 ? 13.292 -14.877 -10.677 1.00 89.50 357 ILE A C 1
ATOM 2826 O O . ILE A 1 357 ? 13.527 -15.963 -10.148 1.00 89.50 357 ILE A O 1
ATOM 2830 N N . TYR A 1 358 ? 13.449 -13.716 -10.038 1.00 90.50 358 TYR A N 1
ATOM 2831 C CA . TYR A 1 358 ? 14.090 -13.610 -8.729 1.00 90.50 358 TYR A CA 1
ATOM 2832 C C . TYR A 1 358 ? 13.101 -13.374 -7.588 1.00 90.50 358 TYR A C 1
ATOM 2834 O O . TYR A 1 358 ? 13.511 -13.449 -6.435 1.00 90.50 358 TYR A O 1
ATOM 2842 N N . ARG A 1 359 ? 11.813 -13.112 -7.866 1.00 91.25 359 ARG A N 1
ATOM 2843 C CA . ARG A 1 359 ? 10.829 -12.715 -6.837 1.00 91.25 359 ARG A CA 1
ATOM 2844 C C . ARG A 1 359 ? 11.282 -11.477 -6.057 1.00 91.25 359 ARG A C 1
ATOM 2846 O O . ARG A 1 359 ? 11.077 -11.390 -4.852 1.00 91.25 359 ARG A O 1
ATOM 2853 N N . ILE A 1 360 ? 11.939 -10.548 -6.748 1.00 92.94 360 ILE A N 1
ATOM 2854 C CA . ILE A 1 360 ? 12.410 -9.283 -6.183 1.00 92.94 360 ILE A CA 1
ATOM 2855 C C . ILE A 1 360 ? 11.550 -8.166 -6.764 1.00 92.94 360 ILE A C 1
ATOM 2857 O O . ILE A 1 360 ? 11.374 -8.093 -7.978 1.00 92.94 360 ILE A O 1
ATOM 2861 N N . HIS A 1 361 ? 11.011 -7.308 -5.904 1.00 95.06 361 HIS A N 1
ATOM 2862 C CA . HIS A 1 361 ? 10.252 -6.139 -6.334 1.00 95.06 361 HIS A CA 1
ATOM 2863 C C . HIS A 1 361 ? 11.168 -5.062 -6.937 1.00 95.06 361 HIS A C 1
ATOM 2865 O O . HIS A 1 361 ? 12.319 -4.930 -6.517 1.00 95.06 361 HIS A O 1
ATOM 2871 N N . ALA A 1 362 ? 10.651 -4.237 -7.854 1.00 95.94 362 ALA A N 1
ATOM 2872 C CA . ALA A 1 362 ? 11.404 -3.115 -8.427 1.00 95.94 362 ALA A CA 1
ATOM 2873 C C . ALA A 1 362 ? 11.972 -2.189 -7.348 1.00 95.94 362 ALA A C 1
ATOM 2875 O O . ALA A 1 362 ? 13.141 -1.829 -7.421 1.00 95.94 362 ALA A O 1
ATOM 2876 N N . GLY A 1 363 ? 11.185 -1.883 -6.312 1.00 93.88 363 GLY A N 1
ATOM 2877 C CA . GLY A 1 363 ? 11.642 -1.091 -5.167 1.00 93.88 363 GLY A CA 1
ATOM 2878 C C . GLY A 1 363 ? 12.914 -1.649 -4.513 1.00 93.88 363 GLY A C 1
ATOM 2879 O O . GLY A 1 363 ? 13.879 -0.915 -4.332 1.00 93.88 363 GLY A O 1
ATOM 2880 N N . GLU A 1 364 ? 12.971 -2.959 -4.237 1.00 93.12 364 GLU A N 1
ATOM 2881 C CA . GLU A 1 364 ? 14.188 -3.592 -3.698 1.00 93.12 364 GLU A CA 1
ATOM 2882 C C . GLU A 1 364 ? 15.342 -3.547 -4.705 1.00 93.12 364 GLU A C 1
ATOM 2884 O O . GLU A 1 364 ? 16.484 -3.278 -4.335 1.00 93.12 364 GLU A O 1
ATOM 2889 N N . ALA A 1 365 ? 15.061 -3.830 -5.978 1.00 94.19 365 ALA A N 1
ATOM 2890 C CA . ALA A 1 365 ? 16.083 -3.863 -7.014 1.00 94.19 365 ALA A CA 1
ATOM 2891 C C . ALA A 1 365 ? 16.743 -2.484 -7.197 1.00 94.19 365 ALA A C 1
ATOM 2893 O O . ALA A 1 365 ? 17.969 -2.393 -7.227 1.00 94.19 365 ALA A O 1
ATOM 2894 N N . LEU A 1 366 ? 15.942 -1.415 -7.226 1.00 92.94 366 LEU A N 1
ATOM 2895 C CA . LEU A 1 366 ? 16.393 -0.023 -7.293 1.00 92.94 366 LEU A CA 1
ATOM 2896 C C . LEU A 1 366 ? 17.207 0.372 -6.054 1.00 92.94 366 LEU A C 1
ATOM 2898 O O . LEU A 1 366 ? 18.246 1.021 -6.183 1.00 92.94 366 LEU A O 1
ATOM 2902 N N . LEU A 1 367 ? 16.773 -0.057 -4.864 1.00 90.31 367 LEU A N 1
ATOM 2903 C CA . LEU A 1 367 ? 17.508 0.187 -3.623 1.00 90.31 367 LEU A CA 1
ATOM 2904 C C . LEU A 1 367 ? 18.839 -0.572 -3.557 1.00 90.31 367 LEU A C 1
ATOM 2906 O O . LEU A 1 367 ? 19.776 -0.105 -2.941 1.00 90.31 367 LEU A O 1
ATOM 2910 N N . ARG A 1 368 ? 18.986 -1.734 -4.188 1.00 89.31 368 ARG A N 1
ATOM 2911 C CA . ARG A 1 368 ? 20.254 -2.486 -4.111 1.00 89.31 368 ARG A CA 1
ATOM 2912 C C . ARG A 1 368 ? 21.233 -2.171 -5.227 1.00 89.31 368 ARG A C 1
ATOM 2914 O O . ARG A 1 368 ? 22.424 -2.430 -5.069 1.00 89.31 368 ARG A O 1
ATOM 2921 N N . ASP A 1 369 ? 20.740 -1.675 -6.356 1.00 85.19 369 ASP A N 1
ATOM 2922 C CA . ASP A 1 369 ? 21.573 -1.382 -7.521 1.00 85.19 369 ASP A CA 1
ATOM 2923 C C . ASP A 1 369 ? 22.523 -0.205 -7.280 1.00 85.19 369 ASP A C 1
ATOM 2925 O O . ASP A 1 369 ? 23.652 -0.237 -7.753 1.00 85.19 369 ASP A O 1
ATOM 2929 N N . SER A 1 370 ? 22.107 0.798 -6.503 1.00 68.44 370 SER A N 1
ATOM 2930 C CA . SER A 1 370 ? 22.935 1.985 -6.244 1.00 68.44 370 SER A CA 1
ATOM 2931 C C . SER A 1 370 ? 23.611 2.014 -4.870 1.00 68.44 370 SER A C 1
ATOM 2933 O O . SER A 1 370 ? 24.193 3.033 -4.518 1.00 68.44 370 SER A O 1
ATOM 2935 N N . ASP A 1 371 ? 23.555 0.924 -4.099 1.00 63.78 371 ASP A N 1
ATOM 2936 C CA . ASP A 1 371 ? 24.235 0.833 -2.795 1.00 63.78 371 ASP A CA 1
ATOM 2937 C C . ASP A 1 371 ? 25.753 0.586 -2.926 1.00 63.78 371 ASP A C 1
ATOM 2939 O O . ASP A 1 371 ? 26.473 0.626 -1.931 1.00 63.78 371 ASP A O 1
ATOM 2943 N N . ASP A 1 372 ? 26.253 0.278 -4.127 1.00 64.50 372 ASP A N 1
ATOM 2944 C CA . ASP A 1 372 ? 27.654 -0.087 -4.344 1.00 64.50 372 ASP A CA 1
ATOM 2945 C C . ASP A 1 372 ? 28.045 0.099 -5.818 1.00 64.50 372 ASP A C 1
ATOM 2947 O O . ASP A 1 372 ? 27.451 -0.533 -6.697 1.00 64.50 372 ASP A O 1
ATOM 2951 N N . GLU A 1 373 ? 29.082 0.899 -6.094 1.00 63.12 373 GLU A N 1
ATOM 2952 C CA . GLU A 1 373 ? 29.660 1.074 -7.441 1.00 63.12 373 GLU A CA 1
ATOM 2953 C C . GLU A 1 373 ? 30.027 -0.270 -8.090 1.00 63.12 373 GLU A C 1
ATOM 2955 O O . GLU A 1 373 ? 29.984 -0.436 -9.310 1.00 63.12 373 GLU A O 1
ATOM 2960 N N . THR A 1 374 ? 30.344 -1.276 -7.271 1.00 67.00 374 THR A N 1
ATOM 2961 C CA . THR A 1 374 ? 30.731 -2.607 -7.736 1.00 67.00 374 THR A CA 1
ATOM 2962 C C . THR A 1 374 ? 29.550 -3.561 -7.951 1.00 67.00 374 THR A C 1
ATOM 2964 O O . THR A 1 374 ? 29.775 -4.704 -8.360 1.00 67.00 374 THR A O 1
ATOM 2967 N N . SER A 1 375 ? 28.300 -3.127 -7.719 1.00 77.12 375 SER A N 1
ATOM 2968 C CA . SER A 1 375 ? 27.070 -3.938 -7.821 1.00 77.12 375 SER A CA 1
ATOM 2969 C C . SER A 1 375 ? 27.104 -5.217 -6.959 1.00 77.12 375 SER A C 1
ATOM 2971 O O . SER A 1 375 ? 26.407 -6.200 -7.236 1.00 77.12 375 SER A O 1
ATOM 2973 N N . THR A 1 376 ? 27.922 -5.260 -5.896 1.00 84.56 376 THR A N 1
ATOM 2974 C CA . THR A 1 376 ? 28.110 -6.486 -5.101 1.00 84.56 376 THR A CA 1
ATOM 2975 C C . THR A 1 376 ? 26.867 -6.816 -4.271 1.00 84.56 376 THR A C 1
ATOM 2977 O O . THR A 1 376 ? 26.501 -7.991 -4.167 1.00 84.56 376 THR A O 1
ATOM 2980 N N . SER A 1 377 ? 26.179 -5.805 -3.722 1.00 88.75 377 SER A N 1
ATOM 2981 C CA . SER A 1 377 ? 24.912 -5.978 -2.985 1.00 88.75 377 SER A CA 1
ATOM 2982 C C . SER A 1 377 ? 23.826 -6.602 -3.868 1.00 88.75 377 SER A C 1
ATOM 2984 O O . SER A 1 377 ? 23.277 -7.660 -3.537 1.00 88.75 377 SER A O 1
ATOM 2986 N N . TRP A 1 378 ? 23.580 -6.006 -5.041 1.00 91.75 378 TRP A N 1
ATOM 2987 C CA . TRP A 1 378 ? 22.648 -6.539 -6.033 1.00 91.75 378 TRP A CA 1
ATOM 2988 C C . TRP A 1 378 ? 23.031 -7.952 -6.484 1.00 91.75 378 TRP A C 1
ATOM 2990 O O . TRP A 1 378 ? 22.172 -8.837 -6.515 1.00 91.75 378 TRP A O 1
ATOM 3000 N N . HIS A 1 379 ? 24.314 -8.194 -6.785 1.00 92.56 379 HIS A N 1
ATOM 3001 C CA . HIS A 1 379 ? 24.804 -9.512 -7.188 1.00 92.56 379 HIS A CA 1
ATOM 3002 C C . HIS A 1 379 ? 24.487 -10.590 -6.149 1.00 92.56 379 HIS A C 1
ATOM 3004 O O . HIS A 1 379 ? 23.829 -11.584 -6.460 1.00 92.56 379 HIS A O 1
ATOM 3010 N N . LYS A 1 380 ? 24.888 -10.372 -4.891 1.00 91.56 380 LYS A N 1
ATOM 3011 C CA . LYS A 1 380 ? 24.632 -11.317 -3.795 1.00 91.56 380 LYS A CA 1
ATOM 3012 C C . LYS A 1 380 ? 23.140 -11.613 -3.652 1.00 91.56 380 LYS A C 1
ATOM 3014 O O . LYS A 1 380 ? 22.755 -12.779 -3.540 1.00 91.56 380 LYS A O 1
ATOM 3019 N N . ARG A 1 381 ? 22.295 -10.577 -3.697 1.00 91.25 381 ARG A N 1
ATOM 3020 C CA . ARG A 1 381 ? 20.849 -10.721 -3.500 1.00 91.25 381 ARG A CA 1
ATOM 3021 C C . ARG A 1 381 ? 20.178 -11.524 -4.609 1.00 91.25 381 ARG A C 1
ATOM 3023 O O . ARG A 1 381 ? 19.460 -12.472 -4.290 1.00 91.25 381 ARG A O 1
ATOM 3030 N N . HIS A 1 382 ? 20.375 -11.175 -5.882 1.00 90.88 382 HIS A N 1
ATOM 3031 C CA . HIS A 1 382 ? 19.663 -11.870 -6.960 1.00 90.88 382 HIS A CA 1
ATOM 3032 C C . HIS A 1 382 ? 20.198 -13.292 -7.178 1.00 90.88 382 HIS A C 1
ATOM 3034 O O . HIS A 1 382 ? 19.423 -14.185 -7.517 1.00 90.88 382 HIS A O 1
ATOM 3040 N N . ILE A 1 383 ? 21.485 -13.555 -6.904 1.00 91.44 383 ILE A N 1
ATOM 3041 C CA . ILE A 1 383 ? 22.031 -14.920 -6.904 1.00 91.44 383 ILE A CA 1
ATOM 3042 C C . ILE A 1 383 ? 21.406 -15.760 -5.787 1.00 91.44 383 ILE A C 1
ATOM 3044 O O . ILE A 1 383 ? 20.973 -16.883 -6.048 1.00 91.44 383 ILE A O 1
ATOM 3048 N N . ALA A 1 384 ? 21.300 -15.227 -4.565 1.00 89.69 384 ALA A N 1
ATOM 3049 C CA . ALA A 1 384 ? 20.617 -15.914 -3.467 1.00 89.69 384 ALA A CA 1
ATOM 3050 C C . ALA A 1 384 ? 19.142 -16.191 -3.806 1.00 89.69 384 ALA A C 1
ATOM 3052 O O . ALA A 1 384 ? 18.659 -17.310 -3.644 1.00 89.69 384 ALA A O 1
ATOM 3053 N N . ALA A 1 385 ? 18.446 -15.200 -4.368 1.00 86.88 385 ALA A N 1
ATOM 3054 C CA . ALA A 1 385 ? 17.059 -15.335 -4.803 1.00 86.88 385 ALA A CA 1
ATOM 3055 C C . ALA A 1 385 ? 16.886 -16.415 -5.882 1.00 86.88 385 ALA A C 1
ATOM 3057 O O . ALA A 1 385 ? 15.985 -17.243 -5.811 1.00 86.88 385 ALA A O 1
ATOM 3058 N N . SER A 1 386 ? 17.800 -16.451 -6.853 1.00 84.44 386 SER A N 1
ATOM 3059 C CA . SER A 1 386 ? 17.824 -17.424 -7.947 1.00 84.44 386 SER A CA 1
ATOM 3060 C C . SER A 1 386 ? 17.996 -18.868 -7.463 1.00 84.44 386 SER A C 1
ATOM 3062 O O . SER A 1 386 ? 17.490 -19.786 -8.116 1.00 84.44 386 SER A O 1
ATOM 3064 N N . LYS A 1 387 ? 18.699 -19.076 -6.338 1.00 82.94 387 LYS A N 1
ATOM 3065 C CA . LYS A 1 387 ? 18.859 -20.388 -5.685 1.00 82.94 387 LYS A CA 1
ATOM 3066 C C . LYS A 1 387 ? 17.610 -20.793 -4.895 1.00 82.94 387 LYS A C 1
ATOM 3068 O O . LYS A 1 387 ? 17.231 -21.957 -4.929 1.00 82.94 387 LYS A O 1
ATOM 3073 N N . ASN A 1 388 ? 16.945 -19.830 -4.258 1.00 73.12 388 ASN A N 1
ATOM 3074 C CA . ASN A 1 388 ? 15.785 -20.065 -3.389 1.00 73.12 388 ASN A CA 1
ATOM 3075 C C . ASN A 1 388 ? 14.429 -20.021 -4.118 1.00 73.12 388 ASN A C 1
ATOM 3077 O O . ASN A 1 388 ? 13.404 -20.347 -3.529 1.00 73.12 388 ASN A O 1
ATOM 3081 N N . ALA A 1 389 ? 14.399 -19.650 -5.403 1.00 60.12 389 ALA A N 1
ATOM 3082 C CA . ALA A 1 389 ? 13.171 -19.509 -6.193 1.00 60.12 389 ALA A CA 1
ATOM 3083 C C . ALA A 1 389 ? 12.338 -20.804 -6.333 1.00 60.12 389 ALA A C 1
ATOM 3085 O O . ALA A 1 389 ? 11.197 -20.738 -6.789 1.00 60.12 389 ALA A O 1
ATOM 3086 N N . VAL A 1 390 ? 12.899 -21.962 -5.962 1.00 51.50 390 VAL A N 1
ATOM 3087 C CA . VAL A 1 390 ? 12.251 -23.283 -6.036 1.00 51.50 390 VAL A CA 1
ATOM 3088 C C . VAL A 1 390 ? 11.524 -23.653 -4.731 1.00 51.50 390 VAL A C 1
ATOM 3090 O O . VAL A 1 390 ? 10.610 -24.468 -4.768 1.00 51.50 390 VAL A O 1
ATOM 3093 N N . THR A 1 391 ? 11.866 -23.044 -3.588 1.00 46.62 391 THR A N 1
ATOM 3094 C CA . THR A 1 391 ? 11.400 -23.495 -2.260 1.00 46.62 391 THR A CA 1
ATOM 3095 C C . THR A 1 391 ? 10.423 -22.555 -1.553 1.00 46.62 391 THR A C 1
ATOM 3097 O O . THR A 1 391 ? 9.748 -22.984 -0.622 1.00 46.62 391 THR A O 1
ATOM 3100 N N . THR A 1 392 ? 10.257 -21.306 -1.991 1.00 46.31 392 THR A N 1
ATOM 3101 C CA . THR A 1 392 ? 9.304 -20.365 -1.374 1.00 46.31 392 THR A CA 1
ATOM 3102 C C . THR A 1 392 ? 7.926 -20.418 -2.038 1.00 46.31 392 THR A C 1
ATOM 3104 O O . THR A 1 392 ? 7.487 -19.490 -2.717 1.00 46.31 392 THR A O 1
ATOM 3107 N N . SER A 1 393 ? 7.220 -21.527 -1.809 1.00 43.62 393 SER A N 1
ATOM 3108 C CA . SER A 1 393 ? 5.757 -21.615 -1.961 1.00 43.62 393 SER A CA 1
ATOM 3109 C C . SER A 1 393 ? 5.039 -21.253 -0.655 1.00 43.62 393 SER A C 1
ATOM 3111 O O . SER A 1 393 ? 4.006 -21.838 -0.344 1.00 43.62 393 SER A O 1
ATOM 3113 N N . SER A 1 394 ? 5.570 -20.317 0.142 1.00 45.78 394 SER A N 1
ATOM 3114 C CA . SER A 1 394 ? 4.855 -19.834 1.325 1.00 45.78 394 SER A CA 1
ATOM 3115 C C . SER A 1 394 ? 3.741 -18.877 0.893 1.00 45.78 394 SER A C 1
ATOM 3117 O O . SER A 1 394 ? 3.977 -17.695 0.644 1.00 45.78 394 SER A O 1
ATOM 3119 N N . SER A 1 395 ? 2.582 -19.504 0.663 1.00 48.69 395 SER A N 1
ATOM 3120 C CA . SER A 1 395 ? 1.194 -19.107 0.951 1.00 48.69 395 SER A CA 1
ATOM 3121 C C . SER A 1 395 ? 0.878 -17.617 1.175 1.00 48.69 395 SER A C 1
ATOM 3123 O O . SER A 1 395 ? 1.641 -16.833 1.742 1.00 48.69 395 SER A O 1
ATOM 3125 N N . ALA A 1 396 ? -0.337 -17.233 0.774 1.00 46.41 396 ALA A N 1
ATOM 3126 C CA . ALA A 1 396 ? -0.967 -15.948 1.081 1.00 46.41 396 ALA A CA 1
ATOM 3127 C C . ALA A 1 396 ? -0.928 -15.570 2.584 1.00 46.41 396 ALA A C 1
ATOM 3129 O O . ALA A 1 396 ? -0.999 -14.389 2.913 1.00 46.41 396 ALA A O 1
ATOM 3130 N N . GLU A 1 397 ? -0.695 -16.540 3.477 1.00 47.62 397 GLU A N 1
ATOM 3131 C CA . GLU A 1 397 ? -0.536 -16.386 4.932 1.00 47.62 397 GLU A CA 1
ATOM 3132 C C . GLU A 1 397 ? 0.505 -15.333 5.358 1.00 47.62 397 GLU A C 1
ATOM 3134 O O . GLU A 1 397 ? 0.358 -14.733 6.421 1.00 47.62 397 GLU A O 1
ATOM 3139 N N . ASN A 1 398 ? 1.545 -15.064 4.554 1.00 48.78 398 ASN A N 1
ATOM 3140 C CA . ASN A 1 398 ? 2.527 -14.016 4.878 1.00 48.78 398 ASN A CA 1
ATOM 3141 C C . ASN A 1 398 ? 2.046 -12.591 4.558 1.00 48.78 398 ASN A C 1
ATOM 3143 O O . ASN A 1 398 ? 2.512 -11.655 5.205 1.00 48.78 398 ASN A O 1
ATOM 3147 N N . ILE A 1 399 ? 1.129 -12.412 3.596 1.00 49.94 399 ILE A N 1
ATOM 3148 C CA . ILE A 1 399 ? 0.541 -11.094 3.275 1.00 4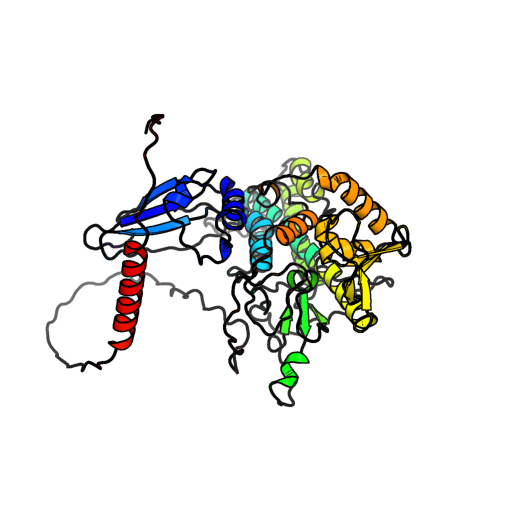9.94 399 ILE A CA 1
ATOM 3149 C C . ILE A 1 399 ? -0.467 -10.687 4.351 1.00 49.94 399 ILE A C 1
ATOM 3151 O O . ILE A 1 399 ? -0.679 -9.504 4.586 1.00 49.94 399 ILE A O 1
ATOM 3155 N N . THR A 1 400 ? -1.085 -11.662 5.015 1.00 46.88 400 THR A N 1
ATOM 3156 C CA . THR A 1 400 ? -2.274 -11.442 5.838 1.00 46.88 400 THR A CA 1
ATOM 3157 C C . THR A 1 400 ? -2.085 -11.780 7.306 1.00 46.88 400 THR A C 1
ATOM 3159 O O . THR A 1 400 ? -3.096 -11.941 7.992 1.00 46.88 400 THR A O 1
ATOM 3162 N N . ARG A 1 401 ? -0.842 -11.894 7.799 1.00 50.69 401 ARG A N 1
ATOM 3163 C CA . ARG A 1 401 ? -0.584 -12.187 9.215 1.00 50.69 401 ARG A CA 1
ATOM 3164 C C . ARG A 1 401 ? -1.458 -11.310 10.118 1.00 50.69 401 ARG A C 1
ATOM 3166 O O . ARG A 1 401 ? -1.487 -10.089 9.993 1.00 50.69 401 ARG A O 1
ATOM 3173 N N . VAL A 1 402 ? -2.208 -12.005 10.969 1.00 42.81 402 VAL A N 1
ATOM 3174 C CA . VAL A 1 402 ? -3.227 -11.482 11.881 1.00 42.81 402 VAL A CA 1
ATOM 3175 C C . VAL A 1 402 ? -2.608 -10.475 12.855 1.00 42.81 402 VAL A C 1
ATOM 3177 O O . VAL A 1 402 ? -1.415 -10.547 13.167 1.00 42.81 402 VAL A O 1
ATOM 3180 N N . ALA A 1 403 ? -3.440 -9.531 13.304 1.00 37.97 403 ALA A N 1
ATOM 3181 C CA . ALA A 1 403 ? -3.152 -8.544 14.338 1.00 37.97 403 ALA A CA 1
ATOM 3182 C C . ALA A 1 403 ? -2.223 -9.098 15.439 1.00 37.97 403 ALA A C 1
ATOM 3184 O O . ALA A 1 403 ? -2.483 -10.151 16.016 1.00 37.97 403 ALA A O 1
ATOM 3185 N N . GLY A 1 404 ? -1.118 -8.392 15.702 1.00 42.31 404 GLY A N 1
ATOM 3186 C CA . GLY A 1 404 ? -0.150 -8.731 16.755 1.00 42.31 404 GLY A CA 1
ATOM 3187 C C . GLY A 1 404 ? 1.131 -9.444 16.299 1.00 42.31 404 GLY A C 1
ATOM 3188 O O . GLY A 1 404 ? 2.065 -9.562 17.091 1.00 42.31 404 GLY A O 1
ATOM 3189 N N . ALA A 1 405 ? 1.238 -9.884 15.040 1.00 46.69 405 ALA A N 1
ATOM 3190 C CA . ALA A 1 405 ? 2.494 -10.413 14.501 1.00 46.69 405 ALA A CA 1
ATOM 3191 C C . ALA A 1 405 ? 3.436 -9.295 14.006 1.00 46.69 405 ALA A C 1
ATOM 3193 O O . ALA A 1 405 ? 2.991 -8.237 13.565 1.00 46.69 405 ALA A O 1
ATOM 3194 N N . ALA A 1 406 ? 4.750 -9.552 14.059 1.00 54.69 406 ALA A N 1
ATOM 3195 C CA . ALA A 1 406 ? 5.802 -8.689 13.512 1.00 54.69 406 ALA A CA 1
ATOM 3196 C C . ALA A 1 406 ? 5.451 -8.156 12.105 1.00 54.69 406 ALA A C 1
ATOM 3198 O O . ALA A 1 406 ? 4.880 -8.922 11.319 1.00 54.69 406 ALA A O 1
ATOM 3199 N N . PRO A 1 407 ? 5.831 -6.904 11.756 1.00 59.78 407 PRO A N 1
ATOM 3200 C CA . PRO A 1 407 ? 5.587 -6.363 10.425 1.00 59.78 407 PRO A CA 1
ATOM 3201 C C . PRO A 1 407 ? 6.138 -7.346 9.382 1.00 59.78 407 PRO A C 1
ATOM 3203 O O . PRO A 1 407 ? 7.252 -7.864 9.560 1.00 59.78 407 PRO A O 1
ATOM 3206 N N . PRO A 1 408 ? 5.382 -7.647 8.314 1.00 64.56 408 PRO A N 1
ATOM 3207 C CA . PRO A 1 408 ? 5.902 -8.476 7.243 1.00 64.56 408 PRO A CA 1
ATOM 3208 C C . PRO A 1 408 ? 7.153 -7.811 6.660 1.00 64.56 408 PRO A C 1
ATOM 3210 O O . PRO A 1 408 ? 7.310 -6.589 6.710 1.00 64.56 408 PRO A O 1
ATOM 3213 N N . ASP A 1 409 ? 8.056 -8.610 6.092 1.00 74.38 409 ASP A N 1
ATOM 3214 C CA . ASP A 1 409 ? 9.130 -8.057 5.269 1.00 74.38 409 ASP A CA 1
ATOM 3215 C C . ASP A 1 409 ? 8.477 -7.257 4.128 1.00 74.38 409 ASP A C 1
ATOM 3217 O O . ASP A 1 409 ? 7.847 -7.827 3.232 1.00 74.38 409 ASP A O 1
ATOM 3221 N N . GLY A 1 410 ? 8.567 -5.924 4.206 1.00 76.00 410 GLY A N 1
ATOM 3222 C CA . GLY A 1 410 ? 7.827 -5.025 3.325 1.00 76.00 410 GLY A CA 1
ATOM 3223 C C . GLY A 1 410 ? 8.199 -5.229 1.858 1.00 76.00 410 GLY A C 1
ATOM 3224 O O . GLY A 1 410 ? 7.337 -5.166 0.983 1.00 76.00 410 GLY A O 1
ATOM 3225 N N . LEU A 1 411 ? 9.461 -5.568 1.580 1.00 82.50 411 LEU A N 1
ATOM 3226 C CA . LEU A 1 411 ? 9.933 -5.855 0.227 1.00 82.50 411 LEU A CA 1
ATOM 3227 C C . LEU A 1 411 ? 9.404 -7.185 -0.302 1.00 82.50 411 LEU A C 1
ATOM 3229 O O . LEU A 1 411 ? 9.021 -7.277 -1.472 1.00 82.50 411 LEU A O 1
ATOM 3233 N N . PHE A 1 412 ? 9.353 -8.203 0.557 1.00 83.12 412 PHE A N 1
ATOM 3234 C CA . PHE A 1 412 ? 8.745 -9.483 0.212 1.00 83.12 412 PHE A CA 1
ATOM 3235 C C . PHE A 1 412 ? 7.247 -9.328 -0.078 1.00 83.12 412 PHE A C 1
ATOM 3237 O O . PHE A 1 412 ? 6.773 -9.824 -1.102 1.00 83.12 412 PHE A O 1
ATOM 3244 N N . SER A 1 413 ? 6.524 -8.588 0.770 1.00 82.56 413 SER A N 1
ATOM 3245 C CA . SER A 1 413 ? 5.093 -8.311 0.591 1.00 82.56 413 SER A CA 1
ATOM 3246 C C . SER A 1 413 ? 4.818 -7.603 -0.741 1.00 82.56 413 SER A C 1
ATOM 3248 O O . SER A 1 413 ? 3.965 -8.046 -1.511 1.00 82.56 413 SER A O 1
ATOM 3250 N N . LEU A 1 414 ? 5.613 -6.585 -1.096 1.00 88.00 414 LEU A N 1
ATOM 3251 C CA . LEU A 1 414 ? 5.511 -5.915 -2.399 1.00 88.00 414 LEU A CA 1
ATOM 3252 C C . LEU A 1 414 ? 5.703 -6.884 -3.573 1.00 88.00 414 LEU A C 1
ATOM 3254 O O . LEU A 1 414 ? 4.911 -6.884 -4.514 1.00 88.00 414 LEU A O 1
ATOM 3258 N N . ALA A 1 415 ? 6.721 -7.747 -3.518 1.00 90.38 415 ALA A N 1
ATOM 3259 C CA . ALA A 1 415 ? 6.959 -8.733 -4.570 1.00 90.38 415 ALA A CA 1
ATOM 3260 C C . ALA A 1 415 ? 5.804 -9.746 -4.688 1.00 90.38 415 ALA A C 1
ATOM 3262 O O . ALA A 1 415 ? 5.402 -10.117 -5.796 1.00 90.38 415 ALA A O 1
ATOM 3263 N N . GLN A 1 416 ? 5.254 -10.200 -3.560 1.00 86.19 416 GLN A N 1
ATOM 3264 C CA . GLN A 1 416 ? 4.150 -11.156 -3.547 1.00 86.19 416 GLN A CA 1
ATOM 3265 C C . GLN A 1 416 ? 2.867 -10.526 -4.107 1.00 86.19 416 GLN A C 1
ATOM 3267 O O . GLN A 1 416 ? 2.248 -11.108 -5.002 1.00 86.19 416 GLN A O 1
ATOM 3272 N N . SER A 1 417 ? 2.531 -9.309 -3.677 1.00 87.56 417 SER A N 1
ATOM 3273 C CA . SER A 1 417 ? 1.381 -8.549 -4.173 1.00 87.56 417 SER A CA 1
ATOM 3274 C C . SER A 1 417 ? 1.498 -8.230 -5.664 1.00 87.56 417 SER A C 1
ATOM 3276 O O . SER A 1 417 ? 0.559 -8.472 -6.422 1.00 87.56 417 SER A O 1
ATOM 3278 N N . ALA A 1 418 ? 2.673 -7.789 -6.129 1.00 92.00 418 ALA A N 1
ATOM 3279 C CA . ALA A 1 418 ? 2.931 -7.542 -7.548 1.00 92.00 418 ALA A CA 1
ATOM 3280 C C . ALA A 1 418 ? 2.723 -8.795 -8.418 1.00 92.00 418 ALA A C 1
ATOM 3282 O O . ALA A 1 418 ? 2.222 -8.708 -9.543 1.00 92.00 418 ALA A O 1
ATOM 3283 N N . LYS A 1 419 ? 3.074 -9.974 -7.888 1.00 88.62 419 LYS A N 1
ATOM 3284 C CA . LYS A 1 419 ? 2.931 -11.264 -8.572 1.00 88.62 419 LYS A CA 1
ATOM 3285 C C . LYS A 1 419 ? 1.487 -11.773 -8.593 1.00 88.62 419 LYS A C 1
ATOM 3287 O O . LYS A 1 419 ? 1.073 -12.310 -9.621 1.00 88.62 419 LYS A O 1
ATOM 3292 N N . LEU A 1 420 ? 0.777 -11.678 -7.468 1.00 85.12 420 LEU A N 1
ATOM 3293 C CA . LEU A 1 420 ? -0.575 -12.225 -7.305 1.00 85.12 420 LEU A CA 1
ATOM 3294 C C . LEU A 1 420 ? -1.634 -11.329 -7.951 1.00 85.12 420 LEU A C 1
ATOM 3296 O O . LEU A 1 420 ? -2.494 -11.819 -8.678 1.00 85.12 420 LEU A O 1
ATOM 3300 N N . PHE A 1 421 ? -1.535 -10.017 -7.751 1.00 89.75 421 PHE A N 1
ATOM 3301 C CA . PHE A 1 421 ? -2.575 -9.066 -8.129 1.00 89.75 421 PHE A CA 1
ATOM 3302 C C . PHE A 1 421 ? -2.167 -8.266 -9.355 1.00 89.75 421 PHE A C 1
ATOM 3304 O O . PHE A 1 421 ? -1.908 -7.073 -9.283 1.00 89.75 421 PHE A O 1
ATOM 3311 N N . LYS A 1 422 ? -2.092 -8.926 -10.512 1.00 91.56 422 LYS A N 1
ATOM 3312 C CA . LYS A 1 422 ? -1.743 -8.245 -11.769 1.00 91.56 422 LYS A CA 1
ATOM 3313 C C . LYS A 1 422 ? -2.859 -7.354 -12.299 1.00 91.56 422 LYS A C 1
ATOM 3315 O O . LYS A 1 422 ? -2.583 -6.439 -13.066 1.00 91.56 422 LYS A O 1
ATOM 3320 N N . ARG A 1 423 ? -4.114 -7.642 -11.951 1.00 91.00 423 ARG A N 1
ATOM 3321 C CA . ARG A 1 423 ? -5.275 -6.908 -12.458 1.00 91.00 423 ARG A CA 1
ATOM 3322 C C . ARG A 1 423 ? -5.514 -5.661 -11.623 1.00 91.00 423 ARG A C 1
ATOM 3324 O O . ARG A 1 423 ? -5.880 -5.769 -10.459 1.00 91.00 423 ARG A O 1
ATOM 3331 N N . CYS A 1 424 ? -5.318 -4.496 -12.224 1.00 90.81 424 CYS A N 1
ATOM 3332 C CA . CYS A 1 424 ? -5.621 -3.212 -11.602 1.00 90.81 424 CYS A CA 1
ATOM 3333 C C . CYS A 1 424 ? -6.775 -2.514 -12.335 1.00 90.81 424 CYS A C 1
ATOM 3335 O O . CYS A 1 424 ? -7.086 -2.831 -13.491 1.00 90.81 424 CYS A O 1
ATOM 3337 N N . LYS A 1 425 ? -7.429 -1.577 -11.642 1.00 91.81 425 LYS A N 1
ATOM 3338 C CA . LYS A 1 425 ? -8.497 -0.725 -12.182 1.00 91.81 425 LYS A CA 1
ATOM 3339 C C . LYS A 1 425 ? -8.125 0.751 -11.968 1.00 91.81 425 LYS A C 1
ATOM 3341 O O . LYS A 1 425 ? -8.617 1.350 -11.018 1.00 91.81 425 LYS A O 1
ATOM 3346 N N . PRO A 1 426 ? -7.207 1.315 -12.780 1.00 92.69 426 PRO A N 1
ATOM 3347 C CA . PRO A 1 426 ? -6.753 2.695 -12.608 1.00 92.69 426 PRO A CA 1
ATOM 3348 C C . PRO A 1 426 ? -7.927 3.679 -12.590 1.00 92.69 426 PRO A C 1
ATOM 3350 O O . PRO A 1 426 ? -8.893 3.483 -13.332 1.00 92.69 426 PRO A O 1
ATOM 3353 N N . LEU A 1 427 ? -7.833 4.729 -11.770 1.00 90.62 427 LEU A N 1
ATOM 3354 C CA . LEU A 1 427 ? -8.867 5.767 -11.702 1.00 90.62 427 LEU A CA 1
ATOM 3355 C C . LEU A 1 427 ? -8.916 6.613 -12.981 1.00 90.62 427 LEU A C 1
ATOM 3357 O O . LEU A 1 427 ? -10.001 6.953 -13.447 1.00 90.62 427 LEU A O 1
ATOM 3361 N N . SER A 1 428 ? -7.752 6.904 -13.568 1.00 86.88 428 SER A N 1
ATOM 3362 C CA . SER A 1 428 ? -7.619 7.590 -14.856 1.00 86.88 428 SER A CA 1
ATOM 3363 C C . SER A 1 428 ? -6.888 6.724 -15.886 1.00 86.88 428 SER A C 1
ATOM 3365 O O . SER A 1 428 ? -6.002 5.934 -15.559 1.00 86.88 428 SER A O 1
ATOM 3367 N N . GLN A 1 429 ? -7.262 6.892 -17.156 1.00 83.56 429 GLN A N 1
ATOM 3368 C CA . GLN A 1 429 ? -6.602 6.261 -18.307 1.00 83.56 429 GLN A CA 1
ATOM 3369 C C . GLN A 1 429 ? -5.453 7.081 -18.877 1.00 83.56 429 GLN A C 1
ATOM 3371 O O . GLN A 1 429 ? -4.765 6.609 -19.780 1.00 83.56 429 GLN A O 1
ATOM 3376 N N . ASP A 1 430 ? -5.255 8.296 -18.377 1.00 88.62 430 ASP A N 1
ATOM 3377 C CA . ASP A 1 430 ? -4.219 9.190 -18.885 1.00 88.62 430 ASP A CA 1
ATOM 3378 C C . ASP A 1 430 ? -2.818 8.758 -18.430 1.00 88.62 430 ASP A C 1
ATOM 3380 O O . ASP A 1 430 ? -1.819 9.331 -18.849 1.00 88.62 430 ASP A O 1
ATOM 3384 N N . PHE A 1 431 ? -2.731 7.729 -17.587 1.00 92.19 431 PHE A N 1
ATOM 3385 C CA . PHE A 1 431 ? -1.485 7.216 -17.044 1.00 92.19 431 PHE A CA 1
ATOM 3386 C C . PHE A 1 431 ? -1.013 5.949 -17.751 1.00 92.19 431 PHE A C 1
ATOM 3388 O O . PHE A 1 431 ? -1.787 5.054 -18.099 1.00 92.19 431 PHE A O 1
ATOM 3395 N N . SER A 1 432 ? 0.305 5.835 -17.863 1.00 92.50 432 SER A N 1
ATOM 3396 C CA . SER A 1 432 ? 0.983 4.619 -18.283 1.00 92.50 432 SER A CA 1
ATOM 3397 C C . SER A 1 432 ? 0.862 3.541 -17.207 1.00 92.50 432 SER A C 1
ATOM 3399 O O . SER A 1 432 ? 1.076 3.790 -16.016 1.00 92.50 432 SER A O 1
ATOM 3401 N N . LEU A 1 433 ? 0.548 2.320 -17.639 1.00 94.81 433 LEU A N 1
ATOM 3402 C CA . LEU A 1 433 ? 0.529 1.145 -16.771 1.00 94.81 433 LEU A CA 1
ATOM 3403 C C . LEU A 1 433 ? 1.938 0.798 -16.281 1.00 94.81 433 LEU A C 1
ATOM 3405 O O . LEU A 1 433 ? 2.920 0.969 -17.003 1.00 94.81 433 LEU A O 1
ATOM 3409 N N . GLY A 1 434 ? 2.021 0.264 -15.065 1.00 95.44 434 GLY A N 1
ATOM 3410 C CA . GLY A 1 434 ? 3.265 -0.235 -14.498 1.00 95.44 434 GLY A CA 1
ATOM 3411 C C . GLY A 1 434 ? 3.704 -1.579 -15.079 1.00 95.44 434 GLY A C 1
ATOM 3412 O O . GLY A 1 434 ? 2.956 -2.284 -15.758 1.00 95.44 434 GLY A O 1
ATOM 3413 N N . TRP A 1 435 ? 4.922 -1.994 -14.735 1.00 95.81 435 TRP A N 1
ATOM 3414 C CA . TRP A 1 435 ? 5.570 -3.217 -15.231 1.00 95.81 435 TRP A CA 1
ATOM 3415 C C . TRP A 1 435 ? 4.852 -4.518 -14.863 1.00 95.81 435 TRP A C 1
ATOM 3417 O O . TRP A 1 435 ? 5.135 -5.568 -15.449 1.00 95.81 435 TRP A O 1
ATOM 3427 N N . TYR A 1 436 ? 3.979 -4.468 -13.857 1.00 95.12 436 TYR A N 1
ATOM 3428 C CA . TYR A 1 436 ? 3.263 -5.622 -13.313 1.00 95.12 436 TYR A CA 1
ATOM 3429 C C . TYR A 1 436 ? 1.768 -5.600 -13.638 1.00 95.12 436 TYR A C 1
ATOM 3431 O O . TYR A 1 436 ? 1.055 -6.547 -13.298 1.00 95.12 436 TYR A O 1
ATOM 3439 N N . ASP A 1 437 ? 1.282 -4.513 -14.232 1.00 94.81 437 ASP A N 1
ATOM 3440 C CA . ASP A 1 437 ? -0.135 -4.251 -14.431 1.00 94.81 437 ASP A CA 1
ATOM 3441 C C . ASP A 1 437 ? -0.701 -4.977 -15.654 1.00 94.81 437 ASP A C 1
ATOM 3443 O O . ASP A 1 437 ? -0.076 -5.120 -16.702 1.00 94.81 437 ASP A O 1
ATOM 3447 N N . THR A 1 438 ? -1.944 -5.411 -15.508 1.00 90.94 438 THR A N 1
ATOM 3448 C CA . THR A 1 438 ? -2.831 -5.889 -16.564 1.00 90.94 438 THR A CA 1
ATOM 3449 C C . THR A 1 438 ? -4.191 -5.246 -16.319 1.00 90.94 438 THR A C 1
ATOM 3451 O O . THR A 1 438 ? -4.635 -5.159 -15.174 1.00 90.94 438 THR A O 1
ATOM 3454 N N . LEU A 1 439 ? -4.853 -4.759 -17.365 1.00 82.12 439 LEU A N 1
ATOM 3455 C CA . LEU A 1 439 ? -6.164 -4.130 -17.202 1.00 82.12 439 LEU A CA 1
ATOM 3456 C C . LEU A 1 439 ? -7.223 -5.190 -16.892 1.00 82.12 439 LEU A C 1
ATOM 3458 O O . LEU A 1 439 ? -7.299 -6.204 -17.585 1.00 82.12 439 LEU A O 1
ATOM 3462 N N . SER A 1 440 ? -8.041 -4.941 -15.865 1.00 68.50 440 SER A N 1
ATOM 3463 C CA . SER A 1 440 ? -9.190 -5.796 -15.536 1.00 68.50 440 SER A CA 1
ATOM 3464 C C . SER A 1 440 ? -10.290 -5.688 -16.604 1.00 68.50 440 SER A C 1
ATOM 3466 O O . SER A 1 440 ? -10.779 -6.696 -17.103 1.00 68.50 440 SER A O 1
ATOM 3468 N N . VAL A 1 441 ? -10.613 -4.458 -17.015 1.00 64.31 441 VAL A N 1
ATOM 3469 C CA . VAL A 1 441 ? -11.530 -4.088 -18.107 1.00 64.31 441 VAL A CA 1
ATOM 3470 C C . VAL A 1 441 ? -11.026 -2.746 -18.650 1.00 64.31 441 VAL A C 1
ATOM 3472 O O . VAL A 1 441 ? -10.568 -1.923 -17.856 1.00 64.31 441 VAL A O 1
ATOM 3475 N N . ARG A 1 442 ? -11.062 -2.500 -19.970 1.00 48.78 442 ARG A N 1
ATOM 3476 C CA . ARG A 1 442 ? -10.771 -1.153 -20.502 1.00 48.78 442 ARG A CA 1
ATOM 3477 C C . ARG A 1 442 ? -11.852 -0.209 -19.965 1.00 48.78 442 ARG A C 1
ATOM 3479 O O . ARG A 1 442 ? -13.009 -0.400 -20.337 1.00 48.78 442 ARG A O 1
ATOM 3486 N N . PRO A 1 443 ? -11.537 0.772 -19.105 1.00 49.25 443 PRO A N 1
ATOM 3487 C CA . PRO A 1 443 ? -12.562 1.707 -18.675 1.00 49.25 443 PRO A CA 1
ATOM 3488 C C . PRO A 1 443 ? -13.040 2.507 -19.905 1.00 49.25 443 PRO A C 1
ATOM 3490 O O . PRO A 1 443 ? -12.324 2.620 -20.907 1.00 49.25 443 PRO A O 1
ATOM 3493 N N . ARG A 1 444 ? -14.240 3.091 -19.875 1.00 45.91 444 ARG A N 1
ATOM 3494 C CA . ARG A 1 444 ? -14.572 4.164 -20.831 1.00 45.91 444 ARG A CA 1
ATOM 3495 C C . ARG A 1 444 ? -13.728 5.390 -20.479 1.00 45.91 444 ARG A C 1
ATOM 3497 O O . ARG A 1 444 ? -13.519 5.643 -19.295 1.00 45.91 444 ARG A O 1
ATOM 3504 N N . ARG A 1 445 ? -13.206 6.115 -21.480 1.00 44.94 445 ARG A N 1
ATOM 3505 C CA . ARG A 1 445 ? -12.488 7.383 -21.255 1.00 44.94 445 ARG A CA 1
ATOM 3506 C C . ARG A 1 445 ? -13.434 8.339 -20.533 1.00 44.94 445 ARG A C 1
ATOM 3508 O O . ARG A 1 445 ? -14.312 8.916 -21.166 1.00 44.94 445 ARG A O 1
ATOM 3515 N N . VAL A 1 446 ? -13.259 8.495 -19.229 1.00 44.84 446 VAL A N 1
ATOM 3516 C CA . VAL A 1 446 ? -13.867 9.588 -18.476 1.00 44.84 446 VAL A CA 1
ATOM 3517 C C . VAL A 1 446 ? -12.810 10.678 -18.440 1.00 44.84 446 VAL A C 1
ATOM 3519 O O . VAL A 1 446 ? -11.765 10.505 -17.818 1.00 44.84 446 VAL A O 1
ATOM 3522 N N . ARG A 1 447 ? -13.030 11.755 -19.202 1.00 45.94 447 ARG A N 1
ATOM 3523 C CA . ARG A 1 447 ? -12.178 12.945 -19.114 1.00 45.94 447 ARG A CA 1
ATOM 3524 C C . ARG A 1 447 ? -12.308 13.511 -17.704 1.00 45.94 447 ARG A C 1
ATOM 3526 O O . ARG A 1 447 ? -13.416 13.536 -17.169 1.00 45.94 447 ARG A O 1
ATOM 3533 N N . ARG A 1 448 ? -11.195 13.974 -17.130 1.00 45.78 448 ARG A N 1
ATOM 3534 C CA . ARG A 1 448 ? -11.204 14.770 -15.896 1.00 45.78 448 ARG A CA 1
ATOM 3535 C C . ARG A 1 448 ? -12.198 15.930 -16.119 1.00 45.78 448 ARG A C 1
ATOM 3537 O O . ARG A 1 448 ? -12.034 16.641 -17.113 1.00 45.78 448 ARG A O 1
ATOM 3544 N N . PRO A 1 449 ? -13.270 16.073 -15.319 1.00 41.44 449 PRO A N 1
ATOM 3545 C CA . PRO A 1 449 ? -14.181 17.202 -15.473 1.00 41.44 449 PRO A CA 1
ATOM 3546 C C . PRO A 1 449 ? -13.394 18.502 -15.288 1.00 41.44 449 PRO A C 1
ATOM 3548 O O . PRO A 1 449 ? -12.607 18.604 -14.345 1.00 41.44 449 PRO A O 1
ATOM 3551 N N . ALA A 1 450 ? -13.589 19.478 -16.177 1.00 36.50 450 ALA A N 1
ATOM 3552 C CA . ALA A 1 450 ? -13.034 20.815 -15.986 1.00 36.50 450 ALA A CA 1
ATOM 3553 C C . ALA A 1 450 ? -13.561 21.369 -14.649 1.00 36.50 450 ALA A C 1
ATOM 3555 O O . ALA A 1 450 ? -14.774 21.415 -14.442 1.00 36.50 450 ALA A O 1
ATOM 3556 N N . GLY A 1 451 ? -12.658 21.703 -13.723 1.00 39.81 451 GLY A N 1
ATOM 3557 C CA . GLY A 1 451 ? -13.003 22.160 -12.371 1.00 39.81 451 GLY A CA 1
ATOM 3558 C C . GLY A 1 451 ? -13.075 21.077 -11.285 1.00 39.81 451 GLY A C 1
ATOM 3559 O O . GLY A 1 451 ? -13.466 21.388 -10.164 1.00 39.81 451 GLY A O 1
ATOM 3560 N N . TYR A 1 452 ? -12.696 19.821 -11.561 1.00 40.53 452 TYR A N 1
ATOM 3561 C CA . TYR A 1 452 ? -12.522 18.823 -10.498 1.00 40.53 452 TYR A CA 1
ATOM 3562 C C . TYR A 1 452 ? -11.179 19.045 -9.789 1.00 40.53 452 TYR A C 1
ATOM 3564 O O . TYR A 1 452 ? -10.158 18.486 -10.199 1.00 40.53 452 TYR A O 1
ATOM 3572 N N . SER A 1 453 ? -11.177 19.850 -8.723 1.00 41.25 453 SER A N 1
ATOM 3573 C CA . SER A 1 453 ? -10.112 19.791 -7.724 1.00 41.25 453 SER A CA 1
ATOM 3574 C C . SER A 1 453 ? -10.106 18.372 -7.157 1.00 41.25 453 SER A C 1
ATOM 3576 O O . SER A 1 453 ? -11.113 17.860 -6.660 1.00 41.25 453 SER A O 1
ATOM 3578 N N . GLY A 1 454 ? -8.994 17.663 -7.339 1.00 40.47 454 GLY A N 1
ATOM 3579 C CA . GLY A 1 454 ? -8.844 16.337 -6.765 1.00 40.47 454 GLY A CA 1
ATOM 3580 C C . GLY A 1 454 ? -8.999 16.439 -5.253 1.00 40.47 454 GLY A C 1
ATOM 3581 O O . GLY A 1 454 ? -8.129 16.990 -4.600 1.00 40.47 454 GLY A O 1
ATOM 3582 N N . GLY A 1 455 ? -10.091 15.896 -4.712 1.00 39.44 455 GLY A N 1
ATOM 3583 C CA . GLY A 1 455 ? -10.218 15.700 -3.271 1.00 39.44 455 GLY A CA 1
ATOM 3584 C C . GLY A 1 455 ? -11.119 16.675 -2.520 1.00 39.44 455 GLY A C 1
ATOM 3585 O O . GLY A 1 455 ? -10.748 17.108 -1.443 1.00 39.44 455 GLY A O 1
ATOM 3586 N N . ALA A 1 456 ? -12.359 16.898 -2.957 1.00 29.11 456 ALA A N 1
ATOM 3587 C CA . ALA A 1 456 ? -13.392 17.053 -1.935 1.00 29.11 456 ALA A CA 1
ATOM 3588 C C . ALA A 1 456 ? -13.615 15.668 -1.306 1.00 29.11 456 ALA A C 1
ATOM 3590 O O . ALA A 1 456 ? -14.041 14.722 -1.985 1.00 29.11 456 ALA A O 1
ATOM 3591 N N . TYR A 1 457 ? -13.306 15.522 -0.014 1.00 35.81 457 TYR A N 1
ATOM 3592 C CA . TYR A 1 457 ? -14.004 14.538 0.810 1.00 35.81 457 TYR A CA 1
ATOM 3593 C C . TYR A 1 457 ? -15.494 14.729 0.491 1.00 35.81 457 TYR A C 1
ATOM 3595 O O . TYR A 1 457 ? -16.002 15.840 0.632 1.00 35.81 457 TYR A O 1
ATOM 3603 N N . LEU A 1 458 ? -16.216 13.690 0.054 1.00 29.08 458 LEU A N 1
ATOM 3604 C CA . LEU A 1 458 ? -17.648 13.706 0.344 1.00 29.08 458 LEU A CA 1
ATOM 3605 C C . LEU A 1 458 ? -17.691 13.847 1.865 1.00 29.08 458 LEU A C 1
ATOM 3607 O O . LEU A 1 458 ? -17.111 12.974 2.525 1.00 29.08 458 LEU A O 1
ATOM 3611 N N . PRO A 1 459 ? -18.244 14.937 2.429 1.00 28.95 459 PRO A N 1
ATOM 3612 C CA . PRO A 1 459 ? -18.307 15.056 3.868 1.00 28.95 459 PRO A CA 1
ATOM 3613 C C . PRO A 1 459 ? -18.995 13.783 4.340 1.00 28.95 459 PRO A C 1
ATOM 3615 O O . PRO A 1 459 ? -20.088 13.455 3.867 1.00 28.95 459 PRO A O 1
ATOM 3618 N N . ALA A 1 460 ? -18.347 13.032 5.232 1.00 30.62 460 ALA A N 1
ATOM 3619 C CA . ALA A 1 460 ? -19.116 12.171 6.105 1.00 30.62 460 ALA A CA 1
ATOM 3620 C C . ALA A 1 460 ? -20.190 13.097 6.670 1.00 30.62 460 ALA A C 1
ATOM 3622 O O . ALA A 1 460 ? -19.826 14.110 7.267 1.00 30.62 460 ALA A O 1
ATOM 3623 N N . LEU A 1 461 ? -21.460 12.830 6.338 1.00 26.97 461 LEU A N 1
ATOM 3624 C CA . LEU A 1 461 ? -22.607 13.610 6.783 1.00 26.97 461 LEU A CA 1
ATOM 3625 C C . LEU A 1 461 ? -22.345 14.006 8.232 1.00 26.97 461 LEU A C 1
ATOM 3627 O O . LEU A 1 461 ? -22.340 13.147 9.117 1.00 26.97 461 LEU A O 1
ATOM 3631 N N . GLN A 1 462 ? -22.037 15.286 8.445 1.00 26.23 462 GLN A N 1
ATOM 3632 C CA . GLN A 1 462 ? -21.974 15.868 9.769 1.00 26.23 462 GLN A CA 1
ATOM 3633 C C . GLN A 1 462 ? -23.409 15.772 10.263 1.00 26.23 462 GLN A C 1
ATOM 3635 O O . GLN A 1 462 ? -24.254 16.602 9.939 1.00 26.23 462 GLN A O 1
ATOM 3640 N N . MET A 1 463 ? -23.713 14.675 10.955 1.00 26.28 463 MET A N 1
ATOM 3641 C CA . MET A 1 463 ? -24.930 14.568 11.732 1.00 26.28 463 MET A CA 1
ATOM 3642 C C . MET A 1 463 ? -24.874 15.749 12.700 1.00 26.28 463 MET A C 1
ATOM 3644 O O . MET A 1 463 ? -23.914 15.830 13.476 1.00 26.28 463 MET A O 1
ATOM 3648 N N . PRO A 1 464 ? -25.814 16.706 12.628 1.00 25.91 464 PRO A N 1
ATOM 3649 C CA . PRO A 1 464 ? -25.830 17.801 13.574 1.00 25.91 464 PRO A CA 1
ATOM 3650 C C . PRO A 1 464 ? -25.899 17.203 14.977 1.00 25.91 464 PRO A C 1
ATOM 3652 O O . PRO A 1 464 ? -26.676 16.283 15.237 1.00 25.91 464 PRO A O 1
ATOM 3655 N N . SER A 1 465 ? -25.060 17.713 15.876 1.00 27.66 465 SER A N 1
ATOM 3656 C CA . SER A 1 465 ? -25.158 17.433 17.300 1.00 27.66 465 SER A CA 1
ATOM 3657 C C . SER A 1 465 ? -26.543 17.873 17.767 1.00 27.66 465 SER A C 1
ATOM 3659 O O . SER A 1 465 ? -26.777 19.059 18.000 1.00 27.66 465 SER A O 1
ATOM 3661 N N . SER A 1 466 ? -27.484 16.934 17.854 1.00 29.23 466 SER A N 1
ATOM 3662 C CA . SER A 1 466 ? -28.789 17.190 18.441 1.00 29.23 466 SER A CA 1
ATOM 3663 C C . SER A 1 466 ? -28.584 17.364 19.941 1.00 29.23 466 SER A C 1
ATOM 3665 O O . SER A 1 466 ? -28.417 16.389 20.678 1.00 29.23 466 SER A O 1
ATOM 3667 N N . SER A 1 467 ? -28.571 18.615 20.393 1.00 29.17 467 SER A N 1
ATOM 3668 C CA . SER A 1 467 ? -28.921 18.932 21.766 1.00 29.17 467 SER A CA 1
ATOM 3669 C C . SER A 1 467 ? -30.326 18.383 22.008 1.00 29.17 467 SER A C 1
ATOM 3671 O O . SER A 1 467 ? -31.290 18.749 21.338 1.00 29.17 467 SER A O 1
ATOM 3673 N N . VAL A 1 468 ? -30.426 17.437 22.936 1.00 30.19 468 VAL A N 1
ATOM 3674 C CA . VAL A 1 468 ? -31.705 16.921 23.412 1.00 30.19 468 VAL A CA 1
ATOM 3675 C C . VAL A 1 468 ? -32.377 18.058 24.180 1.00 30.19 468 VAL A C 1
ATOM 3677 O O . VAL A 1 468 ? -32.038 18.326 25.329 1.00 30.19 468 VAL A O 1
ATOM 3680 N N . ALA A 1 469 ? -33.281 18.772 23.514 1.00 30.80 469 ALA A N 1
ATOM 3681 C CA . ALA A 1 469 ? -34.264 19.611 24.176 1.00 30.80 469 ALA A CA 1
ATOM 3682 C C . ALA A 1 469 ? -35.406 18.707 24.663 1.00 30.80 469 ALA A C 1
ATOM 3684 O O . ALA A 1 469 ? -35.941 17.902 23.900 1.00 30.80 469 ALA A O 1
ATOM 3685 N N . GLU A 1 470 ? -35.740 18.818 25.947 1.00 31.25 470 GLU A N 1
ATOM 3686 C CA . GLU A 1 470 ? -36.848 18.101 26.582 1.00 31.25 470 GLU A CA 1
ATOM 3687 C C . GLU A 1 470 ? -38.200 18.409 25.905 1.00 31.25 470 GLU A C 1
ATOM 3689 O O . GLU A 1 470 ? -38.431 19.545 25.474 1.00 31.25 470 GLU A O 1
ATOM 3694 N N . PRO A 1 471 ? -39.131 17.439 25.847 1.00 30.53 471 PRO A N 1
ATOM 3695 C CA . PRO A 1 471 ? -40.441 17.656 25.254 1.00 30.53 471 PRO A CA 1
ATOM 3696 C C . PRO A 1 471 ? -41.349 18.452 26.201 1.00 30.53 471 PRO A C 1
ATOM 3698 O O . PRO A 1 471 ? -41.522 18.107 27.371 1.00 30.53 471 PRO A O 1
ATOM 3701 N N . ARG A 1 472 ? -41.989 19.500 25.671 1.00 31.23 472 ARG A N 1
ATOM 3702 C CA . ARG A 1 472 ? -43.173 20.136 26.270 1.00 31.23 472 ARG A CA 1
ATOM 3703 C C . ARG A 1 472 ? -44.431 19.784 25.466 1.00 31.23 472 ARG A C 1
ATOM 3705 O O . ARG A 1 472 ? -44.315 19.472 24.284 1.00 31.23 472 ARG A O 1
ATOM 3712 N N . PRO A 1 473 ? -45.604 19.773 26.123 1.00 31.81 473 PRO A N 1
ATOM 3713 C CA . PRO A 1 473 ? -46.705 18.893 25.762 1.00 31.81 473 PRO A CA 1
ATOM 3714 C C . PRO A 1 473 ? -47.594 19.426 24.639 1.00 31.81 473 PRO A C 1
ATOM 3716 O O . PRO A 1 473 ? -47.643 20.621 24.349 1.00 31.81 473 PRO A O 1
ATOM 3719 N N . GLU A 1 474 ? -48.308 18.463 24.065 1.00 33.88 474 GLU A N 1
ATOM 3720 C CA . GLU A 1 474 ? -49.313 18.538 23.013 1.00 33.88 474 GLU A CA 1
ATOM 3721 C C . GLU A 1 474 ? -50.304 19.695 23.170 1.00 33.88 474 GLU A C 1
ATOM 3723 O O . GLU A 1 474 ? -50.903 19.896 24.227 1.00 33.88 474 GLU A O 1
ATOM 3728 N N . THR A 1 475 ? -50.562 20.381 22.057 1.00 30.44 475 THR A N 1
ATOM 3729 C CA . THR A 1 475 ? -51.855 21.023 21.815 1.00 30.44 475 THR A CA 1
ATOM 3730 C C . THR A 1 475 ? -52.314 20.694 20.396 1.00 30.44 475 THR A C 1
ATOM 3732 O O . THR A 1 475 ? -51.591 20.874 19.420 1.00 30.44 475 THR A O 1
ATOM 3735 N N . SER A 1 476 ? -53.520 20.139 20.333 1.00 34.75 476 SER A N 1
ATOM 3736 C CA . SER A 1 476 ? -54.371 19.924 19.165 1.00 34.75 476 SER A CA 1
ATOM 3737 C C . SER A 1 476 ? -54.616 21.212 18.381 1.00 34.75 476 SER A C 1
ATOM 3739 O O . SER A 1 476 ? -54.815 22.227 19.039 1.00 34.75 476 SER A O 1
ATOM 3741 N N . VAL A 1 477 ? -54.725 21.146 17.047 1.00 32.56 477 VAL A N 1
ATOM 3742 C CA . VAL A 1 477 ? -55.821 21.719 16.225 1.00 32.56 477 VAL A CA 1
ATOM 3743 C C . VAL A 1 477 ? -55.703 21.173 14.786 1.00 32.56 477 VAL A C 1
ATOM 3745 O O . VAL A 1 477 ? -54.615 20.895 14.289 1.00 32.56 477 VAL A O 1
ATOM 3748 N N . GLU A 1 478 ? -56.874 20.975 14.191 1.00 30.30 478 GLU A N 1
ATOM 3749 C CA . GLU A 1 478 ? -57.237 20.329 12.934 1.00 30.30 478 GLU A CA 1
ATOM 3750 C C . GLU A 1 478 ? -56.875 21.099 11.640 1.00 30.30 478 GLU A C 1
ATOM 3752 O O . GLU A 1 478 ? -56.750 22.320 11.617 1.00 30.30 478 GLU A O 1
ATOM 3757 N N . ASP A 1 479 ? -56.837 20.303 10.567 1.00 29.70 479 ASP A N 1
ATOM 3758 C CA . ASP A 1 479 ? -57.428 20.496 9.234 1.00 29.70 479 ASP A CA 1
ATOM 3759 C C . ASP A 1 479 ? -56.857 21.406 8.120 1.00 29.70 479 ASP A C 1
ATOM 3761 O O . ASP A 1 479 ? -56.681 22.613 8.238 1.00 29.70 479 ASP A O 1
ATOM 3765 N N . HIS A 1 480 ? -56.787 20.738 6.953 1.00 29.33 480 HIS A N 1
ATOM 3766 C CA . HIS A 1 480 ? -56.974 21.197 5.569 1.00 29.33 480 HIS A CA 1
ATOM 3767 C C . HIS A 1 480 ? -55.891 22.074 4.911 1.00 29.33 480 HIS A C 1
ATOM 3769 O O . HIS A 1 480 ? -55.811 23.271 5.152 1.00 29.33 480 HIS A O 1
ATOM 3775 N N . CYS A 1 481 ? -55.200 21.518 3.901 1.00 26.67 481 CYS A N 1
ATOM 3776 C CA . CYS A 1 481 ? -55.347 22.005 2.518 1.00 26.67 481 CYS A CA 1
ATOM 3777 C C . CYS A 1 481 ? -54.704 21.060 1.484 1.00 26.67 481 CYS A C 1
ATOM 3779 O O . CYS A 1 481 ? -53.565 20.622 1.619 1.00 26.67 481 CYS A O 1
ATOM 3781 N N . THR A 1 482 ? -55.465 20.792 0.429 1.00 31.94 482 THR A N 1
ATOM 3782 C CA . THR A 1 482 ? -55.118 20.110 -0.822 1.00 31.94 482 THR A CA 1
ATOM 3783 C C . THR A 1 482 ? -54.170 20.939 -1.691 1.00 31.94 482 THR A C 1
ATOM 3785 O O . THR A 1 482 ? -54.419 22.131 -1.852 1.00 31.94 482 THR A O 1
ATOM 3788 N N . HIS A 1 483 ? -53.200 20.313 -2.368 1.00 31.58 483 HIS A N 1
ATOM 3789 C CA . HIS A 1 483 ? -52.770 20.789 -3.688 1.00 31.58 483 HIS A CA 1
ATOM 3790 C C . HIS A 1 483 ? -52.127 19.703 -4.562 1.00 31.58 483 HIS A C 1
ATOM 3792 O O . HIS A 1 483 ? -51.257 18.952 -4.129 1.00 31.58 483 HIS A O 1
ATOM 3798 N N . ASP A 1 484 ? -52.603 19.689 -5.809 1.00 32.16 484 ASP A N 1
ATOM 3799 C CA . ASP A 1 484 ? -52.148 18.947 -6.981 1.00 32.16 484 ASP A CA 1
ATOM 3800 C C . ASP A 1 484 ? -50.634 18.980 -7.213 1.00 32.16 484 ASP A C 1
ATOM 3802 O O . ASP A 1 484 ? -50.019 20.049 -7.236 1.00 32.16 484 ASP A O 1
ATOM 3806 N N . MET A 1 485 ? -50.073 17.826 -7.579 1.00 28.86 485 MET A N 1
ATOM 3807 C CA . MET A 1 485 ? -48.832 17.756 -8.342 1.00 28.86 485 MET A CA 1
ATOM 3808 C C . MET A 1 485 ? -48.971 16.785 -9.517 1.00 28.86 485 MET A C 1
ATOM 3810 O O . MET A 1 485 ? -49.285 15.611 -9.355 1.00 28.86 485 MET A O 1
ATOM 3814 N N . LYS A 1 486 ? -48.752 17.342 -10.712 1.00 29.89 486 LYS A N 1
ATOM 3815 C CA . LYS A 1 486 ? -48.710 16.676 -12.016 1.00 29.89 486 LYS A CA 1
ATOM 3816 C C . LYS A 1 486 ? -47.497 15.745 -12.119 1.00 29.89 486 LYS A C 1
ATOM 3818 O O . LYS A 1 486 ? -46.379 16.172 -11.839 1.00 29.89 486 LYS A O 1
ATOM 3823 N N . GLU A 1 487 ? -47.726 14.530 -12.607 1.00 34.34 487 GLU A N 1
ATOM 3824 C CA . GLU A 1 487 ? -46.699 13.602 -13.102 1.00 34.34 487 GLU A CA 1
ATOM 3825 C C . GLU A 1 487 ? -46.034 14.117 -14.391 1.00 34.34 487 GLU A C 1
ATOM 3827 O O . GLU A 1 487 ? -46.715 14.687 -15.252 1.00 34.34 487 GLU A O 1
ATOM 3832 N N . PRO A 1 488 ? -44.739 13.826 -14.601 1.00 32.25 488 PRO A N 1
ATOM 3833 C CA . PRO A 1 488 ? -44.170 13.675 -15.928 1.00 32.25 488 PRO A CA 1
ATOM 3834 C C . PRO A 1 488 ? -43.863 12.201 -16.237 1.00 32.25 488 PRO A C 1
ATOM 3836 O O . PRO A 1 488 ? -43.131 11.526 -15.519 1.00 32.25 488 PRO A O 1
ATOM 3839 N N . GLN A 1 489 ? -44.415 11.739 -17.358 1.00 32.81 489 GLN A N 1
ATOM 3840 C CA . GLN A 1 489 ? -44.133 10.463 -18.011 1.00 32.81 489 GLN A CA 1
ATOM 3841 C C . GLN A 1 489 ? -42.752 10.488 -18.692 1.00 32.81 489 GLN A C 1
ATOM 3843 O O . GLN A 1 489 ? -42.464 11.444 -19.414 1.00 32.81 489 GLN A O 1
ATOM 3848 N N . SER A 1 490 ? -41.927 9.447 -18.503 1.00 38.72 490 SER A N 1
ATOM 3849 C CA . SER A 1 490 ? -41.104 8.765 -19.536 1.00 38.72 490 SER A CA 1
ATOM 3850 C C . SER A 1 490 ? -39.988 7.898 -18.916 1.00 38.72 490 SER A C 1
ATOM 3852 O O . SER A 1 490 ? -38.868 8.361 -18.742 1.00 38.72 490 SER A O 1
ATOM 3854 N N . GLU A 1 491 ? -40.272 6.618 -18.637 1.00 40.75 491 GLU A N 1
ATOM 3855 C CA . GLU A 1 491 ? -39.259 5.597 -18.269 1.00 40.75 491 GLU A CA 1
ATOM 3856 C C . GLU A 1 491 ? -39.431 4.262 -19.036 1.00 40.75 491 GLU A C 1
ATOM 3858 O O . GLU A 1 491 ? -38.861 3.239 -18.670 1.00 40.75 491 GLU A O 1
ATOM 3863 N N . ASP A 1 492 ? -40.155 4.248 -20.162 1.00 43.12 492 ASP A N 1
ATOM 3864 C CA . ASP A 1 492 ? -40.476 2.993 -20.870 1.00 43.12 492 ASP A CA 1
ATOM 3865 C C . ASP A 1 492 ? -39.324 2.408 -21.717 1.00 43.12 492 ASP A C 1
ATOM 3867 O O . ASP A 1 492 ? -39.438 1.309 -22.244 1.00 43.12 492 ASP A O 1
ATOM 3871 N N . THR A 1 493 ? -38.176 3.082 -21.854 1.00 49.44 493 THR A N 1
ATOM 3872 C CA . THR A 1 493 ? -37.089 2.591 -22.731 1.00 49.44 493 THR A CA 1
ATOM 3873 C C . THR A 1 493 ? -36.083 1.652 -22.062 1.00 49.44 493 THR A C 1
ATOM 3875 O O . THR A 1 493 ? -35.324 0.988 -22.768 1.00 49.44 493 THR A O 1
ATOM 3878 N N . GLU A 1 494 ? -36.035 1.600 -20.729 1.00 50.22 494 GLU A N 1
ATOM 3879 C CA . GLU A 1 494 ? -35.048 0.789 -19.992 1.00 50.22 494 GLU A CA 1
ATOM 3880 C C . GLU A 1 494 ? -35.599 -0.605 -19.640 1.00 50.22 494 GLU A C 1
ATOM 3882 O O . GLU A 1 494 ? -34.874 -1.600 -19.697 1.00 50.22 494 GLU A O 1
ATOM 3887 N N . GLN A 1 495 ? -36.912 -0.700 -19.404 1.00 51.41 495 GLN A N 1
ATOM 3888 C CA . GLN A 1 495 ? -37.607 -1.964 -19.154 1.00 51.41 495 GLN A CA 1
ATOM 3889 C C . GLN A 1 495 ? -37.660 -2.856 -20.409 1.00 51.41 495 GLN A C 1
ATOM 3891 O O . GLN A 1 495 ? -37.382 -4.053 -20.328 1.00 51.41 495 GLN A O 1
ATOM 3896 N N . ASP A 1 496 ? -37.879 -2.261 -21.587 1.00 53.34 496 ASP A N 1
ATOM 3897 C CA . ASP A 1 496 ? -37.883 -2.978 -22.870 1.00 53.34 496 ASP A CA 1
ATOM 3898 C C . ASP A 1 496 ? -36.511 -3.594 -23.219 1.00 53.34 496 ASP A C 1
ATOM 3900 O O . ASP A 1 496 ? -36.433 -4.624 -23.895 1.00 53.34 496 ASP A O 1
ATOM 3904 N N . GLN A 1 497 ? -35.408 -3.000 -22.742 1.00 56.28 497 GLN A N 1
ATOM 3905 C CA . GLN A 1 497 ? -34.054 -3.535 -22.950 1.00 56.28 497 GLN A CA 1
ATOM 3906 C C . GLN A 1 497 ? -33.753 -4.719 -22.022 1.00 56.28 497 GLN A C 1
ATOM 3908 O O . GLN A 1 497 ? -33.156 -5.706 -22.459 1.00 56.28 497 GLN A O 1
ATOM 3913 N N . LEU A 1 498 ? -34.219 -4.657 -20.772 1.00 58.62 498 LEU A N 1
ATOM 3914 C CA . LEU A 1 498 ? -34.109 -5.747 -19.798 1.00 58.62 498 LEU A CA 1
ATOM 3915 C C . LEU A 1 498 ? -34.923 -6.981 -20.212 1.00 58.62 498 LEU A C 1
ATOM 3917 O O . LEU A 1 498 ? -34.441 -8.111 -20.092 1.00 58.62 498 LEU A O 1
ATOM 3921 N N . ASP A 1 499 ? -36.119 -6.779 -20.764 1.00 65.25 499 ASP A N 1
ATOM 3922 C CA . ASP A 1 499 ? -36.968 -7.881 -21.222 1.00 65.25 499 ASP A CA 1
ATOM 3923 C C . ASP A 1 499 ? -36.413 -8.560 -22.491 1.00 65.25 499 ASP A C 1
ATOM 3925 O O . ASP A 1 499 ? -36.518 -9.785 -22.640 1.00 65.25 499 ASP A O 1
ATOM 3929 N N . ALA A 1 500 ? -35.724 -7.809 -23.360 1.00 63.81 500 ALA A N 1
ATOM 3930 C CA . ALA A 1 500 ? -35.024 -8.356 -24.524 1.00 63.81 500 ALA A CA 1
ATOM 3931 C C . ALA A 1 500 ? -33.798 -9.212 -24.137 1.00 63.81 500 ALA A C 1
ATOM 3933 O O . ALA A 1 500 ? -33.605 -10.300 -24.692 1.00 63.81 500 ALA A O 1
ATOM 3934 N N . GLU A 1 501 ? -32.996 -8.781 -23.153 1.00 66.88 501 GLU A N 1
ATOM 3935 C CA . GLU A 1 501 ? -31.860 -9.568 -22.645 1.00 66.88 501 GLU A CA 1
ATOM 3936 C C . GLU A 1 501 ? -32.322 -10.850 -21.932 1.00 66.88 501 GLU A C 1
ATOM 3938 O O . GLU A 1 501 ? -31.743 -11.925 -22.128 1.00 66.88 501 GLU A O 1
ATOM 3943 N N . LEU A 1 502 ? -33.422 -10.783 -21.172 1.00 59.78 502 LEU A N 1
ATOM 3944 C CA . LEU A 1 502 ? -33.993 -11.948 -20.494 1.00 59.78 502 LEU A CA 1
ATOM 3945 C C . LEU A 1 502 ? -34.540 -12.992 -21.487 1.00 59.78 502 LEU A C 1
ATOM 3947 O O . LEU A 1 502 ? -34.488 -14.197 -21.210 1.00 59.78 502 LEU A O 1
ATOM 3951 N N . HIS A 1 503 ? -35.053 -12.558 -22.643 1.00 62.97 503 HIS A N 1
ATOM 3952 C CA . HIS A 1 503 ? -35.513 -13.458 -23.703 1.00 62.97 503 HIS A CA 1
ATOM 3953 C C . HIS A 1 503 ? -34.338 -14.166 -24.397 1.00 62.97 503 HIS A C 1
ATOM 3955 O O . HIS A 1 503 ? -34.381 -15.385 -24.580 1.00 62.97 503 HIS A O 1
ATOM 3961 N N . ALA A 1 504 ? -33.247 -13.448 -24.688 1.00 61.91 504 ALA A N 1
ATOM 3962 C CA . ALA A 1 504 ? -32.038 -14.025 -25.283 1.00 61.91 504 ALA A CA 1
ATOM 3963 C C . ALA A 1 504 ? -31.392 -15.097 -24.379 1.00 61.91 504 ALA A C 1
ATOM 3965 O O . ALA A 1 504 ? -31.012 -16.172 -24.847 1.00 61.91 504 ALA A O 1
ATOM 3966 N N . MET A 1 505 ? -31.363 -14.870 -23.058 1.00 58.12 505 MET A N 1
ATOM 3967 C CA . MET A 1 505 ? -30.840 -15.847 -22.089 1.00 58.12 505 MET A CA 1
ATOM 3968 C C . MET A 1 505 ? -31.696 -17.119 -21.966 1.00 58.12 505 MET A C 1
ATOM 3970 O O . MET A 1 505 ? -31.191 -18.180 -21.582 1.00 58.12 505 MET A O 1
ATOM 3974 N N . LYS A 1 506 ? -33.000 -17.038 -22.262 1.00 59.38 506 LYS A N 1
ATOM 3975 C CA . LYS A 1 506 ? -33.893 -18.207 -22.259 1.00 59.38 506 LYS A CA 1
ATOM 3976 C C . LYS A 1 506 ? -33.695 -19.065 -23.508 1.00 59.38 506 LYS A C 1
ATOM 3978 O O . LYS A 1 506 ? -33.694 -20.288 -23.378 1.00 59.38 506 LYS A O 1
ATOM 3983 N N . GLU A 1 507 ? -33.447 -18.454 -24.667 1.00 54.00 507 GLU A N 1
ATOM 3984 C CA . GLU A 1 507 ? -33.221 -19.187 -25.918 1.00 54.00 507 GLU A CA 1
ATOM 3985 C C . GLU A 1 507 ? -31.904 -19.985 -25.912 1.00 54.00 507 GLU A C 1
ATOM 3987 O O . GLU A 1 507 ? -31.903 -21.149 -26.324 1.00 54.00 507 GLU A O 1
ATOM 3992 N N . GLU A 1 508 ? -30.825 -19.450 -25.324 1.00 52.94 508 GLU A N 1
ATOM 3993 C CA . GLU A 1 508 ? -29.543 -20.170 -25.177 1.00 52.94 508 GLU A CA 1
ATOM 3994 C C . GLU A 1 508 ? -29.619 -21.376 -24.216 1.00 52.94 508 GLU A C 1
ATOM 3996 O O . GLU A 1 508 ? -28.877 -22.357 -24.354 1.00 52.94 508 GLU A O 1
ATOM 4001 N N . ARG A 1 509 ? -30.553 -21.361 -23.252 1.00 49.91 509 ARG A N 1
ATOM 4002 C CA . ARG A 1 509 ? -30.780 -22.495 -22.336 1.00 49.91 509 ARG A CA 1
ATOM 4003 C C . ARG A 1 509 ? -31.552 -23.643 -22.984 1.00 49.91 509 ARG A C 1
ATOM 4005 O O . ARG A 1 509 ? -31.330 -24.795 -22.614 1.00 49.91 509 ARG A O 1
ATOM 4012 N N . SER A 1 510 ? -32.397 -23.367 -23.974 1.00 44.16 510 SER A N 1
ATOM 4013 C CA . SER A 1 510 ? -33.124 -24.400 -24.729 1.00 44.16 510 SER A CA 1
ATOM 4014 C C . SER A 1 510 ? -32.246 -25.192 -25.707 1.00 44.16 510 SER A C 1
ATOM 4016 O O . SER A 1 510 ? -32.617 -26.301 -26.080 1.00 44.16 510 SER A O 1
ATOM 4018 N N . SER A 1 511 ? -31.065 -24.689 -26.085 1.00 43.34 511 SER A N 1
ATOM 4019 C CA . SER A 1 511 ? -30.181 -25.345 -27.064 1.00 43.34 511 SER A CA 1
ATOM 4020 C C . SER A 1 511 ? -29.106 -26.273 -26.476 1.00 43.34 511 SER A C 1
ATOM 4022 O O . SER A 1 511 ? -28.358 -26.874 -27.242 1.00 43.34 511 SER A O 1
ATOM 4024 N N . SER A 1 512 ? -29.001 -26.427 -25.148 1.00 42.09 512 SER A N 1
ATOM 4025 C CA . SER A 1 512 ? -27.878 -27.156 -24.512 1.00 42.09 512 SER A CA 1
ATOM 4026 C C . SER A 1 512 ? -28.238 -28.440 -23.750 1.00 42.09 512 SER A C 1
ATOM 4028 O O . SER A 1 512 ? -27.385 -29.010 -23.073 1.00 42.09 512 SER A O 1
ATOM 4030 N N . THR A 1 513 ? -29.454 -28.975 -23.891 1.00 37.56 513 THR A N 1
ATOM 4031 C CA . THR A 1 513 ? -29.837 -30.251 -23.253 1.00 37.56 513 THR A CA 1
ATOM 4032 C C . THR A 1 513 ? -29.933 -31.403 -24.254 1.00 37.56 513 THR A C 1
ATOM 4034 O O . THR A 1 513 ? -31.006 -31.896 -24.582 1.00 37.56 513 THR A O 1
ATOM 4037 N N . ALA A 1 514 ? -28.774 -31.888 -24.705 1.00 34.03 514 ALA A N 1
ATOM 4038 C CA . ALA A 1 514 ? -28.650 -33.206 -25.323 1.00 34.03 514 ALA A CA 1
ATOM 4039 C C . ALA A 1 514 ? -27.366 -33.905 -24.849 1.00 34.03 514 ALA A C 1
ATOM 4041 O O . ALA A 1 514 ? -26.270 -33.615 -25.318 1.00 34.03 514 ALA A O 1
ATOM 4042 N N . GLY A 1 515 ? -27.541 -34.867 -23.939 1.00 32.62 515 GLY A N 1
ATOM 4043 C CA . GLY A 1 515 ? -26.564 -35.911 -23.632 1.00 32.62 515 GLY A CA 1
ATOM 4044 C C . GLY A 1 515 ? -25.694 -35.657 -22.401 1.00 32.62 515 GLY A C 1
ATOM 4045 O O . GLY A 1 515 ? -24.820 -34.803 -22.415 1.00 32.62 515 GLY A O 1
ATOM 4046 N N . VAL A 1 516 ? -25.884 -36.470 -21.359 1.00 35.28 516 VAL A N 1
ATOM 4047 C CA . VAL A 1 516 ? -24.884 -37.446 -20.875 1.00 35.28 516 VAL A CA 1
ATOM 4048 C C . VAL A 1 516 ? -25.478 -38.222 -19.691 1.00 35.28 516 VAL A C 1
ATOM 4050 O O . VAL A 1 516 ? -26.135 -37.680 -18.805 1.00 35.28 516 VAL A O 1
ATOM 4053 N N . GLN A 1 517 ? -25.286 -39.536 -19.773 1.00 31.75 517 GLN A N 1
ATOM 4054 C CA . GLN A 1 517 ? -25.774 -40.599 -18.904 1.00 31.75 517 GLN A CA 1
ATOM 4055 C C . GLN A 1 517 ? -25.194 -40.587 -17.484 1.00 31.75 517 GLN A C 1
ATOM 4057 O O . GLN A 1 517 ? -24.117 -40.069 -17.212 1.00 31.75 517 GLN A O 1
ATOM 4062 N N . GLN A 1 518 ? -25.962 -41.251 -16.619 1.00 34.31 518 GLN A N 1
ATOM 4063 C CA . GLN A 1 518 ? -25.735 -41.580 -15.216 1.00 34.31 518 GLN A CA 1
ATOM 4064 C C . GLN A 1 518 ? -24.355 -42.184 -14.920 1.00 34.31 518 GLN A C 1
ATOM 4066 O O . GLN A 1 518 ? -23.953 -43.136 -15.582 1.00 34.31 518 GLN A O 1
ATOM 4071 N N . ASP A 1 519 ? -23.762 -41.779 -13.794 1.00 30.53 519 ASP A N 1
ATOM 4072 C CA . ASP A 1 519 ? -23.073 -42.733 -12.927 1.00 30.53 519 ASP A CA 1
ATOM 4073 C C . ASP A 1 519 ? -23.350 -42.431 -11.446 1.00 30.53 519 ASP A C 1
ATOM 4075 O O . ASP A 1 519 ? -23.433 -41.278 -11.013 1.00 30.53 519 ASP A O 1
ATOM 4079 N N . ARG A 1 520 ? -23.606 -43.493 -10.683 1.00 33.50 520 ARG A N 1
ATOM 4080 C CA . ARG A 1 520 ? -24.075 -43.472 -9.295 1.00 33.50 520 ARG A CA 1
ATOM 4081 C C . ARG A 1 520 ? -22.917 -43.802 -8.360 1.00 33.50 520 ARG A C 1
ATOM 4083 O O . ARG A 1 520 ? -22.355 -44.883 -8.448 1.00 33.50 520 ARG A O 1
ATOM 4090 N N . GLY A 1 521 ? -22.743 -42.988 -7.320 1.00 27.28 521 GLY A N 1
ATOM 4091 C CA . GLY A 1 521 ? -22.297 -43.495 -6.020 1.00 27.28 521 GLY A CA 1
ATOM 4092 C C . GLY A 1 521 ? -21.240 -42.657 -5.314 1.00 27.28 521 GLY A C 1
ATOM 4093 O O . GLY A 1 521 ? -20.070 -42.709 -5.654 1.00 27.28 521 GLY A O 1
ATOM 4094 N N . SER A 1 522 ? -21.642 -41.966 -4.247 1.00 30.06 522 SER A N 1
ATOM 4095 C CA . SER A 1 522 ? -21.185 -42.256 -2.877 1.00 30.06 522 SER A CA 1
ATOM 4096 C C . SER A 1 522 ? -21.692 -41.154 -1.945 1.00 30.06 522 SER A C 1
ATOM 4098 O O . SER A 1 522 ? -21.263 -40.006 -2.007 1.00 30.06 522 SER A O 1
ATOM 4100 N N . LYS A 1 523 ? -22.660 -41.500 -1.092 1.00 30.50 523 LYS A N 1
ATOM 4101 C CA . LYS A 1 523 ? -23.196 -40.614 -0.054 1.00 30.50 523 LYS A CA 1
ATOM 4102 C C . LYS A 1 523 ? -22.244 -40.631 1.143 1.00 30.50 523 LYS A C 1
ATOM 4104 O O . LYS A 1 523 ? -22.121 -41.664 1.797 1.00 30.50 523 LYS A O 1
ATOM 4109 N N . ARG A 1 524 ? -21.652 -39.487 1.494 1.00 31.77 524 ARG A N 1
ATOM 4110 C CA . ARG A 1 524 ? -21.147 -39.232 2.852 1.00 31.77 524 ARG A CA 1
ATOM 4111 C C . ARG A 1 524 ? -22.044 -38.197 3.522 1.00 31.77 524 ARG A C 1
ATOM 4113 O O . ARG A 1 524 ? -22.169 -37.076 3.051 1.00 31.77 524 ARG A O 1
ATOM 4120 N N . LYS A 1 525 ? -22.705 -38.631 4.597 1.00 29.34 525 LYS A N 1
ATOM 4121 C CA . LYS A 1 525 ? -23.455 -37.790 5.535 1.00 29.34 525 LYS A CA 1
ATOM 4122 C C . LYS A 1 525 ? -22.462 -36.970 6.363 1.00 29.34 525 LYS A C 1
ATOM 4124 O O . LYS A 1 525 ? -21.526 -37.555 6.904 1.00 29.34 525 LYS A O 1
ATOM 4129 N N . ILE A 1 526 ? -22.709 -35.673 6.510 1.00 29.34 526 ILE A N 1
ATOM 4130 C CA . ILE A 1 526 ? -22.133 -34.833 7.566 1.00 29.34 526 ILE A CA 1
ATOM 4131 C C . ILE A 1 526 ? -23.312 -34.295 8.384 1.00 29.34 526 ILE A C 1
ATOM 4133 O O . ILE A 1 526 ? -24.353 -33.957 7.823 1.00 29.34 526 ILE A O 1
ATOM 4137 N N . ALA A 1 527 ? -23.170 -34.375 9.705 1.00 31.42 527 ALA A N 1
ATOM 4138 C CA . ALA A 1 527 ? -24.159 -33.987 10.701 1.00 31.42 527 ALA A CA 1
ATOM 4139 C C . ALA A 1 527 ? -24.164 -32.462 10.905 1.00 31.42 527 ALA A C 1
ATOM 4141 O O . ALA A 1 527 ? -23.122 -31.829 10.738 1.00 31.42 527 ALA A O 1
ATOM 4142 N N . PHE A 1 528 ? -25.351 -31.942 11.223 1.00 40.12 528 PHE A N 1
ATOM 4143 C CA . PHE A 1 528 ? -25.664 -30.536 11.494 1.00 40.12 528 PHE A CA 1
ATOM 4144 C C . PHE A 1 528 ? -24.948 -29.974 12.720 1.00 40.12 528 PHE A C 1
ATOM 4146 O O . PHE A 1 528 ? -24.730 -30.758 13.675 1.00 40.12 528 PHE A O 1
#

Sequence (528 aa):
MVHTEQAGSSSWFMTSTESSAHASEYFAKQLRHVLDHETHFVSPQDLENAAFPIYYYEQRLGDCIIIPPRSCHQVVNHGGITIKMSWSRLLVQDLPAALYSELPLYQRVCRRETYAIKSVIRESLKERTIALQSVHQGQQSTTSVPNSHTLAEELQLLVFLHQTTLQEERPLMISTGKMAPFIQIEAEEEPEGLFCDFCGADIFNAFFECQSCIASHDSTETEPSLGEAYCVCPRCYIDGRSCPCERMKPMLLRNPALLRAELDSALRVLDLHFSISDSTAEAVKAPLLKYKSRNIASIFEAGNRLYQRREHQAEKDRMCSVSRKLKNKANHRVLASSVIHCSKCHAATCLTHILEIYRIHAGEALLRDSDDETSTSWHKRHIAASKNAVTTSSSAENITRVAGAAPPDGLFSLAQSAKLFKRCKPLSQDFSLGWYDTLSVRPRRVRRPAGYSGGAYLPALQMPSSSVAEPRPETSVEDHCTHDMKEPQSEDTEQDQLDAELHAMKEERSSSTAGVQQDRGSKRKIAF

pLDDT: mean 76.07, std 22.11, range [25.91, 97.5]